Protein AF-A0A535DRW7-F1 (afdb_monomer)

Foldseek 3Di:
DDDDDDDDDDDDDDDDDDDDDDDDDDDDDDDDDDDDDDDDDDDDDDDDDDDDDDDDDDDDDDDDYDDDDYDDDDDDDDDDDDDDDDDDDDDDDDDDDDDDDDDDDDYDDDDDDDDDDDDDDDDDDDDDDDDDDDDDDDDDDDDDDPDPPVPPPPPCPPPLLVQLLCLLVVQLVVQLVVCVVVVHDSLLSLLVSLQQCFPNHPVVRVCLVSLVVLLLVLLLLVLLLLLLVDPVVLLPVLDDLLVVLLVVQLVLQLVVQLVLVVVVVDDQDLLAPLSNLLSNQLSAFALVLLVVLCVVVVNCPPNLNSSLNSSNNSSVVVLLVLQLCLLCPNPPDVVVSVLSVVLLVCLLVVLLVCLVPPVVVLCVVQVVDLVSVLVVLVVQSQVQLVVCVVSPGHSSSRSSSSNNSPSPDPCSVSNSVVSVVVSVSSNSSNSSSLSNLQDDADPSLVVLLVSSLVSSLVSLLVQQVSVVVVVVDRLSSQLSSLSRSAGYPSSLVSVVVCVVSVNHDSSSSNSSSSSRSVRSRVSSVCNVCVVVVSVVVVVVD

Solvent-accessible surface area (backbone atoms only — not comparable to full-atom values): 32368 Å² total; per-residue (Å²): 135,84,81,90,87,87,84,87,88,92,88,87,87,83,92,86,82,91,88,90,84,82,89,86,89,91,80,86,86,87,86,84,89,88,87,88,84,84,86,86,87,88,89,87,84,87,82,89,87,89,86,81,90,80,88,80,86,88,80,84,90,90,83,80,89,80,83,87,81,89,80,89,81,88,80,88,87,82,92,87,84,82,86,85,91,87,91,82,85,92,84,92,86,86,83,90,80,89,86,80,89,87,81,90,80,85,82,80,82,85,80,90,85,86,88,87,82,89,83,86,88,74,89,85,81,84,88,85,82,84,90,79,85,80,87,79,90,79,86,80,81,93,73,86,80,90,75,79,75,80,75,77,75,68,81,70,68,54,70,64,54,63,49,37,51,50,50,52,53,54,47,26,52,55,39,25,53,53,23,49,76,70,72,42,60,55,65,53,19,19,26,52,33,9,32,45,38,12,76,72,46,71,45,70,48,80,65,57,66,66,40,42,58,49,15,50,54,10,50,30,42,44,35,21,49,55,15,39,68,47,47,68,66,60,58,66,67,58,40,68,67,19,54,53,43,24,65,44,45,39,62,49,29,25,56,51,27,45,53,53,40,43,74,72,65,43,60,67,49,99,70,33,42,49,29,61,50,52,10,52,28,53,35,32,46,33,55,69,63,41,54,48,56,28,52,82,64,69,39,46,86,38,74,34,30,46,40,39,55,44,23,41,61,38,37,53,53,50,53,52,51,48,62,64,48,56,86,41,69,92,58,82,49,67,63,66,52,51,52,45,51,48,50,50,50,46,48,50,51,49,50,43,52,48,37,72,61,46,48,62,56,51,46,71,76,30,66,93,36,74,68,53,42,37,53,52,51,50,51,44,25,53,50,34,14,48,51,23,46,74,75,72,41,58,38,52,56,18,6,24,50,33,11,44,52,41,30,79,42,93,58,34,63,66,37,44,70,55,46,49,64,55,24,53,54,27,40,45,44,24,34,23,38,54,17,36,67,43,66,87,71,53,72,67,43,52,52,51,17,52,52,49,32,52,45,29,44,57,51,26,52,62,41,26,61,56,32,40,77,70,67,57,39,72,70,49,10,45,49,30,17,52,60,47,18,25,36,18,68,65,30,45,52,53,37,53,52,31,41,75,69,60,29,34,58,74,59,58,40,39,24,47,50,49,19,30,52,52,17,50,53,54,29,52,54,46,50,75,38,36,70,61,56,47,52,58,54,66,73,76,111

pLDDT: mean 70.18, std 24.95, range [23.84, 96.38]

Nearest PDB structures (foldseek):
  5bz2-assembly1_A-2  TM=8.710E-01  e=1.741E-13  Thermus thermophilus
  8bxg-assembly1_A  TM=8.434E-01  e=2.397E-14  Escherichia coli
  9emb-assembly1_B  TM=8.448E-01  e=7.312E-14  Escherichia coli
  9emb-assembly1_A  TM=8.437E-01  e=1.891E-13  Escherichia coli
  4bwz-assembly1_A  TM=7.258E-01  e=3.935E-14  Thermus thermophilus

Structure (mmCIF, N/CA/C/O backbone):
data_AF-A0A535DRW7-F1
#
_entry.id   AF-A0A535DRW7-F1
#
loop_
_atom_site.group_PDB
_atom_site.id
_atom_site.type_symbol
_atom_site.label_atom_id
_atom_site.label_alt_id
_atom_site.label_comp_id
_atom_site.label_asym_id
_atom_site.label_entity_id
_atom_site.label_seq_id
_atom_site.pdbx_PDB_ins_code
_atom_site.Cartn_x
_atom_site.Cartn_y
_atom_site.Cartn_z
_atom_site.occupancy
_atom_site.B_iso_or_equiv
_atom_site.auth_seq_id
_atom_site.auth_comp_id
_atom_site.auth_asym_id
_atom_site.auth_atom_id
_atom_site.pdbx_PDB_model_num
ATOM 1 N N . MET A 1 1 ? 25.339 -0.009 68.851 1.00 32.06 1 MET A N 1
ATOM 2 C CA . MET A 1 1 ? 25.571 -1.404 69.289 1.00 32.06 1 MET A CA 1
ATOM 3 C C . MET A 1 1 ? 25.281 -2.293 68.087 1.00 32.06 1 MET A C 1
ATOM 5 O O . MET A 1 1 ? 24.180 -2.809 67.981 1.00 32.06 1 MET A O 1
ATOM 9 N N . ASP A 1 2 ? 26.100 -2.274 67.033 1.00 35.50 2 ASP A N 1
ATOM 10 C CA . ASP A 1 2 ? 27.541 -2.628 66.985 1.00 35.50 2 ASP A CA 1
ATOM 11 C C . ASP A 1 2 ? 27.692 -4.139 67.278 1.00 35.50 2 ASP A C 1
ATOM 13 O O . ASP A 1 2 ? 27.179 -4.589 68.299 1.00 35.50 2 ASP A O 1
ATOM 17 N N . LEU A 1 3 ? 28.332 -4.980 66.452 1.00 34.88 3 LEU A N 1
ATOM 18 C CA . LEU A 1 3 ? 29.365 -4.726 65.428 1.00 34.88 3 LEU A CA 1
ATOM 19 C C . LEU A 1 3 ? 29.439 -5.866 64.371 1.00 34.88 3 LEU A C 1
ATOM 21 O O . LEU A 1 3 ? 28.758 -6.881 64.504 1.00 34.88 3 LEU A O 1
ATOM 25 N N . ASP A 1 4 ? 30.282 -5.697 63.346 1.00 43.12 4 ASP A N 1
ATOM 26 C CA . ASP A 1 4 ? 30.605 -6.686 62.299 1.00 43.12 4 ASP A CA 1
ATOM 27 C C . ASP A 1 4 ? 31.413 -7.906 62.784 1.00 43.12 4 ASP A C 1
ATOM 29 O O . ASP A 1 4 ? 32.198 -7.796 63.726 1.00 43.12 4 ASP A O 1
ATOM 33 N N . ALA A 1 5 ? 31.326 -9.021 62.036 1.00 38.22 5 ALA A N 1
ATOM 34 C CA . ALA A 1 5 ? 32.476 -9.832 61.586 1.00 38.22 5 ALA A CA 1
ATOM 35 C C . ALA A 1 5 ? 32.044 -10.982 60.645 1.00 38.22 5 ALA A C 1
ATOM 37 O O . ALA A 1 5 ? 30.921 -11.481 60.724 1.00 38.22 5 ALA A O 1
ATOM 38 N N . GLY A 1 6 ? 32.967 -11.473 59.812 1.00 33.91 6 GLY A N 1
ATOM 39 C CA . GLY A 1 6 ? 32.857 -12.755 59.102 1.00 33.91 6 GLY A CA 1
ATOM 40 C C . GLY A 1 6 ? 34.170 -13.132 58.405 1.00 33.91 6 GLY A C 1
ATOM 41 O O . GLY A 1 6 ? 34.999 -12.250 58.204 1.00 33.91 6 GLY A O 1
ATOM 42 N N . ASP A 1 7 ? 34.348 -14.408 58.030 1.00 34.00 7 ASP A N 1
ATOM 43 C CA . ASP A 1 7 ? 35.223 -14.853 56.922 1.00 34.00 7 ASP A CA 1
ATOM 44 C C . ASP A 1 7 ? 34.927 -16.326 56.513 1.00 34.00 7 ASP A C 1
ATOM 46 O O . ASP A 1 7 ? 34.078 -16.989 57.115 1.00 34.00 7 ASP A O 1
ATOM 50 N N . GLN A 1 8 ? 35.597 -16.825 55.466 1.00 35.97 8 GLN A N 1
ATOM 51 C CA . GLN A 1 8 ? 35.517 -18.184 54.890 1.00 35.97 8 GLN A CA 1
ATOM 52 C C . GLN A 1 8 ? 36.651 -19.111 55.423 1.00 35.97 8 GLN A C 1
ATOM 54 O O . GLN A 1 8 ? 37.386 -18.679 56.313 1.00 35.97 8 GLN A O 1
ATOM 59 N N . PRO A 1 9 ? 36.834 -20.375 54.936 1.00 47.38 9 PRO A N 1
ATOM 60 C CA . PRO A 1 9 ? 37.563 -20.586 53.661 1.00 47.38 9 PRO A CA 1
ATOM 61 C C . PRO A 1 9 ? 37.301 -21.882 52.819 1.00 47.38 9 PRO A C 1
ATOM 63 O O . PRO A 1 9 ? 37.098 -22.974 53.338 1.00 47.38 9 PRO A O 1
ATOM 66 N N . ALA A 1 10 ? 37.544 -21.752 51.501 1.00 32.44 10 ALA A N 1
ATOM 67 C CA . ALA A 1 10 ? 38.242 -22.705 50.594 1.00 32.44 10 ALA A CA 1
ATOM 68 C C . ALA A 1 10 ? 37.609 -24.043 50.083 1.00 32.44 10 ALA A C 1
ATOM 70 O O . ALA A 1 10 ? 36.544 -24.492 50.491 1.00 32.44 10 ALA A O 1
ATOM 71 N N . ARG A 1 11 ? 38.290 -24.640 49.073 1.00 29.72 11 ARG A N 1
ATOM 72 C CA . ARG A 1 11 ? 37.908 -25.799 48.217 1.00 29.72 11 ARG A CA 1
ATOM 73 C C . ARG A 1 11 ? 39.089 -26.763 47.951 1.00 29.72 11 ARG A C 1
ATOM 75 O O . ARG A 1 11 ? 40.215 -26.291 47.859 1.00 29.72 11 ARG A O 1
ATOM 82 N N . CYS A 1 12 ? 38.784 -28.037 47.653 1.00 24.95 12 CYS A N 1
ATOM 83 C CA . CYS A 1 12 ? 39.395 -28.992 46.676 1.00 24.95 12 CYS A CA 1
ATOM 84 C C . CYS A 1 12 ? 38.600 -30.331 46.784 1.00 24.95 12 CYS A C 1
ATOM 86 O O . CYS A 1 12 ? 37.866 -30.475 47.754 1.00 24.95 12 CYS A O 1
ATOM 88 N N . GLY A 1 13 ? 38.597 -31.359 45.919 1.00 27.64 13 GLY A N 1
ATOM 89 C CA . GLY A 1 13 ? 39.304 -31.760 44.681 1.00 27.64 13 GLY A CA 1
ATOM 90 C C . GLY A 1 13 ? 39.404 -33.314 44.688 1.00 27.64 13 GLY A C 1
ATOM 91 O O . GLY A 1 13 ? 39.546 -33.871 45.768 1.00 27.64 13 GLY A O 1
ATOM 92 N N . GLU A 1 14 ? 39.321 -34.120 43.617 1.00 30.30 14 GLU A N 1
ATOM 93 C CA . GLU A 1 14 ? 39.155 -33.932 42.160 1.00 30.30 14 GLU A CA 1
ATOM 94 C C . GLU A 1 14 ? 38.805 -35.321 41.498 1.00 30.30 14 GLU A C 1
ATOM 96 O O . GLU A 1 14 ? 38.829 -36.340 42.186 1.00 30.30 14 GLU A O 1
ATOM 101 N N . LYS A 1 15 ? 38.595 -35.380 40.165 1.00 27.34 15 LYS A N 1
ATOM 102 C CA . LYS A 1 15 ? 38.673 -36.555 39.235 1.00 27.34 15 LYS A CA 1
ATOM 103 C C . LYS A 1 15 ? 37.430 -37.416 38.917 1.00 27.34 15 LYS A C 1
ATOM 105 O O . LYS A 1 15 ? 36.434 -37.456 39.626 1.00 27.34 15 LYS A O 1
ATOM 110 N N . GLN A 1 16 ? 37.504 -38.043 37.733 1.00 30.70 16 GLN A N 1
ATOM 111 C CA . GLN A 1 16 ? 36.430 -38.703 36.965 1.00 30.70 16 GLN A CA 1
ATOM 112 C C . GLN A 1 16 ? 36.759 -40.186 36.703 1.00 30.70 16 GLN A C 1
ATOM 114 O O . GLN A 1 16 ? 37.929 -40.545 36.766 1.00 30.70 16 GLN A O 1
ATOM 119 N N . HIS A 1 17 ? 35.798 -40.988 36.209 1.00 28.00 17 HIS A N 1
ATOM 120 C CA . HIS A 1 17 ? 36.063 -41.930 35.101 1.00 28.00 17 HIS A CA 1
ATOM 121 C C . HIS A 1 17 ? 34.782 -42.389 34.351 1.00 28.00 17 HIS A C 1
ATOM 123 O O . HIS A 1 17 ? 33.787 -42.731 34.971 1.00 28.00 17 HIS A O 1
ATOM 129 N N . ARG A 1 18 ? 34.864 -42.355 33.005 1.00 27.11 18 ARG A N 1
ATOM 130 C CA . ARG A 1 18 ? 34.301 -43.222 31.923 1.00 27.11 18 ARG A CA 1
ATOM 131 C C . ARG A 1 18 ? 33.169 -44.250 32.205 1.00 27.11 18 ARG A C 1
ATOM 133 O O . ARG A 1 18 ? 33.166 -44.86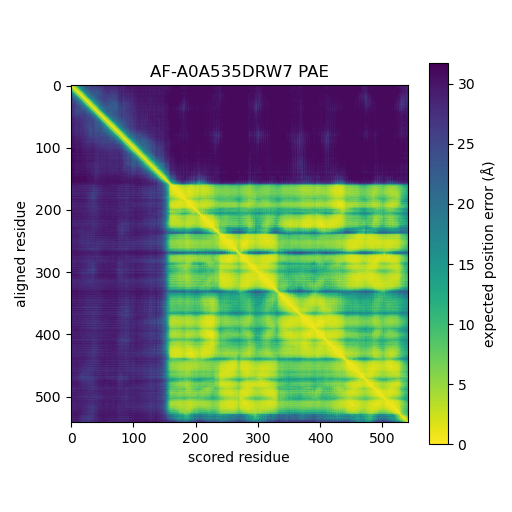3 33.256 1.00 27.11 18 ARG A O 1
ATOM 140 N N . PHE A 1 19 ? 32.339 -44.711 31.248 1.00 28.47 19 PHE A N 1
ATOM 141 C CA . PHE A 1 19 ? 31.870 -44.310 29.887 1.00 28.47 19 PHE A CA 1
ATOM 142 C C . PHE A 1 19 ? 31.027 -45.500 29.340 1.00 28.47 19 PHE A C 1
ATOM 144 O O . PHE A 1 19 ? 31.505 -46.625 29.462 1.00 28.47 19 PHE A O 1
ATOM 151 N N . SER A 1 20 ? 29.855 -45.320 28.707 1.00 26.34 20 SER A N 1
ATOM 152 C CA . SER A 1 20 ? 29.239 -46.333 27.802 1.00 26.34 20 SER A CA 1
ATOM 153 C C . SER A 1 20 ? 28.054 -45.755 27.005 1.00 26.34 20 SER A C 1
ATOM 155 O O . SER A 1 20 ? 27.531 -44.703 27.379 1.00 26.34 20 SER A O 1
ATOM 157 N N . SER A 1 21 ? 27.633 -46.403 25.909 1.00 30.06 21 SER A N 1
ATOM 158 C CA . SER A 1 21 ? 26.597 -45.900 24.989 1.00 30.06 21 SER A CA 1
ATOM 159 C C . SER A 1 21 ? 25.880 -46.987 24.156 1.00 30.06 21 SER A C 1
ATOM 161 O O . SER A 1 21 ? 26.366 -48.105 24.032 1.00 30.06 21 SER A O 1
ATOM 163 N N . ALA A 1 22 ? 24.772 -46.566 23.519 1.00 29.88 22 ALA A N 1
ATOM 164 C CA . ALA A 1 22 ? 24.048 -47.174 22.383 1.00 29.88 22 ALA A CA 1
ATOM 165 C C . ALA A 1 22 ? 23.112 -48.393 22.607 1.00 29.88 22 ALA A C 1
ATOM 167 O O . ALA A 1 22 ? 23.461 -49.329 23.305 1.00 29.88 22 ALA A O 1
ATOM 168 N N . HIS A 1 23 ? 21.961 -48.334 21.899 1.00 29.83 23 HIS A N 1
ATOM 169 C CA . HIS A 1 23 ? 21.011 -49.384 21.437 1.00 29.83 23 HIS A CA 1
ATOM 170 C C . HIS A 1 23 ? 20.506 -50.475 22.430 1.00 29.83 23 HIS A C 1
ATOM 172 O O . HIS A 1 23 ? 21.161 -50.835 23.390 1.00 29.83 23 HIS A O 1
ATOM 178 N N . ASP A 1 24 ? 19.296 -51.042 22.303 1.00 26.09 24 ASP A N 1
ATOM 179 C CA . ASP A 1 24 ? 18.510 -51.336 21.089 1.00 26.09 24 ASP A CA 1
ATOM 180 C C . ASP A 1 24 ? 16.962 -51.276 21.307 1.00 26.09 24 ASP A C 1
ATOM 182 O O . ASP A 1 24 ? 16.464 -50.629 22.229 1.00 26.09 24 ASP A O 1
ATOM 186 N N . ARG A 1 25 ? 16.184 -51.878 20.397 1.00 29.33 25 ARG A N 1
ATOM 187 C CA . ARG A 1 25 ? 14.724 -51.763 20.198 1.00 29.33 25 ARG A CA 1
ATOM 188 C C . ARG A 1 25 ? 13.883 -52.811 20.961 1.00 29.33 25 ARG A C 1
ATOM 190 O O . ARG A 1 25 ? 14.336 -53.924 21.191 1.00 29.33 25 ARG A O 1
ATOM 197 N N . ALA A 1 26 ? 12.582 -52.502 21.119 1.00 29.30 26 ALA A N 1
ATOM 198 C CA . ALA A 1 26 ? 11.427 -53.279 20.590 1.00 29.30 26 ALA A CA 1
ATOM 199 C C . ALA A 1 26 ? 10.267 -53.624 21.563 1.00 29.30 26 ALA A C 1
ATOM 201 O O . ALA A 1 26 ? 10.409 -54.456 22.454 1.00 29.30 26 ALA A O 1
ATOM 202 N N . ARG A 1 27 ? 9.066 -53.093 21.255 1.00 26.38 27 ARG A N 1
ATOM 203 C CA . ARG A 1 27 ? 7.735 -53.764 21.153 1.00 26.38 27 ARG A CA 1
ATOM 204 C C . ARG A 1 27 ? 6.709 -52.700 20.703 1.00 26.38 27 ARG A C 1
ATOM 206 O O . ARG A 1 27 ? 6.614 -51.653 21.323 1.00 26.38 27 ARG A O 1
ATOM 213 N N . VAL A 1 28 ? 6.134 -52.762 19.495 1.00 29.06 28 VAL A N 1
ATOM 214 C CA . VAL A 1 28 ? 5.011 -53.628 19.049 1.00 29.06 28 VAL A CA 1
ATOM 215 C C . VAL A 1 28 ? 3.730 -53.298 19.838 1.00 29.06 28 VAL A C 1
ATOM 217 O O . VAL A 1 28 ? 3.614 -53.701 20.987 1.00 29.06 28 VAL A O 1
ATOM 220 N N . ARG A 1 29 ? 2.879 -52.371 19.365 1.00 27.67 29 ARG A N 1
ATOM 221 C CA . ARG A 1 29 ? 1.837 -52.457 18.297 1.00 27.67 29 ARG A CA 1
ATOM 222 C C . ARG A 1 29 ? 0.562 -53.226 18.686 1.00 27.67 29 ARG A C 1
ATOM 224 O O . ARG A 1 29 ? 0.592 -54.440 18.834 1.00 27.67 29 ARG A O 1
ATOM 231 N N . SER A 1 30 ? -0.568 -52.527 18.593 1.00 26.77 30 SER A N 1
ATOM 232 C CA . SER A 1 30 ? -1.868 -53.048 18.143 1.00 26.77 30 SER A CA 1
ATOM 233 C C . SER A 1 30 ? -2.543 -51.988 17.247 1.00 26.77 30 SER A C 1
ATOM 235 O O . SER A 1 30 ? -2.147 -50.822 17.265 1.00 26.77 30 SER A O 1
ATOM 237 N N . HIS A 1 31 ? -3.481 -52.394 16.386 1.00 29.25 31 HIS A N 1
ATOM 238 C CA . HIS A 1 31 ? -4.111 -51.552 15.354 1.00 29.25 31 HIS A CA 1
ATOM 239 C C . HIS A 1 31 ? -5.624 -51.828 15.258 1.00 29.25 31 HIS A C 1
ATOM 241 O O . HIS A 1 31 ? -6.090 -52.863 15.723 1.00 29.25 31 HIS A O 1
ATOM 247 N N . HIS A 1 32 ? -6.300 -50.925 14.535 1.00 27.69 32 HIS A N 1
ATOM 248 C CA . HIS A 1 32 ? -7.694 -50.882 14.047 1.00 27.69 32 HIS A CA 1
ATOM 249 C C . HIS A 1 32 ? -8.581 -49.881 14.807 1.00 27.69 32 HIS A C 1
ATOM 251 O O . HIS A 1 32 ? -8.758 -49.987 16.010 1.00 27.69 32 HIS A O 1
ATOM 257 N N . GLN A 1 33 ? -8.991 -48.754 14.209 1.00 28.14 33 GLN A N 1
ATOM 258 C CA . GLN A 1 33 ? -9.766 -48.524 12.967 1.00 28.14 33 GLN A CA 1
ATOM 259 C C . GLN A 1 33 ? -11.263 -48.833 13.104 1.00 28.14 33 GLN A C 1
ATOM 261 O O . GLN A 1 33 ? -11.678 -49.982 13.026 1.00 28.14 33 GLN A O 1
ATOM 266 N N . CYS A 1 34 ? -12.060 -47.766 13.106 1.00 25.41 34 CYS A N 1
ATOM 267 C CA . CYS A 1 34 ? -13.219 -47.612 12.224 1.00 25.41 34 CYS A CA 1
ATOM 268 C C . CYS A 1 34 ? -13.289 -46.137 11.796 1.00 25.41 34 CYS A C 1
ATOM 270 O O . CYS A 1 34 ? -12.877 -45.257 12.551 1.00 25.41 34 CYS A O 1
ATOM 272 N N . GLY A 1 35 ? -13.742 -45.870 10.571 1.00 25.22 35 GLY A N 1
ATOM 273 C CA . GLY A 1 35 ? -13.836 -44.522 9.999 1.00 25.22 35 GLY A CA 1
ATOM 274 C C . GLY A 1 35 ? -15.258 -44.195 9.551 1.00 25.22 35 GLY A C 1
ATOM 275 O O . GLY A 1 35 ? -16.096 -45.087 9.451 1.00 25.22 35 GLY A O 1
ATOM 276 N N . VAL A 1 36 ? -15.525 -42.920 9.258 1.00 27.23 36 VAL A N 1
ATOM 277 C CA . VAL A 1 36 ? -16.828 -42.443 8.763 1.00 27.23 36 VAL A CA 1
ATOM 278 C C . VAL A 1 36 ? -16.618 -41.589 7.511 1.00 27.23 36 VAL A C 1
ATOM 280 O O . VAL A 1 36 ? -15.714 -40.754 7.465 1.00 27.23 36 VAL A O 1
ATOM 283 N N . VAL A 1 37 ? -17.448 -41.817 6.491 1.00 27.00 37 VAL A N 1
ATOM 284 C CA . VAL A 1 37 ? -17.401 -41.166 5.168 1.00 27.00 37 VAL A CA 1
ATOM 285 C C . VAL A 1 37 ? -18.654 -40.289 4.970 1.00 27.00 37 VAL A C 1
ATOM 287 O O . VAL A 1 37 ? -19.614 -40.370 5.733 1.00 27.00 37 VAL A O 1
ATOM 290 N N . TRP A 1 38 ? -18.619 -39.376 3.998 1.00 25.06 38 TRP A N 1
ATOM 291 C CA . TRP A 1 38 ? -19.606 -38.306 3.801 1.00 25.06 38 TRP A CA 1
ATOM 292 C C . TRP A 1 38 ? -20.913 -38.726 3.085 1.00 25.06 38 TRP A C 1
ATOM 294 O O . TRP A 1 38 ? -20.870 -39.552 2.185 1.00 25.06 38 TRP A O 1
ATOM 304 N N . ARG A 1 39 ? -22.023 -38.062 3.489 1.00 27.59 39 ARG A N 1
ATOM 305 C CA . ARG A 1 39 ? -23.210 -37.502 2.757 1.00 27.59 39 ARG A CA 1
ATOM 306 C C . ARG A 1 39 ? -23.564 -38.012 1.328 1.00 27.59 39 ARG A C 1
ATOM 308 O O . ARG A 1 39 ? -22.636 -38.227 0.558 1.00 27.59 39 ARG A O 1
ATOM 315 N N . PRO A 1 40 ? -24.857 -38.008 0.879 1.00 35.50 40 PRO A N 1
ATOM 316 C CA . PRO A 1 40 ? -25.900 -37.006 1.210 1.00 35.50 40 PRO A CA 1
ATOM 317 C C . PRO A 1 40 ? -27.370 -37.514 1.356 1.00 35.50 40 PRO A C 1
ATOM 319 O O . PRO A 1 40 ? -27.641 -38.706 1.410 1.00 35.50 40 PRO A O 1
ATOM 322 N N . SER A 1 41 ? -28.312 -36.563 1.449 1.00 30.45 41 SER A N 1
ATOM 323 C CA . SER A 1 41 ? -29.795 -36.658 1.377 1.00 30.45 41 SER A CA 1
ATOM 324 C C . SER A 1 41 ? -30.297 -36.551 -0.102 1.00 30.45 41 SER A C 1
ATOM 326 O O . SER A 1 41 ? -29.422 -36.276 -0.930 1.00 30.45 41 SER A O 1
ATOM 328 N N . PRO A 1 42 ? -31.601 -36.725 -0.511 1.00 39.12 42 PRO A N 1
ATOM 329 C CA . PRO A 1 42 ? -32.842 -36.221 0.139 1.00 39.12 42 PRO A CA 1
ATOM 330 C C . PRO A 1 42 ? -34.200 -36.982 -0.083 1.00 39.12 42 PRO A C 1
ATOM 332 O O . PRO A 1 42 ? -34.253 -38.051 -0.675 1.00 39.12 42 PRO A O 1
ATOM 335 N N . CYS A 1 43 ? -35.300 -36.314 0.330 1.00 23.84 43 CYS A N 1
ATOM 336 C CA . CYS A 1 43 ? -36.721 -36.438 -0.092 1.00 23.84 43 CYS A CA 1
ATOM 337 C C . CYS A 1 43 ? -37.733 -37.333 0.679 1.00 23.84 43 CYS A C 1
ATOM 339 O O . CYS A 1 43 ? -37.383 -38.219 1.449 1.00 23.84 43 CYS A O 1
ATOM 341 N N . ARG A 1 44 ? -39.016 -36.949 0.512 1.00 25.89 44 ARG A N 1
ATOM 342 C CA . ARG A 1 44 ? -40.301 -37.453 1.080 1.00 25.89 44 ARG A CA 1
ATOM 343 C C . ARG A 1 44 ? -41.078 -38.259 -0.022 1.00 25.89 44 ARG A C 1
ATOM 345 O O . ARG A 1 44 ? -40.452 -38.413 -1.073 1.00 25.89 44 ARG A O 1
ATOM 352 N N . PRO A 1 45 ? -42.386 -38.656 0.065 1.00 44.62 45 PRO A N 1
ATOM 353 C CA . PRO A 1 45 ? -43.437 -38.420 1.088 1.00 44.62 45 PRO A CA 1
ATOM 354 C C . PRO A 1 45 ? -44.409 -39.605 1.395 1.00 44.62 45 PRO A C 1
ATOM 356 O O . PRO A 1 45 ? -44.155 -40.730 0.984 1.00 44.62 45 PRO A O 1
ATOM 359 N N . ASP A 1 46 ? -45.500 -39.282 2.117 1.00 26.22 46 ASP A N 1
ATOM 360 C CA . ASP A 1 46 ? -46.794 -39.995 2.275 1.00 26.22 46 ASP A CA 1
ATOM 361 C C . ASP A 1 46 ? -46.803 -41.347 3.054 1.00 26.22 46 ASP A C 1
ATOM 363 O O . ASP A 1 46 ? -45.768 -41.987 3.212 1.00 26.22 46 ASP A O 1
ATOM 367 N N . ASP A 1 47 ? -47.901 -41.817 3.677 1.00 27.06 47 ASP A N 1
ATOM 368 C CA . ASP A 1 47 ? -49.298 -41.323 3.729 1.00 27.06 47 ASP A CA 1
ATOM 369 C C . ASP A 1 47 ? -50.002 -41.609 5.103 1.00 27.06 47 ASP A C 1
ATOM 371 O O . ASP A 1 47 ? -49.404 -42.130 6.046 1.00 27.06 47 ASP A O 1
ATOM 375 N N . HIS A 1 48 ? -51.280 -41.228 5.220 1.00 26.03 48 HIS A N 1
ATOM 376 C CA . HIS A 1 48 ? -52.254 -41.380 6.323 1.00 26.03 48 HIS A CA 1
ATOM 377 C C . HIS A 1 48 ? -52.746 -42.851 6.559 1.00 26.03 48 HIS A C 1
ATOM 379 O O . HIS A 1 48 ? -52.322 -43.724 5.805 1.00 26.03 48 HIS A O 1
ATOM 385 N N . PRO A 1 49 ? -53.644 -43.195 7.541 1.00 40.53 49 PRO A N 1
ATOM 386 C CA . PRO A 1 49 ? -54.576 -42.344 8.309 1.00 40.53 49 PRO A CA 1
ATOM 387 C C . PRO A 1 49 ? -54.750 -42.601 9.835 1.00 40.53 49 PRO A C 1
ATOM 389 O O . PRO A 1 49 ? -54.201 -43.507 10.451 1.00 40.53 49 PRO A O 1
ATOM 392 N N . LEU A 1 50 ? -55.607 -41.758 10.429 1.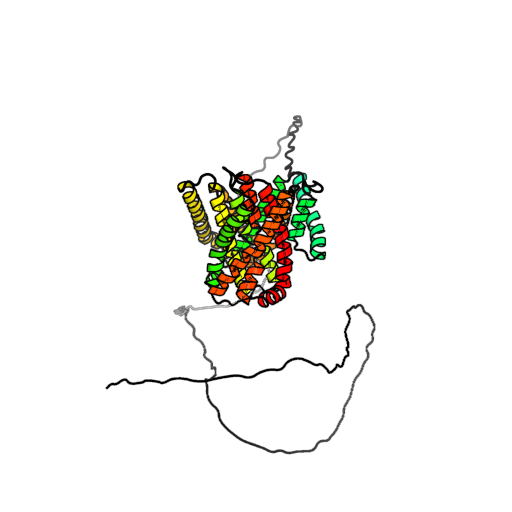00 28.34 50 LEU A N 1
ATOM 393 C CA . LEU A 1 50 ? -56.122 -41.766 11.809 1.00 28.34 50 LEU A CA 1
ATOM 394 C C . LEU A 1 50 ? -57.174 -42.862 12.085 1.00 28.34 50 LEU A C 1
ATOM 396 O O . LEU A 1 50 ? -57.980 -43.146 11.199 1.00 28.34 50 LEU A O 1
ATOM 400 N N . ARG A 1 51 ? -57.284 -43.306 13.356 1.00 25.86 51 ARG A N 1
ATOM 401 C CA . ARG A 1 51 ? -58.513 -43.622 14.158 1.00 25.86 51 ARG A CA 1
ATOM 402 C C . ARG A 1 51 ? -58.127 -44.468 15.394 1.00 25.86 51 ARG A C 1
ATOM 404 O O . ARG A 1 51 ? -57.151 -45.194 15.320 1.00 25.86 51 ARG A O 1
ATOM 411 N N . HIS A 1 52 ? -58.859 -44.539 16.512 1.00 27.02 52 HIS A N 1
ATOM 412 C CA . HIS A 1 52 ? -59.756 -43.628 17.259 1.00 27.02 52 HIS A CA 1
ATOM 413 C C . HIS A 1 52 ? -60.184 -44.388 18.540 1.00 27.02 52 HIS A C 1
ATOM 415 O O . HIS A 1 52 ? -60.297 -45.608 18.469 1.00 27.02 52 HIS A O 1
ATOM 421 N N . ARG A 1 53 ? -60.574 -43.686 19.622 1.00 24.33 53 ARG A N 1
ATOM 422 C CA . ARG A 1 53 ? -61.149 -44.240 20.885 1.00 24.33 53 ARG A CA 1
ATOM 423 C C . ARG A 1 53 ? -60.168 -45.021 21.790 1.00 24.33 53 ARG A C 1
ATOM 425 O O . ARG A 1 53 ? -59.195 -45.563 21.295 1.00 24.33 53 ARG A O 1
ATOM 432 N N . SER A 1 54 ? -60.424 -45.236 23.089 1.00 25.42 54 SER A N 1
ATOM 433 C CA . SER A 1 54 ? -60.834 -44.363 24.227 1.00 25.42 54 SER A CA 1
ATOM 434 C C . SER A 1 54 ? -61.384 -45.243 25.362 1.00 25.42 54 SER A C 1
ATOM 436 O O . SER A 1 54 ? -62.179 -46.126 25.053 1.00 25.42 54 SER A O 1
ATOM 438 N N . CYS A 1 55 ? -61.110 -44.892 26.632 1.00 24.58 55 CYS A N 1
ATOM 439 C CA . CYS A 1 55 ? -61.714 -45.482 27.851 1.00 24.58 55 CYS A CA 1
ATOM 440 C C . CYS A 1 55 ? -61.275 -46.943 28.164 1.00 24.58 55 CYS A C 1
ATOM 442 O O . CYS A 1 55 ? -60.950 -47.690 27.251 1.00 24.58 55 CYS A O 1
ATOM 444 N N . SER A 1 56 ? -61.223 -47.416 29.422 1.00 25.42 56 SER A N 1
ATOM 445 C CA . SER A 1 56 ? -61.361 -46.732 30.732 1.00 25.42 56 SER A CA 1
ATOM 446 C C . SER A 1 56 ? -61.025 -47.646 31.930 1.00 25.42 56 SER A C 1
ATOM 448 O O . SER A 1 56 ? -61.380 -48.814 31.890 1.00 25.42 56 SER A O 1
ATOM 450 N N . VAL A 1 57 ? -60.544 -47.030 33.026 1.00 27.92 57 VAL A N 1
ATOM 451 C CA . VAL A 1 57 ? -60.770 -47.387 34.455 1.00 27.92 57 VAL A CA 1
ATOM 452 C C . VAL A 1 57 ? -60.179 -48.693 35.034 1.00 27.92 57 VAL A C 1
ATOM 454 O O . VAL A 1 57 ? -60.546 -49.791 34.638 1.00 27.92 57 VAL A O 1
ATOM 457 N N . GLY A 1 58 ? -59.420 -48.511 36.128 1.00 25.64 58 GLY A N 1
ATOM 458 C CA . GLY A 1 58 ? -59.375 -49.398 37.303 1.00 25.64 58 GLY A CA 1
ATOM 459 C C . GLY A 1 58 ? -58.306 -50.507 37.337 1.00 25.64 58 GLY A C 1
ATOM 460 O O . GLY A 1 58 ? -57.902 -51.011 36.297 1.00 25.64 58 GLY A O 1
ATOM 461 N N . ASP A 1 59 ? -57.830 -50.955 38.507 1.00 25.66 59 ASP A N 1
ATOM 462 C CA . ASP A 1 59 ? -57.786 -50.302 39.835 1.00 25.66 59 ASP A CA 1
ATOM 463 C C . ASP A 1 59 ? -56.847 -51.083 40.800 1.00 25.66 59 ASP A C 1
ATOM 465 O O . ASP A 1 59 ? -56.399 -52.175 40.458 1.00 25.66 59 ASP A O 1
ATOM 469 N N . ILE A 1 60 ? -56.653 -50.568 42.025 1.00 27.42 60 ILE A N 1
ATOM 470 C CA . ILE A 1 60 ? -56.271 -51.293 43.263 1.00 27.42 60 ILE A CA 1
ATOM 471 C C . ILE A 1 60 ? -54.806 -51.791 43.436 1.00 27.42 60 ILE A C 1
ATOM 473 O O . ILE A 1 60 ? -54.272 -52.543 42.639 1.00 27.42 60 ILE A O 1
ATOM 477 N N . HIS A 1 61 ? -54.227 -51.380 44.583 1.00 26.48 61 HIS A N 1
ATOM 478 C CA . HIS A 1 61 ? -53.147 -51.937 45.444 1.00 26.48 61 HIS A CA 1
ATOM 479 C C . HIS A 1 61 ? -51.981 -52.788 44.851 1.00 26.48 61 HIS A C 1
ATOM 481 O O . HIS A 1 61 ? -52.161 -53.669 44.028 1.00 26.48 61 HIS A O 1
ATOM 487 N N . ALA A 1 62 ? -50.735 -52.678 45.339 1.00 26.64 62 ALA A N 1
ATOM 488 C CA . ALA A 1 62 ? -50.357 -52.504 46.748 1.00 26.64 62 ALA A CA 1
ATOM 489 C C . ALA A 1 62 ? -48.975 -51.850 46.988 1.00 26.64 62 ALA A C 1
ATOM 491 O O . ALA A 1 62 ? -48.109 -51.809 46.119 1.00 26.64 62 ALA A O 1
ATOM 492 N N . SER A 1 63 ? -48.752 -51.419 48.233 1.00 28.34 63 SER A N 1
ATOM 493 C CA . SER A 1 63 ? -47.443 -51.106 48.827 1.00 28.34 63 SER A CA 1
ATOM 494 C C . SER A 1 63 ? -47.452 -51.572 50.286 1.00 28.34 63 SER A C 1
ATOM 496 O O . SER A 1 63 ? -48.511 -51.529 50.921 1.00 28.34 63 SER A O 1
ATOM 498 N N . PRO A 1 64 ? -46.304 -52.001 50.839 1.00 40.25 64 PRO A N 1
ATOM 499 C CA . PRO A 1 64 ? -45.924 -51.423 52.130 1.00 40.25 64 PRO A CA 1
ATOM 500 C C . PRO A 1 64 ? -44.405 -51.247 52.358 1.00 40.25 64 PRO A C 1
ATOM 502 O O . PRO A 1 64 ? -43.647 -52.181 52.150 1.00 40.25 64 PRO A O 1
ATOM 505 N N . ARG A 1 65 ? -44.044 -50.091 52.952 1.00 26.12 65 ARG A N 1
ATOM 506 C CA . ARG A 1 65 ? -43.169 -49.905 54.149 1.00 26.12 65 ARG A CA 1
ATOM 507 C C . ARG A 1 65 ? -41.705 -50.429 54.146 1.00 26.12 65 ARG A C 1
ATOM 509 O O . ARG A 1 65 ? -41.416 -51.481 53.609 1.00 26.12 65 ARG A O 1
ATOM 516 N N . ALA A 1 66 ? -40.749 -49.823 54.865 1.00 28.55 66 ALA A N 1
ATOM 517 C CA . ALA A 1 66 ? -40.634 -48.507 55.532 1.00 28.55 66 ALA A CA 1
ATOM 518 C C . ALA A 1 66 ? -39.187 -48.314 56.076 1.00 28.55 66 ALA A C 1
ATOM 520 O O . ALA A 1 66 ? -38.376 -49.227 55.971 1.00 28.55 66 ALA A O 1
ATOM 521 N N . ALA A 1 67 ? -38.956 -47.177 56.755 1.00 27.11 67 ALA A N 1
ATOM 522 C CA . ALA A 1 67 ? -37.804 -46.804 57.599 1.00 27.11 67 ALA A CA 1
ATOM 523 C C . ALA A 1 67 ? -36.496 -46.430 56.848 1.00 27.11 67 ALA A C 1
ATOM 525 O O . ALA A 1 67 ? -36.158 -47.072 55.862 1.00 27.11 67 ALA A O 1
ATOM 526 N N . ASP A 1 68 ? -35.761 -45.338 57.133 1.00 25.09 68 ASP A N 1
ATOM 527 C CA . ASP A 1 68 ? -35.444 -44.606 58.392 1.00 25.09 68 ASP A CA 1
ATOM 528 C C . ASP A 1 68 ? -34.346 -45.343 59.214 1.00 25.09 68 ASP A C 1
ATOM 530 O O . ASP A 1 68 ? -34.393 -46.563 59.319 1.00 25.09 68 ASP A O 1
ATOM 534 N N . SER A 1 69 ? -33.290 -44.722 59.770 1.00 27.02 69 SER A N 1
ATOM 535 C CA . SER A 1 69 ? -33.090 -43.306 60.134 1.00 27.02 69 SER A CA 1
ATOM 536 C C . SER A 1 69 ? -31.614 -42.841 60.175 1.00 27.02 69 SER A C 1
ATOM 538 O O . SER A 1 69 ? -30.711 -43.640 60.396 1.00 27.02 69 SER A O 1
ATOM 540 N N . GLY A 1 70 ? -31.406 -41.517 60.067 1.00 24.31 70 GLY A N 1
ATOM 541 C CA . GLY A 1 70 ? -30.312 -40.748 60.703 1.00 24.31 70 GLY A CA 1
ATOM 542 C C . GLY A 1 70 ? -28.837 -40.944 60.271 1.00 24.31 70 GLY A C 1
ATOM 543 O O . GLY A 1 70 ? -28.518 -41.789 59.451 1.00 24.31 70 GLY A O 1
ATOM 544 N N . GLN A 1 71 ? -27.861 -40.180 60.800 1.00 27.95 71 GLN A N 1
ATOM 545 C CA . GLN A 1 71 ? -27.850 -38.748 61.190 1.00 27.95 71 GLN A CA 1
ATOM 546 C C . GLN A 1 71 ? -26.417 -38.284 61.577 1.00 27.95 71 GLN A C 1
ATOM 548 O O . GLN A 1 71 ? -25.765 -38.986 62.339 1.00 27.95 71 GLN A O 1
ATOM 553 N N . ARG A 1 72 ? -26.038 -37.031 61.232 1.00 24.69 72 ARG A N 1
ATOM 554 C CA . ARG A 1 72 ? -24.985 -36.200 61.898 1.00 24.69 72 ARG A CA 1
ATOM 555 C C . ARG A 1 72 ? -23.506 -36.691 61.762 1.00 24.69 72 ARG A C 1
ATOM 557 O O . ARG A 1 72 ? -23.272 -37.850 61.473 1.00 24.69 72 ARG A O 1
ATOM 564 N N . CYS A 1 73 ? -22.446 -35.872 61.910 1.00 24.59 73 CYS A N 1
ATOM 565 C CA . CYS A 1 73 ? -22.331 -34.412 62.118 1.00 24.59 73 CYS A CA 1
ATOM 566 C C . CYS A 1 73 ? -20.926 -33.833 61.783 1.00 24.59 73 CYS A C 1
ATOM 568 O O . CYS A 1 73 ? -19.945 -34.561 61.846 1.00 24.59 73 CYS A O 1
ATOM 570 N N . HIS A 1 74 ? -20.857 -32.491 61.663 1.00 26.48 74 HIS A N 1
ATOM 571 C CA . HIS A 1 74 ? -19.693 -31.604 61.938 1.00 26.48 74 HIS A CA 1
ATOM 572 C C . HIS A 1 74 ? -18.438 -31.698 61.014 1.00 26.48 74 HIS A C 1
ATOM 574 O O . HIS A 1 74 ? -18.225 -32.702 60.355 1.00 26.48 74 HIS A O 1
ATOM 580 N N . HIS A 1 75 ? -17.584 -30.664 60.864 1.00 25.20 75 HIS A N 1
ATOM 581 C CA . HIS A 1 75 ? -17.521 -29.333 61.510 1.00 25.20 75 HIS A CA 1
ATOM 582 C C . HIS A 1 75 ? -17.069 -28.190 60.549 1.00 25.20 75 HIS A C 1
ATOM 584 O O . HIS A 1 75 ? -16.663 -28.436 59.422 1.00 25.20 75 HIS A O 1
ATOM 590 N N . PHE A 1 76 ? -17.175 -26.954 61.056 1.00 27.84 76 PHE A N 1
ATOM 591 C CA . PHE A 1 76 ? -16.815 -25.595 60.578 1.00 27.84 76 PHE A CA 1
ATOM 592 C C . PHE A 1 76 ? -15.645 -25.395 59.574 1.00 27.84 76 PHE A C 1
ATOM 594 O O . PHE A 1 76 ? -14.734 -26.209 59.542 1.00 27.84 76 PHE A O 1
ATOM 601 N N . ALA A 1 77 ? -15.476 -24.253 58.873 1.00 30.27 77 ALA A N 1
ATOM 602 C CA . ALA A 1 77 ? -16.296 -23.060 58.504 1.00 30.27 77 ALA A CA 1
ATOM 603 C C . ALA A 1 77 ? -15.397 -22.158 57.572 1.00 30.27 77 ALA A C 1
ATOM 605 O O . ALA A 1 77 ? -14.581 -22.751 56.875 1.00 30.27 77 ALA A O 1
ATOM 606 N N . LEU A 1 78 ? -15.399 -20.815 57.402 1.00 28.61 78 LEU A N 1
ATOM 607 C CA . LEU A 1 78 ? -16.015 -19.600 57.994 1.00 28.61 78 LEU A CA 1
ATOM 608 C C . LEU A 1 78 ? -16.176 -18.490 56.911 1.00 28.61 78 LEU A C 1
ATOM 610 O O . LEU A 1 78 ? -15.307 -18.397 56.059 1.00 28.61 78 LEU A O 1
ATOM 614 N N . LEU A 1 79 ? -17.191 -17.609 57.066 1.00 29.12 79 LEU A N 1
ATOM 615 C CA . LEU A 1 79 ? -17.282 -16.160 56.694 1.00 29.12 79 LEU A CA 1
ATOM 616 C C . LEU A 1 79 ? -16.918 -15.662 55.259 1.00 29.12 79 LEU A C 1
ATOM 618 O O . LEU A 1 79 ? -16.048 -16.201 54.598 1.00 29.12 79 LEU A O 1
ATOM 622 N N . SER A 1 80 ? -17.415 -14.527 54.740 1.00 25.91 80 SER A N 1
ATOM 623 C CA . SER A 1 80 ? -18.697 -13.773 54.804 1.00 25.91 80 SER A CA 1
ATOM 624 C C . SER A 1 80 ? -18.623 -12.662 53.715 1.00 25.91 80 SER A C 1
ATOM 626 O O . SER A 1 80 ? -17.530 -12.239 53.359 1.00 25.91 80 SER A O 1
ATOM 628 N N . TRP A 1 81 ? -19.698 -12.204 53.058 1.00 26.83 81 TRP A N 1
ATOM 629 C CA . TRP A 1 81 ? -20.636 -11.203 53.594 1.00 26.83 81 TRP A CA 1
ATOM 630 C C . TRP A 1 81 ? -21.990 -11.170 52.846 1.00 26.83 81 TRP A C 1
ATOM 632 O O . TRP A 1 81 ? -22.075 -10.857 51.666 1.00 26.83 81 TRP A O 1
ATOM 642 N N . LEU A 1 82 ? -23.036 -11.486 53.609 1.00 28.12 82 LEU A N 1
ATOM 643 C CA . LEU A 1 82 ? -24.419 -10.983 53.606 1.00 28.12 82 LEU A CA 1
ATOM 644 C C . LEU A 1 82 ? -25.108 -10.415 52.337 1.00 28.12 82 LEU A C 1
ATOM 646 O O . LEU A 1 82 ? -24.848 -9.324 51.844 1.00 28.12 82 LEU A O 1
ATOM 650 N N . SER A 1 83 ? -26.181 -11.136 51.998 1.00 31.77 83 SER A N 1
ATOM 651 C CA . SER A 1 83 ? -27.460 -10.674 51.427 1.00 31.77 83 SER A CA 1
ATOM 652 C C . SER A 1 83 ? -28.248 -9.747 52.403 1.00 31.77 83 SER A C 1
ATOM 654 O O . SER A 1 83 ? -27.761 -9.510 53.503 1.00 31.77 83 SER A O 1
ATOM 656 N N . LYS A 1 84 ? -29.448 -9.173 52.161 1.00 32.16 84 LYS A N 1
ATOM 657 C CA . LYS A 1 84 ? -30.640 -9.456 51.303 1.00 32.16 84 LYS A CA 1
ATOM 658 C C . LYS A 1 84 ? -31.501 -8.140 51.180 1.00 32.16 84 LYS A C 1
ATOM 660 O O . LYS A 1 84 ? -31.097 -7.143 51.772 1.00 32.16 84 LYS A O 1
ATOM 665 N N . PRO A 1 85 ? -32.647 -8.072 50.453 1.00 52.78 85 PRO A N 1
ATOM 666 C CA . PRO A 1 85 ? -33.377 -6.819 50.151 1.00 52.78 85 PRO A CA 1
ATOM 667 C C . PRO A 1 85 ? -34.616 -6.531 51.040 1.00 52.78 85 PRO A C 1
ATOM 669 O O . PRO A 1 85 ? -35.087 -7.418 51.750 1.00 52.78 85 PRO A O 1
ATOM 672 N N . ALA A 1 86 ? -35.193 -5.319 50.931 1.00 28.20 86 ALA A N 1
ATOM 673 C CA . ALA A 1 86 ? -36.486 -4.913 51.521 1.00 28.20 86 ALA A CA 1
ATOM 674 C C . ALA A 1 86 ? -37.174 -3.756 50.738 1.00 28.20 86 ALA A C 1
ATOM 676 O O . ALA A 1 86 ? -36.537 -3.104 49.914 1.00 28.20 86 ALA A O 1
ATOM 677 N N . HIS A 1 87 ? -38.469 -3.500 50.995 1.00 29.45 87 HIS A N 1
ATOM 678 C CA . HIS A 1 87 ? -39.306 -2.483 50.319 1.00 29.45 87 HIS A CA 1
ATOM 679 C C . HIS A 1 87 ? -39.238 -1.069 50.944 1.00 29.45 87 HIS A C 1
ATOM 681 O O . HIS A 1 87 ? -39.255 -0.947 52.167 1.00 29.45 87 HIS A O 1
ATOM 687 N N . ARG A 1 88 ? -39.336 -0.022 50.102 1.00 23.91 88 ARG A N 1
ATOM 688 C CA . ARG A 1 88 ? -40.024 1.286 50.309 1.00 23.91 88 ARG A CA 1
ATOM 689 C C . ARG A 1 88 ? -40.173 1.951 48.920 1.00 23.91 88 ARG A C 1
ATOM 691 O O . ARG A 1 88 ? -39.225 1.865 48.149 1.00 23.91 88 ARG A O 1
ATOM 698 N N . ALA A 1 89 ? -41.341 2.380 48.429 1.00 27.62 89 ALA A N 1
ATOM 699 C CA . ALA A 1 89 ? -42.397 3.290 48.923 1.00 27.62 89 ALA A CA 1
ATOM 700 C C . ALA A 1 89 ? -42.154 4.768 48.546 1.00 27.62 89 ALA A C 1
ATOM 702 O O . ALA A 1 89 ? -41.019 5.238 48.567 1.00 27.62 89 ALA A O 1
ATOM 703 N N . GLU A 1 90 ? -43.241 5.435 48.150 1.00 26.73 90 GLU A N 1
ATOM 704 C CA . GLU A 1 90 ? -43.322 6.715 47.428 1.00 26.73 90 GLU A CA 1
ATOM 705 C C . GLU A 1 90 ? -42.777 7.968 48.148 1.00 26.73 90 GLU A C 1
ATOM 707 O O . GLU A 1 90 ? -42.769 8.038 49.371 1.00 26.73 90 GLU A O 1
ATOM 712 N N . HIS A 1 91 ? -42.352 8.965 47.355 1.00 29.14 91 HIS A N 1
ATOM 713 C CA . HIS A 1 91 ? -42.867 10.355 47.266 1.00 29.14 91 HIS A CA 1
ATOM 714 C C . HIS A 1 91 ? -42.132 11.034 46.075 1.00 29.14 91 HIS A C 1
ATOM 716 O O . HIS A 1 91 ? -40.971 10.718 45.828 1.00 29.14 91 HIS A O 1
ATOM 722 N N . GLU A 1 92 ? -42.695 11.850 45.175 1.00 26.47 92 GLU A N 1
ATOM 723 C CA . GLU A 1 92 ? -43.786 12.848 45.204 1.00 26.47 92 GLU A CA 1
ATOM 724 C C . GLU A 1 92 ? -43.330 14.274 45.581 1.00 26.47 92 GLU A C 1
ATOM 726 O O . GLU A 1 92 ? -43.296 14.652 46.746 1.00 26.47 92 GLU A O 1
ATOM 731 N N . VAL A 1 93 ? -43.013 15.065 44.545 1.00 28.38 93 VAL A N 1
ATOM 732 C CA . VAL A 1 93 ? -42.793 16.527 44.524 1.00 28.38 93 VAL A CA 1
ATOM 733 C C . VAL A 1 93 ? -43.067 16.977 43.074 1.00 28.38 93 VAL A C 1
ATOM 735 O O . VAL A 1 93 ? -42.573 16.325 42.158 1.00 28.38 93 VAL A O 1
ATOM 738 N N . GLN A 1 94 ? -43.773 18.060 42.738 1.00 26.98 94 GLN A N 1
ATOM 739 C CA . GLN A 1 94 ? -44.778 18.876 43.438 1.00 26.98 94 GLN A CA 1
ATOM 740 C C . GLN A 1 94 ? -45.528 19.680 42.351 1.00 26.98 94 GLN A C 1
ATOM 742 O O . GLN A 1 94 ? -44.932 20.038 41.335 1.00 26.98 94 GLN A O 1
ATOM 747 N N . GLY A 1 95 ? -46.820 19.968 42.534 1.00 26.98 95 GLY A N 1
ATOM 748 C CA . GLY A 1 95 ? -47.645 20.637 41.517 1.00 26.98 95 GLY A CA 1
ATOM 749 C C . GLY A 1 95 ? -48.865 21.324 42.120 1.00 26.98 95 GLY A C 1
ATOM 750 O O . GLY A 1 95 ? -49.992 20.911 41.873 1.00 26.98 95 GLY A O 1
ATOM 751 N N . ASP A 1 96 ? -48.621 22.324 42.965 1.00 27.81 96 ASP A N 1
ATOM 752 C CA . ASP A 1 96 ? -49.653 22.964 43.781 1.00 27.81 96 ASP A CA 1
ATOM 753 C C . ASP A 1 96 ? -50.566 23.895 42.958 1.00 27.81 96 ASP A C 1
ATOM 755 O O . ASP A 1 96 ? -50.100 24.647 42.097 1.00 27.81 96 ASP A O 1
ATOM 759 N N . GLY A 1 97 ? -51.875 23.840 43.215 1.00 29.28 97 GLY A N 1
ATOM 760 C CA . GLY A 1 97 ? -52.913 24.452 42.379 1.00 29.28 97 GLY A CA 1
ATOM 761 C C . GLY A 1 97 ? -54.127 24.858 43.210 1.00 29.28 97 GLY A C 1
ATOM 762 O O . GLY A 1 97 ? -55.019 24.054 43.466 1.00 29.28 97 GLY A O 1
ATOM 763 N N . GLN A 1 98 ? -54.134 26.114 43.655 1.00 30.12 98 GLN A N 1
ATOM 764 C CA . GLN A 1 98 ? -54.993 26.608 44.734 1.00 30.12 98 GLN A CA 1
ATOM 765 C C . GLN A 1 98 ? -56.503 26.486 44.466 1.00 30.12 98 GLN A C 1
ATOM 767 O O . GLN A 1 98 ? -57.006 26.871 43.410 1.00 30.12 98 GLN A O 1
ATOM 772 N N . VAL A 1 99 ? -57.245 26.074 45.499 1.00 28.50 99 VAL A N 1
ATOM 773 C CA . VAL A 1 99 ? -58.707 26.206 45.587 1.00 28.50 99 VAL A CA 1
ATOM 774 C C . VAL A 1 99 ? -59.043 27.360 46.531 1.00 28.50 99 VAL A C 1
ATOM 776 O O . VAL A 1 99 ? -58.671 27.327 47.700 1.00 28.50 99 VAL A O 1
ATOM 779 N N . ALA A 1 100 ? -59.785 28.358 46.041 1.00 31.28 100 ALA A N 1
ATOM 780 C CA . ALA A 1 100 ? -60.267 29.489 46.837 1.00 31.28 100 ALA A CA 1
ATOM 781 C C . ALA A 1 100 ? -61.727 29.848 46.492 1.00 31.28 100 ALA A C 1
ATOM 783 O O . ALA A 1 100 ? -62.014 30.677 45.635 1.00 31.28 100 ALA A O 1
ATOM 784 N N . GLU A 1 101 ? -62.638 29.151 47.171 1.00 30.44 101 GLU A N 1
ATOM 785 C CA . GLU A 1 101 ? -63.914 29.636 47.716 1.00 30.44 101 GLU A CA 1
ATOM 786 C C . GLU A 1 101 ? -64.637 30.845 47.069 1.00 30.44 101 GLU A C 1
ATOM 788 O O . GLU A 1 101 ? -64.215 31.996 47.183 1.00 30.44 101 GLU A O 1
ATOM 793 N N . ARG A 1 102 ? -65.885 30.616 46.618 1.00 27.73 102 ARG A N 1
ATOM 794 C CA . ARG A 1 102 ? -66.990 31.570 46.853 1.00 27.73 102 ARG A CA 1
ATOM 795 C C . ARG A 1 102 ? -68.359 30.884 46.933 1.00 27.73 102 ARG A C 1
ATOM 797 O O . ARG A 1 102 ? -68.657 29.961 46.183 1.00 27.73 102 ARG A O 1
ATOM 804 N N . ARG A 1 103 ? -69.191 31.346 47.873 1.00 30.34 103 ARG A N 1
ATOM 805 C CA . ARG A 1 103 ? -70.530 30.814 48.196 1.00 30.34 103 ARG A CA 1
ATOM 806 C C . ARG A 1 103 ? -71.666 31.605 47.529 1.00 30.34 103 ARG A C 1
ATOM 808 O O . ARG A 1 103 ? -71.555 32.809 47.326 1.00 30.34 103 ARG A O 1
ATOM 815 N N . SER A 1 104 ? -72.819 30.935 47.420 1.00 31.14 104 SER A N 1
ATOM 816 C CA . SER A 1 104 ? -74.180 31.471 47.197 1.00 31.14 104 SER A CA 1
ATOM 817 C C . SER A 1 104 ? -74.534 31.987 45.788 1.00 31.14 104 SER A C 1
ATOM 819 O O . SER A 1 104 ? -73.768 32.697 45.151 1.00 31.14 104 SER A O 1
ATOM 821 N N . GLY A 1 105 ? -75.739 31.629 45.320 1.00 29.08 105 GLY A N 1
ATOM 822 C CA . GLY A 1 105 ? -76.278 31.992 44.001 1.00 29.08 105 GLY A CA 1
ATOM 823 C C . GLY A 1 105 ? -77.588 31.248 43.709 1.00 29.08 105 GLY A C 1
ATOM 824 O O . GLY A 1 105 ? -77.571 30.109 43.266 1.00 29.08 105 GLY A O 1
ATOM 825 N N . ARG A 1 106 ? -78.725 31.861 44.053 1.00 30.94 106 ARG A N 1
ATOM 826 C CA . ARG A 1 106 ? -80.076 31.258 44.075 1.00 30.94 106 ARG A CA 1
ATOM 827 C C . ARG A 1 106 ? -80.584 30.749 42.710 1.00 30.94 106 ARG A C 1
ATOM 829 O O . ARG A 1 106 ? -80.544 31.498 41.743 1.00 30.94 106 ARG A O 1
ATOM 836 N N . GLY A 1 107 ? -81.283 29.606 42.728 1.00 30.48 107 GLY A N 1
ATOM 837 C CA . GLY A 1 107 ? -82.260 29.188 41.703 1.00 30.48 107 GLY A CA 1
ATOM 838 C C . GLY A 1 107 ? -81.670 28.653 40.386 1.00 30.48 107 GLY A C 1
ATOM 839 O O . GLY A 1 107 ? -80.513 28.887 40.075 1.00 30.48 107 GLY A O 1
ATOM 840 N N . GLY A 1 108 ? -82.421 27.910 39.570 1.00 29.44 108 GLY A N 1
ATOM 841 C CA . GLY A 1 108 ? -83.784 27.398 39.758 1.00 29.44 108 GLY A CA 1
ATOM 842 C C . GLY A 1 108 ? -84.362 26.853 38.441 1.00 29.44 108 GLY A C 1
ATOM 843 O O . GLY A 1 108 ? -83.889 27.225 37.378 1.00 29.44 108 GLY A O 1
ATOM 844 N N . TRP A 1 109 ? -85.400 26.014 38.533 1.00 29.48 109 TRP A N 1
ATOM 845 C CA . TRP A 1 109 ? -86.241 25.532 37.419 1.00 29.48 109 TRP A CA 1
ATOM 846 C C . TRP A 1 109 ? -85.589 24.678 36.306 1.00 29.48 109 TRP A C 1
ATOM 848 O O . TRP A 1 109 ? -84.937 25.144 35.379 1.00 29.48 109 TRP A O 1
ATOM 858 N N . GLN A 1 110 ? -85.926 23.385 36.355 1.00 29.53 110 GLN A N 1
ATOM 859 C CA . GLN A 1 110 ? -86.207 22.553 35.173 1.00 29.53 110 GLN A CA 1
ATOM 860 C C . GLN A 1 110 ? -87.541 23.032 34.513 1.00 29.53 110 GLN A C 1
ATOM 862 O O . GLN A 1 110 ? -88.196 23.883 35.119 1.00 29.53 110 GLN A O 1
ATOM 867 N N . PRO A 1 111 ? -88.048 22.470 33.386 1.00 46.03 111 PRO A N 1
ATOM 868 C CA . PRO A 1 111 ? -87.508 21.376 32.570 1.00 46.03 111 PRO A CA 1
ATOM 869 C C . PRO A 1 111 ? -87.527 21.591 31.035 1.00 46.03 111 PRO A C 1
ATOM 871 O O . PRO A 1 111 ? -88.333 22.330 30.492 1.00 46.03 111 PRO A O 1
ATOM 874 N N . GLY A 1 112 ? -86.719 20.779 30.343 1.00 32.03 112 GLY A N 1
ATOM 875 C CA . GLY A 1 112 ? -87.163 19.962 29.201 1.00 32.03 112 GLY A CA 1
ATOM 876 C C . GLY A 1 112 ? -87.511 20.609 27.850 1.00 32.03 112 GLY A C 1
ATOM 877 O O . GLY A 1 112 ? -88.491 21.325 27.718 1.00 32.03 112 GLY A O 1
ATOM 878 N N . LEU A 1 113 ? -86.845 20.122 26.795 1.00 38.88 113 LEU A N 1
ATOM 879 C CA . LEU A 1 113 ? -87.523 19.561 25.614 1.00 38.88 113 LEU A CA 1
ATOM 880 C C . LEU A 1 113 ? -86.586 18.602 24.846 1.00 38.88 113 LEU A C 1
ATOM 882 O O . LEU A 1 113 ? -85.392 18.848 24.691 1.00 38.88 113 LEU A O 1
ATOM 886 N N . ARG A 1 114 ? -87.141 17.473 24.396 1.00 36.59 114 ARG A N 1
ATOM 887 C CA . ARG A 1 114 ? -86.552 16.490 23.459 1.00 36.59 114 ARG A CA 1
ATOM 888 C C . ARG A 1 114 ? -87.155 16.737 22.053 1.00 36.59 114 ARG A C 1
ATOM 890 O O . ARG A 1 114 ? -88.189 17.396 21.989 1.00 36.59 114 ARG A O 1
ATOM 897 N N . PRO A 1 115 ? -86.725 16.043 20.978 1.00 47.78 115 PRO A N 1
ATOM 898 C CA . PRO A 1 115 ? -85.362 15.661 20.569 1.00 47.78 115 PRO A CA 1
ATOM 899 C C . PRO A 1 115 ? -85.085 15.944 19.064 1.00 47.78 115 PRO A C 1
ATOM 901 O O . PRO A 1 115 ? -86.012 16.027 18.266 1.00 47.78 115 PRO A O 1
ATOM 904 N N . ALA A 1 116 ? -83.819 15.928 18.624 1.00 37.12 116 ALA A N 1
ATOM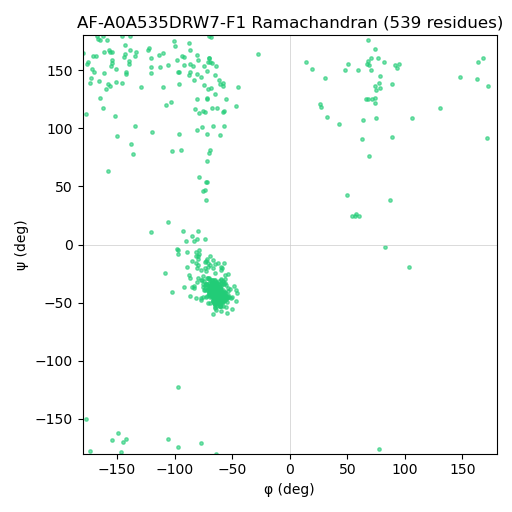 905 C CA . ALA A 1 116 ? -83.470 15.711 17.207 1.00 37.12 116 ALA A CA 1
ATOM 906 C C . ALA A 1 116 ? -82.050 15.129 17.025 1.00 37.12 116 ALA A C 1
ATOM 908 O O . ALA A 1 116 ? -81.187 15.285 17.887 1.00 37.12 116 ALA A O 1
ATOM 909 N N . ARG A 1 117 ? -81.811 14.454 15.891 1.00 35.75 117 ARG A N 1
ATOM 910 C CA . ARG A 1 117 ? -80.487 14.015 15.390 1.00 35.75 117 ARG A CA 1
ATOM 911 C C . ARG A 1 117 ? -80.110 14.841 14.149 1.00 35.75 117 ARG A C 1
ATOM 913 O O . ARG A 1 117 ? -81.015 15.328 13.481 1.00 35.75 117 ARG A O 1
ATOM 920 N N . ARG A 1 118 ? -78.817 14.795 13.769 1.00 33.44 118 ARG A N 1
ATOM 921 C CA . ARG A 1 118 ? -78.168 15.452 12.599 1.00 33.44 118 ARG A CA 1
ATOM 922 C C . ARG A 1 118 ? -77.889 16.950 12.846 1.00 33.44 118 ARG A C 1
ATOM 924 O O . ARG A 1 118 ? -78.636 17.579 13.579 1.00 33.44 118 ARG A O 1
ATOM 931 N N . GLU A 1 119 ? -76.810 17.563 12.347 1.00 40.81 119 GLU A N 1
ATOM 932 C CA . GLU A 1 119 ? -75.742 17.136 11.408 1.00 40.81 119 GLU A CA 1
ATOM 933 C C . GLU A 1 119 ? -74.372 17.790 11.803 1.00 40.81 119 GLU A C 1
ATOM 935 O O . GLU A 1 119 ? -74.320 18.466 12.832 1.00 40.81 119 GLU A O 1
ATOM 940 N N . PRO A 1 120 ? -73.227 17.555 11.115 1.00 42.12 120 PRO A N 1
ATOM 941 C CA . PRO A 1 120 ? -71.892 17.813 11.676 1.00 42.12 120 PRO A CA 1
ATOM 942 C C . PRO A 1 120 ? -71.365 19.249 11.498 1.00 42.12 120 PRO A C 1
ATOM 944 O O . PRO A 1 120 ? -71.556 19.896 10.466 1.00 42.12 120 PRO A O 1
ATOM 947 N N . HIS A 1 121 ? -70.569 19.716 12.465 1.00 39.34 121 HIS A N 1
ATOM 948 C CA . HIS A 1 121 ? -69.907 21.019 12.386 1.00 39.34 121 HIS A CA 1
ATOM 949 C C . HIS A 1 121 ? -68.651 21.023 11.496 1.00 39.34 121 HIS A C 1
ATOM 951 O O . HIS A 1 121 ? -67.618 20.455 11.832 1.00 39.34 121 HIS A O 1
ATOM 957 N N . ARG A 1 122 ? -68.771 21.757 10.382 1.00 40.97 122 ARG A N 1
ATOM 958 C CA . ARG A 1 122 ? -67.756 22.605 9.719 1.00 40.97 122 ARG A CA 1
ATOM 959 C C . ARG A 1 122 ? -66.279 22.175 9.798 1.00 40.97 122 ARG A C 1
ATOM 961 O O . ARG A 1 122 ? -65.582 22.446 10.770 1.00 40.97 122 ARG A O 1
ATOM 968 N N . ARG A 1 123 ? -65.749 21.748 8.646 1.00 38.81 123 ARG A N 1
ATOM 969 C CA . ARG A 1 123 ? -64.344 22.019 8.286 1.00 38.81 123 ARG A CA 1
ATOM 970 C C . ARG A 1 123 ? -64.153 23.535 8.102 1.00 38.81 123 ARG A C 1
ATOM 972 O O . ARG A 1 123 ? -65.044 24.186 7.558 1.00 38.81 123 ARG A O 1
ATOM 979 N N . LEU A 1 124 ? -62.985 24.067 8.461 1.00 48.72 124 LEU A N 1
ATOM 980 C CA . LEU A 1 124 ? -62.479 25.349 7.949 1.00 48.72 124 LEU A CA 1
ATOM 981 C C . LEU A 1 124 ? -61.242 25.105 7.072 1.00 48.72 124 LEU A C 1
ATOM 983 O O . LEU A 1 124 ? -60.567 24.086 7.214 1.00 48.72 124 LEU A O 1
ATOM 987 N N . ALA A 1 125 ? -61.002 26.008 6.122 1.00 48.19 125 ALA A N 1
ATOM 988 C CA . ALA A 1 125 ? -60.030 25.843 5.042 1.00 48.19 125 ALA A CA 1
ATOM 989 C C . ALA A 1 125 ? -58.755 26.691 5.253 1.00 48.19 125 ALA A C 1
ATOM 991 O O . ALA A 1 125 ? -58.824 27.728 5.917 1.00 48.19 125 ALA A O 1
ATOM 992 N N . PRO A 1 126 ? -57.603 26.285 4.680 1.00 49.78 126 PRO A N 1
ATOM 993 C CA . PRO A 1 126 ? -56.383 27.094 4.666 1.00 49.78 126 PRO A CA 1
ATOM 994 C C . PRO A 1 126 ? -56.504 28.327 3.739 1.00 49.78 126 PRO A C 1
ATOM 996 O O . PRO A 1 126 ? -57.368 28.349 2.859 1.00 49.78 126 PRO A O 1
ATOM 999 N N . PRO A 1 127 ? -55.648 29.355 3.917 1.00 50.59 127 PRO A N 1
ATOM 1000 C CA . PRO A 1 127 ? -55.751 30.631 3.204 1.00 50.59 127 PRO A CA 1
ATOM 1001 C C . PRO A 1 127 ? -55.386 30.562 1.710 1.00 50.59 127 PRO A C 1
ATOM 1003 O O . PRO A 1 127 ? -54.651 29.689 1.249 1.00 50.59 127 PRO A O 1
ATOM 1006 N N . SER A 1 128 ? -55.908 31.530 0.955 1.00 46.12 128 SER A N 1
ATOM 1007 C CA . SER A 1 128 ? -55.852 31.627 -0.509 1.00 46.12 128 SER A CA 1
ATOM 1008 C C . SER A 1 128 ? -54.560 32.238 -1.068 1.00 46.12 128 SER A C 1
ATOM 1010 O O . SER A 1 128 ? -54.089 33.260 -0.571 1.00 46.12 128 SER A O 1
ATOM 1012 N N . LEU A 1 129 ? -54.073 31.694 -2.189 1.00 52.03 129 LEU A N 1
ATOM 1013 C CA . LEU A 1 129 ? -53.054 32.320 -3.045 1.00 52.03 129 LEU A CA 1
ATOM 1014 C C . LEU A 1 129 ? -53.683 33.282 -4.086 1.00 52.03 129 LEU A C 1
ATOM 1016 O O . LEU A 1 129 ? -54.851 33.094 -4.436 1.00 52.03 129 LEU A O 1
ATOM 1020 N N . PRO A 1 130 ? -52.947 34.289 -4.609 1.00 51.06 130 PRO A N 1
ATOM 1021 C CA . PRO A 1 130 ? -53.501 35.292 -5.529 1.00 51.06 130 PRO A CA 1
ATOM 1022 C C . PRO A 1 130 ? -53.818 34.782 -6.948 1.00 51.06 130 PRO A C 1
ATOM 1024 O O . PRO A 1 130 ? -53.116 33.931 -7.495 1.00 51.06 130 PRO A O 1
ATOM 1027 N N . ASP A 1 131 ? -54.836 35.381 -7.575 1.00 44.59 131 ASP A N 1
ATOM 1028 C CA . ASP A 1 131 ? -55.262 35.117 -8.958 1.00 44.59 131 ASP A CA 1
ATOM 1029 C C . ASP A 1 131 ? -54.200 35.524 -10.002 1.00 44.59 131 ASP A C 1
ATOM 1031 O O . ASP A 1 131 ? -53.741 36.669 -10.042 1.00 44.59 131 ASP A O 1
ATOM 1035 N N . ARG A 1 132 ? -53.871 34.602 -10.920 1.00 44.66 132 ARG A N 1
ATOM 1036 C CA . ARG A 1 132 ? -53.228 34.918 -12.205 1.00 44.66 132 ARG A CA 1
ATOM 1037 C C . ARG A 1 132 ? -54.111 34.468 -13.369 1.00 44.66 132 ARG A C 1
ATOM 1039 O O . ARG A 1 132 ? -54.064 33.324 -13.824 1.00 44.66 132 ARG A O 1
ATOM 1046 N N . ARG A 1 133 ? -54.873 35.439 -13.875 1.00 44.41 133 ARG A N 1
ATOM 1047 C CA . ARG A 1 133 ? -55.758 35.363 -15.045 1.00 44.41 133 ARG A CA 1
ATOM 1048 C C . ARG A 1 133 ? -55.112 34.659 -16.244 1.00 44.41 133 ARG A C 1
ATOM 1050 O O . ARG A 1 133 ? -53.999 34.992 -16.647 1.00 44.41 133 ARG A O 1
ATOM 1057 N N . ARG A 1 134 ? -55.867 33.763 -16.889 1.00 46.41 134 ARG A N 1
ATOM 1058 C CA . ARG A 1 134 ? -55.519 33.177 -18.197 1.00 46.41 134 ARG A CA 1
ATOM 1059 C C . ARG A 1 134 ? -55.891 34.137 -19.340 1.00 46.41 134 ARG A C 1
ATOM 1061 O O . ARG A 1 134 ? -57.074 34.460 -19.461 1.00 46.41 134 ARG A O 1
ATOM 1068 N N . PRO A 1 135 ? -54.968 34.510 -20.243 1.00 47.50 135 PRO A N 1
ATOM 1069 C CA . PRO A 1 135 ? -55.337 35.066 -21.543 1.00 47.50 135 PRO A CA 1
ATOM 1070 C C . PRO A 1 135 ? -56.008 33.988 -22.410 1.00 47.50 135 PRO A C 1
ATOM 1072 O O . PRO A 1 135 ? -55.516 32.862 -22.502 1.00 47.50 135 PRO A O 1
ATOM 1075 N N . ARG A 1 136 ? -57.123 34.320 -23.069 1.00 46.00 136 ARG A N 1
ATOM 1076 C CA . ARG A 1 136 ? -57.732 33.488 -24.123 1.00 46.00 136 ARG A CA 1
ATOM 1077 C C . ARG A 1 136 ? -57.263 33.974 -25.498 1.00 46.00 136 ARG A C 1
ATOM 1079 O O . ARG A 1 136 ? -57.312 35.166 -25.760 1.00 46.00 136 ARG A O 1
ATOM 1086 N N . GLY A 1 137 ? -56.942 33.034 -26.389 1.00 47.56 137 GLY A N 1
ATOM 1087 C CA . GLY A 1 137 ? -57.101 33.197 -27.841 1.00 47.56 137 GLY A CA 1
ATOM 1088 C C . GLY A 1 137 ? -56.182 34.192 -28.561 1.00 47.56 137 GLY A C 1
ATOM 1089 O O . GLY A 1 137 ? -56.649 35.223 -29.030 1.00 47.56 137 GLY A O 1
ATOM 1090 N N . GLY A 1 138 ? -54.919 33.815 -28.780 1.00 39.62 138 GLY A N 1
ATOM 1091 C CA . GLY A 1 138 ? -54.085 34.363 -29.860 1.00 39.62 138 GLY A CA 1
ATOM 1092 C C . GLY A 1 138 ? -53.840 33.292 -30.929 1.00 39.62 138 GLY A C 1
ATOM 1093 O O . GLY A 1 138 ? -53.567 32.144 -30.584 1.00 39.62 138 GLY A O 1
ATOM 1094 N N . ARG A 1 139 ? -53.958 33.629 -32.221 1.00 46.09 139 ARG A N 1
ATOM 1095 C CA . ARG A 1 139 ? -53.677 32.687 -33.323 1.00 46.09 139 ARG A CA 1
ATOM 1096 C C . ARG A 1 139 ? -52.167 32.639 -33.584 1.00 46.09 139 ARG A C 1
ATOM 1098 O O . ARG A 1 139 ? -51.605 33.642 -34.010 1.00 46.09 139 ARG A O 1
ATOM 1105 N N . CYS A 1 140 ? -51.522 31.492 -33.381 1.00 36.34 140 CYS A N 1
ATOM 1106 C CA . CYS A 1 140 ? -50.133 31.296 -33.809 1.00 36.34 140 CYS A CA 1
ATOM 1107 C C . CYS A 1 140 ? -50.063 31.178 -35.348 1.00 36.34 140 CYS A C 1
ATOM 1109 O O . CYS A 1 140 ? -50.763 30.325 -35.901 1.00 36.34 140 CYS A O 1
ATOM 1111 N N . PRO A 1 141 ? -49.247 31.985 -36.058 1.00 45.25 141 PRO A N 1
ATOM 1112 C CA . PRO A 1 141 ? -49.122 31.892 -37.512 1.00 45.25 141 PRO A CA 1
ATOM 1113 C C . PRO A 1 141 ? -48.382 30.624 -37.952 1.00 45.25 141 PRO A C 1
ATOM 1115 O O . PRO A 1 141 ? -47.308 30.303 -37.445 1.00 45.25 141 PRO A O 1
ATOM 1118 N N . SER A 1 142 ? -48.919 29.927 -38.949 1.00 45.25 142 SER A N 1
ATOM 1119 C CA . SER A 1 142 ? -48.334 28.710 -39.510 1.00 45.25 142 SER A CA 1
ATOM 1120 C C . SER A 1 142 ? -47.461 28.992 -40.740 1.00 45.25 142 SER A C 1
ATOM 1122 O O . SER A 1 142 ? -47.899 28.777 -41.870 1.00 45.25 142 SER A O 1
ATOM 1124 N N . ARG A 1 143 ? -46.195 29.410 -40.548 1.00 44.88 143 ARG A N 1
ATOM 1125 C CA . ARG A 1 143 ? -45.125 29.166 -41.545 1.00 44.88 143 ARG A CA 1
ATOM 1126 C C . ARG A 1 143 ? -43.692 29.392 -41.036 1.00 44.88 143 ARG A C 1
ATOM 1128 O O . ARG A 1 143 ? -43.408 30.359 -40.350 1.00 44.88 143 ARG A O 1
ATOM 1135 N N . ALA A 1 144 ? -42.816 28.488 -41.480 1.00 50.31 144 ALA A N 1
ATOM 1136 C CA . ALA A 1 144 ? -41.378 28.640 -41.721 1.00 50.31 144 ALA A CA 1
ATOM 1137 C C . ALA A 1 144 ? -40.498 29.410 -40.704 1.00 50.31 144 ALA A C 1
ATOM 1139 O O . ALA A 1 144 ? -40.282 30.608 -40.847 1.00 50.31 144 ALA A O 1
ATOM 1140 N N . LEU A 1 145 ? -39.738 28.657 -39.896 1.00 49.88 145 LEU A N 1
ATOM 1141 C CA . LEU A 1 145 ? -38.299 28.536 -40.187 1.00 49.88 145 LEU A CA 1
ATOM 1142 C C . LEU A 1 145 ? -37.723 27.197 -39.692 1.00 49.88 145 LEU A C 1
ATOM 1144 O O . LEU A 1 145 ? -37.571 26.963 -38.497 1.00 49.88 145 LEU A O 1
ATOM 1148 N N . GLY A 1 146 ? -37.358 26.318 -40.626 1.00 45.94 146 GLY A N 1
ATOM 1149 C CA . GLY A 1 146 ? -36.780 25.004 -40.335 1.00 45.94 146 GLY A CA 1
ATOM 1150 C C . GLY A 1 146 ? -35.296 25.045 -39.961 1.00 45.94 146 GLY A C 1
ATOM 1151 O O . GLY A 1 146 ? -34.490 24.393 -40.622 1.00 45.94 146 GLY A O 1
ATOM 1152 N N . ARG A 1 147 ? -34.904 25.780 -38.910 1.00 40.88 147 ARG A N 1
ATOM 1153 C CA . ARG A 1 147 ? -33.555 25.621 -38.339 1.00 40.88 147 ARG A CA 1
ATOM 1154 C C . ARG A 1 147 ? -33.503 24.342 -37.507 1.00 40.88 147 ARG A C 1
ATOM 1156 O O . ARG A 1 147 ? -33.911 24.329 -36.349 1.00 40.88 147 ARG A O 1
ATOM 1163 N N . ARG A 1 148 ? -32.929 23.282 -38.087 1.00 43.09 148 ARG A N 1
ATOM 1164 C CA . ARG A 1 148 ? -32.366 22.170 -37.311 1.00 43.09 148 ARG A CA 1
ATOM 1165 C C . ARG A 1 148 ? -31.251 22.735 -36.429 1.00 43.09 148 ARG A C 1
ATOM 1167 O O . ARG A 1 148 ? -30.112 22.847 -36.877 1.00 43.09 148 ARG A O 1
ATOM 1174 N N . ILE A 1 149 ? -31.559 23.081 -35.181 1.00 44.84 149 ILE A N 1
ATOM 1175 C CA . ILE A 1 149 ? -30.520 23.112 -34.154 1.00 44.84 149 ILE A CA 1
ATOM 1176 C C . ILE A 1 149 ? -30.110 21.654 -33.986 1.00 44.84 149 ILE A C 1
ATOM 1178 O O . ILE A 1 149 ? -30.843 20.861 -33.398 1.00 44.84 149 ILE A O 1
ATOM 1182 N N . SER A 1 150 ? -28.973 21.294 -34.585 1.00 44.38 150 SER A N 1
ATOM 1183 C CA . SER A 1 150 ? -28.351 19.983 -34.420 1.00 44.38 150 SER A CA 1
ATOM 1184 C C . SER A 1 150 ? -27.767 19.908 -33.013 1.00 44.38 150 SER A C 1
ATOM 1186 O O . SER A 1 150 ? -26.558 19.996 -32.809 1.00 44.38 150 SER A O 1
ATOM 1188 N N . GLY A 1 151 ? -28.660 19.815 -32.028 1.00 38.94 151 GLY A N 1
ATOM 1189 C CA . GLY A 1 151 ? -28.356 19.627 -30.617 1.00 38.94 151 GLY A CA 1
ATOM 1190 C C . GLY A 1 151 ? -27.856 18.213 -30.362 1.00 38.94 151 GLY A C 1
ATOM 1191 O O . GLY A 1 151 ? -28.397 17.519 -29.510 1.00 38.94 151 GLY A O 1
ATOM 1192 N N . ASN A 1 152 ? -26.821 17.791 -31.092 1.00 40.19 152 ASN A N 1
ATOM 1193 C CA . ASN A 1 152 ? -26.100 16.541 -30.886 1.00 40.19 152 ASN A CA 1
ATOM 1194 C C . ASN A 1 152 ? -25.184 16.660 -29.654 1.00 40.19 152 ASN A C 1
ATOM 1196 O O . ASN A 1 152 ? -24.011 16.286 -29.680 1.00 40.19 152 ASN A O 1
ATOM 1200 N N . GLY A 1 153 ? -25.745 17.201 -28.568 1.00 40.06 153 GLY A N 1
ATOM 1201 C CA . GLY A 1 153 ? -25.209 17.171 -27.215 1.00 40.06 153 GLY A CA 1
ATOM 1202 C C . GLY A 1 153 ? -25.362 15.773 -26.637 1.00 40.06 153 GLY A C 1
ATOM 1203 O O . GLY A 1 153 ? -25.949 15.595 -25.572 1.00 40.06 153 GLY A O 1
ATOM 1204 N N . ASN A 1 154 ? -24.847 14.780 -27.364 1.00 35.06 154 ASN A N 1
ATOM 1205 C CA . ASN A 1 154 ? -24.558 13.485 -26.788 1.00 35.06 154 ASN A CA 1
ATOM 1206 C C . ASN A 1 154 ? -23.606 13.760 -25.628 1.00 35.06 154 ASN A C 1
ATOM 1208 O O . ASN A 1 154 ? -22.473 14.190 -25.846 1.00 35.06 154 ASN A O 1
ATOM 1212 N N . VAL A 1 155 ? -24.050 13.490 -24.401 1.00 43.22 155 VAL A N 1
ATOM 1213 C CA . VAL A 1 155 ? -23.120 13.266 -23.297 1.00 43.22 155 VAL A CA 1
ATOM 1214 C C . VAL A 1 155 ? -22.439 11.940 -23.607 1.00 43.22 155 VAL A C 1
ATOM 1216 O O . VAL A 1 155 ? -22.852 10.880 -23.138 1.00 43.22 155 VAL A O 1
ATOM 1219 N N . THR A 1 156 ? -21.427 11.995 -24.472 1.00 40.66 156 THR A N 1
ATOM 1220 C CA . THR A 1 156 ? -20.519 10.886 -24.726 1.00 40.66 156 THR A CA 1
ATOM 1221 C C . THR A 1 156 ? -19.656 10.712 -23.487 1.00 40.66 156 THR A C 1
ATOM 1223 O O . THR A 1 156 ? -18.487 11.092 -23.460 1.00 40.66 156 THR A O 1
ATOM 1226 N N . VAL A 1 157 ? -20.238 10.072 -22.469 1.00 45.88 157 VAL A N 1
ATOM 1227 C CA . VAL A 1 157 ? -19.480 9.066 -21.727 1.00 45.88 157 VAL A CA 1
ATOM 1228 C C . VAL A 1 157 ? -18.827 8.205 -22.809 1.00 45.88 157 VAL A C 1
ATOM 1230 O O . VAL A 1 157 ? -19.568 7.687 -23.653 1.00 45.88 157 VAL A O 1
ATOM 1233 N N . PRO A 1 158 ? -17.488 8.107 -22.884 1.00 57.31 158 PRO A N 1
ATOM 1234 C CA . PRO A 1 158 ? -16.867 7.294 -23.913 1.00 57.31 158 PRO A CA 1
ATOM 1235 C C . PRO A 1 158 ? -17.444 5.884 -23.810 1.00 57.31 158 PRO A C 1
ATOM 1237 O O . PRO A 1 158 ? -17.404 5.281 -22.733 1.00 57.31 158 PRO A O 1
ATOM 1240 N N . SER A 1 159 ? -17.983 5.359 -24.915 1.00 57.41 159 SER A N 1
ATOM 1241 C CA . SER A 1 159 ? -18.390 3.947 -25.019 1.00 57.41 159 SER A CA 1
ATOM 1242 C C . SER A 1 159 ? -17.274 3.037 -24.508 1.00 57.41 159 SER A C 1
ATOM 1244 O O . SER A 1 159 ? -17.510 2.046 -23.821 1.00 57.41 159 SER A O 1
ATOM 1246 N N . ASP A 1 160 ? -16.050 3.473 -24.777 1.00 74.12 160 ASP A N 1
ATOM 1247 C CA . ASP A 1 160 ? -14.779 2.881 -24.413 1.00 74.12 160 ASP A CA 1
ATOM 1248 C C . ASP A 1 160 ? -14.578 2.789 -22.897 1.00 74.12 160 ASP A C 1
ATOM 1250 O O . ASP A 1 160 ? -13.994 1.810 -22.452 1.00 74.12 160 ASP A O 1
ATOM 1254 N N . LEU A 1 161 ? -15.064 3.739 -22.083 1.00 84.38 161 LEU A N 1
ATOM 1255 C CA . LEU A 1 161 ? -14.887 3.699 -20.624 1.00 84.38 161 LEU A CA 1
ATOM 1256 C C . LEU A 1 161 ? -15.846 2.702 -19.970 1.00 84.38 161 LEU A C 1
ATOM 1258 O O . LEU A 1 161 ? -15.406 1.858 -19.193 1.00 84.38 161 LEU A O 1
ATOM 1262 N N . LEU A 1 162 ? -17.139 2.744 -20.314 1.00 87.50 162 LEU A N 1
ATOM 1263 C CA . LEU A 1 162 ? -18.099 1.759 -19.801 1.00 87.50 162 LEU A CA 1
ATOM 1264 C C . LEU A 1 162 ? -17.741 0.343 -20.283 1.00 87.50 162 LEU A C 1
ATOM 1266 O O . LEU A 1 162 ? -17.781 -0.601 -19.495 1.00 87.50 162 LEU A O 1
ATOM 1270 N N . SER A 1 163 ? -17.319 0.214 -21.546 1.00 87.62 163 SER A N 1
ATOM 1271 C CA . SER A 1 163 ? -16.793 -1.036 -22.102 1.00 87.62 163 SER A CA 1
ATOM 1272 C C . SER A 1 163 ? -15.526 -1.493 -21.371 1.00 87.62 163 SER A C 1
ATOM 1274 O O . SER A 1 163 ? -15.470 -2.634 -20.922 1.00 87.62 163 SER A O 1
ATOM 1276 N N . SER A 1 164 ? -14.547 -0.607 -21.148 1.00 89.12 164 SER A N 1
ATOM 1277 C CA . SER A 1 164 ? -13.308 -0.949 -20.433 1.00 89.12 164 SER A CA 1
ATOM 1278 C C . SER A 1 164 ? -13.579 -1.373 -18.993 1.00 89.12 164 SER A C 1
ATOM 1280 O O . SER A 1 164 ? -13.026 -2.376 -18.564 1.00 89.12 164 SER A O 1
ATOM 1282 N N . ILE A 1 165 ? -14.468 -0.696 -18.256 1.00 91.25 165 ILE A N 1
ATOM 1283 C CA . ILE A 1 165 ? -14.869 -1.128 -16.904 1.00 91.25 165 ILE A CA 1
ATOM 1284 C C . ILE A 1 165 ? -15.553 -2.502 -16.963 1.00 91.25 165 ILE A C 1
ATOM 1286 O O . ILE A 1 165 ? -15.220 -3.376 -16.163 1.00 91.25 165 ILE A O 1
ATOM 1290 N N . GLY A 1 166 ? -16.453 -2.732 -17.925 1.00 91.19 166 GLY A N 1
ATOM 1291 C CA . GLY A 1 166 ? -17.098 -4.033 -18.129 1.00 91.19 166 GLY A CA 1
ATOM 1292 C C . GLY A 1 166 ? -16.105 -5.161 -18.437 1.00 91.19 166 GLY A C 1
ATOM 1293 O O . GLY A 1 166 ? -16.208 -6.242 -17.859 1.00 91.19 166 GLY A O 1
ATOM 1294 N N . ILE A 1 167 ? -15.105 -4.895 -19.281 1.00 91.38 167 ILE A N 1
ATOM 1295 C CA . ILE A 1 167 ? -14.013 -5.823 -19.612 1.00 91.38 167 ILE A CA 1
ATOM 1296 C C . ILE A 1 167 ? -13.131 -6.074 -18.382 1.00 91.38 167 ILE A C 1
ATOM 1298 O O . ILE A 1 167 ? -12.893 -7.231 -18.043 1.00 91.38 167 ILE A O 1
ATOM 1302 N N . CYS A 1 168 ? -12.698 -5.020 -17.681 1.00 92.00 168 CYS A N 1
ATOM 1303 C CA . CYS A 1 168 ? -11.900 -5.112 -16.458 1.00 92.00 168 CYS A CA 1
ATOM 1304 C C . CYS A 1 168 ? -12.596 -5.970 -15.397 1.00 92.00 168 CYS A C 1
ATOM 1306 O O . CYS A 1 168 ? -12.006 -6.931 -14.914 1.00 92.00 168 CYS A O 1
ATOM 1308 N N . VAL A 1 169 ? -13.852 -5.662 -15.055 1.00 93.31 169 VAL A N 1
ATOM 1309 C CA . VAL A 1 169 ? -14.610 -6.380 -14.014 1.00 93.31 169 VAL A CA 1
ATOM 1310 C C . VAL A 1 169 ? -14.974 -7.796 -14.465 1.00 93.31 169 VAL A C 1
ATOM 1312 O O . VAL A 1 169 ? -14.861 -8.729 -13.673 1.00 93.31 169 VAL A O 1
ATOM 1315 N N . GLY A 1 170 ? -15.364 -7.990 -15.729 1.00 94.62 170 GLY A N 1
ATOM 1316 C CA . GLY A 1 170 ? -15.707 -9.307 -16.270 1.00 94.62 170 GLY A CA 1
ATOM 1317 C C . GLY A 1 170 ? -14.511 -10.261 -16.303 1.00 94.62 170 GLY A C 1
ATOM 1318 O O . GLY A 1 170 ? -14.597 -11.381 -15.796 1.00 94.62 170 GLY A O 1
ATOM 1319 N N . ALA A 1 171 ? -13.370 -9.805 -16.827 1.00 94.31 171 ALA A N 1
ATOM 1320 C CA . ALA A 1 171 ? -12.133 -10.581 -16.827 1.00 94.31 171 ALA A CA 1
ATOM 1321 C C . ALA A 1 171 ? -11.607 -10.809 -15.399 1.00 94.31 171 ALA A C 1
ATOM 1323 O O . ALA A 1 171 ? -11.211 -11.931 -15.075 1.00 94.31 171 ALA A O 1
ATOM 1324 N N . ALA A 1 172 ? -11.689 -9.795 -14.525 1.00 94.25 172 ALA A N 1
ATOM 1325 C CA . ALA A 1 172 ? -11.297 -9.915 -13.123 1.00 94.25 172 ALA A CA 1
ATOM 1326 C C . ALA A 1 172 ? -12.152 -10.940 -12.379 1.00 94.25 172 ALA A C 1
ATOM 1328 O O . ALA A 1 172 ? -11.601 -11.731 -11.624 1.00 94.25 172 ALA A O 1
ATOM 1329 N N . ALA A 1 173 ? -13.466 -10.992 -12.615 1.00 94.69 173 ALA A N 1
ATOM 1330 C CA . ALA A 1 173 ? -14.342 -11.994 -12.013 1.00 94.69 173 ALA A CA 1
ATOM 1331 C C . ALA A 1 173 ? -13.978 -13.421 -12.464 1.00 94.69 173 ALA A C 1
ATOM 1333 O O . ALA A 1 173 ? -13.866 -14.319 -11.628 1.00 94.69 173 ALA A O 1
ATOM 1334 N N . VAL A 1 174 ? -13.730 -13.634 -13.763 1.00 95.25 174 VAL A N 1
ATOM 1335 C CA . VAL A 1 174 ? -13.325 -14.949 -14.296 1.00 95.25 174 VAL A CA 1
ATOM 1336 C C . VAL A 1 174 ? -11.973 -15.386 -13.721 1.00 95.25 174 VAL A C 1
ATOM 1338 O O . VAL A 1 174 ? -11.858 -16.489 -13.180 1.00 95.25 174 VAL A O 1
ATOM 1341 N N . LEU A 1 175 ? -10.956 -14.522 -13.775 1.00 94.50 175 LEU A N 1
ATOM 1342 C CA . LEU A 1 175 ? -9.624 -14.841 -13.257 1.00 94.50 175 LEU A CA 1
ATOM 1343 C C . LEU A 1 175 ? -9.596 -14.926 -11.725 1.00 94.50 175 LEU A C 1
ATOM 1345 O O . LEU A 1 175 ? -8.837 -15.729 -11.187 1.00 94.50 175 LEU A O 1
ATOM 1349 N N . ALA A 1 176 ? -10.457 -14.199 -11.009 1.00 92.12 176 ALA A N 1
ATOM 1350 C CA . ALA A 1 176 ? -10.635 -14.342 -9.564 1.00 92.12 176 ALA A CA 1
ATOM 1351 C C . ALA A 1 176 ? -11.260 -15.684 -9.178 1.00 92.12 176 ALA A C 1
ATOM 1353 O O . ALA A 1 176 ? -10.811 -16.288 -8.205 1.00 92.12 176 ALA A O 1
ATOM 1354 N N . VAL A 1 177 ? -12.229 -16.199 -9.943 1.00 94.00 177 VAL A N 1
ATOM 1355 C CA . VAL A 1 177 ? -12.764 -17.557 -9.735 1.00 94.00 177 VAL A CA 1
ATOM 1356 C C . VAL A 1 177 ? -11.672 -18.610 -9.956 1.00 94.00 177 VAL A C 1
ATOM 1358 O O . VAL A 1 177 ? -11.554 -19.536 -9.151 1.00 94.00 177 VAL A O 1
ATOM 1361 N N . VAL A 1 178 ? -10.824 -18.448 -10.979 1.00 93.50 178 VAL A N 1
ATOM 1362 C CA . VAL A 1 178 ? -9.661 -19.327 -11.213 1.00 93.50 178 VAL A CA 1
ATOM 1363 C C . VAL A 1 178 ? -8.639 -19.217 -10.072 1.00 93.50 178 VAL A C 1
ATOM 1365 O O . VAL A 1 178 ? -8.246 -20.235 -9.505 1.00 93.50 178 VAL A O 1
ATOM 1368 N N . GLY A 1 179 ? -8.254 -18.002 -9.675 1.00 87.94 179 GLY A N 1
ATOM 1369 C CA . GLY A 1 179 ? -7.319 -17.753 -8.576 1.00 87.94 179 GLY A CA 1
ATOM 1370 C C . GLY A 1 179 ? -7.815 -18.322 -7.246 1.00 87.94 179 GLY A C 1
ATOM 1371 O O . GLY A 1 179 ? -7.088 -19.060 -6.584 1.00 87.94 179 GLY A O 1
ATOM 1372 N N . TRP A 1 180 ? -9.081 -18.084 -6.900 1.00 87.81 180 TRP A N 1
ATOM 1373 C CA . TRP A 1 180 ? -9.734 -18.646 -5.715 1.00 87.81 180 TRP A CA 1
ATOM 1374 C C . TRP A 1 180 ? -9.783 -20.180 -5.753 1.00 87.81 180 TRP A C 1
ATOM 1376 O O . TRP A 1 180 ? -9.464 -20.834 -4.757 1.00 87.81 180 TRP A O 1
ATOM 1386 N N . ARG A 1 181 ? -10.086 -20.778 -6.915 1.00 88.81 181 ARG A N 1
ATOM 1387 C CA . ARG A 1 181 ? -10.044 -22.238 -7.111 1.00 88.81 181 ARG A CA 1
ATOM 1388 C C . ARG A 1 181 ? -8.636 -22.811 -6.903 1.00 88.81 181 ARG A C 1
ATOM 1390 O O . ARG A 1 181 ? -8.510 -23.913 -6.371 1.00 88.81 181 ARG A O 1
ATOM 1397 N N . LEU A 1 182 ? -7.603 -22.048 -7.262 1.00 86.75 182 LEU A N 1
ATOM 1398 C CA . LEU A 1 182 ? -6.183 -22.333 -7.025 1.00 86.75 182 LEU A CA 1
ATOM 1399 C C . LEU A 1 182 ? -5.680 -21.880 -5.636 1.00 86.75 182 LEU A C 1
ATOM 1401 O O . LEU A 1 182 ? -4.480 -21.956 -5.377 1.00 86.75 182 LEU A O 1
ATOM 1405 N N . ARG A 1 183 ? -6.566 -21.417 -4.738 1.00 81.56 183 ARG A N 1
ATOM 1406 C CA . ARG A 1 183 ? -6.254 -20.877 -3.395 1.00 81.56 183 ARG A CA 1
ATOM 1407 C C . ARG A 1 183 ? -5.279 -19.684 -3.385 1.00 81.56 183 ARG A C 1
ATOM 1409 O O . ARG A 1 183 ? -4.597 -19.455 -2.390 1.00 81.56 183 ARG A O 1
ATOM 1416 N N . GLN A 1 184 ? -5.223 -18.920 -4.473 1.00 81.62 184 GLN A N 1
ATOM 1417 C CA . GLN A 1 184 ? -4.431 -17.692 -4.576 1.00 81.62 184 GLN A CA 1
ATOM 1418 C C . GLN A 1 184 ? -5.187 -16.476 -4.011 1.00 81.62 184 GLN A C 1
ATOM 1420 O O . GLN A 1 184 ? -6.423 -16.449 -4.055 1.00 81.62 184 GLN A O 1
ATOM 1425 N N . PRO A 1 185 ? -4.481 -15.431 -3.536 1.00 77.19 185 PRO A N 1
ATOM 1426 C CA . PRO A 1 185 ? -5.097 -14.151 -3.194 1.00 77.19 185 PRO A CA 1
ATOM 1427 C C . PRO A 1 185 ? -5.828 -13.530 -4.390 1.00 77.19 185 PRO A C 1
ATOM 1429 O O . PRO A 1 185 ? -5.284 -13.458 -5.491 1.00 77.19 185 PRO A O 1
ATOM 1432 N N . LEU A 1 186 ? -7.035 -12.999 -4.163 1.00 83.69 186 LEU A N 1
ATOM 1433 C CA . LEU A 1 186 ? -7.833 -12.325 -5.203 1.00 83.69 186 LEU A CA 1
ATOM 1434 C C . LEU A 1 186 ? -7.078 -11.154 -5.856 1.00 83.69 186 LEU A C 1
ATOM 1436 O O . LEU A 1 186 ? -7.190 -10.936 -7.056 1.00 83.69 186 LEU A O 1
ATOM 1440 N N . ILE A 1 187 ? -6.244 -10.455 -5.082 1.00 81.00 187 ILE A N 1
ATOM 1441 C CA . ILE A 1 187 ? -5.405 -9.344 -5.550 1.00 81.00 187 ILE A CA 1
ATOM 1442 C C . ILE A 1 187 ? -4.421 -9.788 -6.641 1.00 81.00 187 ILE A C 1
ATOM 1444 O O . ILE A 1 187 ? -4.251 -9.075 -7.628 1.00 81.00 187 ILE A O 1
ATOM 1448 N N . LEU A 1 188 ? -3.836 -10.988 -6.524 1.00 82.19 188 LEU A N 1
ATOM 1449 C CA . LEU A 1 188 ? -2.985 -11.547 -7.576 1.00 82.19 188 LEU A CA 1
ATOM 1450 C C . LEU A 1 188 ? -3.791 -11.755 -8.862 1.00 82.19 188 LEU A C 1
ATOM 1452 O O . LEU A 1 188 ? -3.326 -11.402 -9.940 1.00 82.19 188 LEU A O 1
ATOM 1456 N N . ALA A 1 189 ? -5.010 -12.290 -8.753 1.00 89.62 189 ALA A N 1
ATOM 1457 C CA . ALA A 1 189 ? -5.875 -12.498 -9.909 1.00 89.62 189 ALA A CA 1
ATOM 1458 C C . ALA A 1 189 ? -6.262 -11.174 -10.590 1.00 89.62 189 ALA A C 1
ATOM 1460 O O . ALA A 1 189 ? -6.273 -11.109 -11.817 1.00 89.62 189 ALA A O 1
ATOM 1461 N N . TYR A 1 190 ? -6.514 -10.106 -9.827 1.00 90.38 190 TYR A N 1
ATOM 1462 C CA . TYR A 1 190 ? -6.795 -8.770 -10.369 1.00 90.38 190 TYR A CA 1
ATOM 1463 C C . TYR A 1 190 ? -5.568 -8.146 -11.058 1.00 90.38 190 TYR A C 1
ATOM 1465 O O . TYR A 1 190 ? -5.684 -7.612 -12.159 1.00 90.38 190 TYR A O 1
ATOM 1473 N N . LEU A 1 191 ? -4.377 -8.282 -10.470 1.00 88.25 191 LEU A N 1
ATOM 1474 C CA . LEU A 1 191 ? -3.117 -7.821 -11.064 1.00 88.25 191 LEU A CA 1
ATOM 1475 C C . LEU A 1 191 ? -2.796 -8.589 -12.360 1.00 88.25 191 LEU A C 1
ATOM 1477 O O . LEU A 1 191 ? -2.526 -7.977 -13.393 1.00 88.25 191 LEU A O 1
ATOM 1481 N N . VAL A 1 192 ? -2.918 -9.922 -12.347 1.00 90.12 192 VAL A N 1
ATOM 1482 C CA . VAL A 1 192 ? -2.770 -10.775 -13.542 1.00 90.12 192 VAL A CA 1
ATOM 1483 C C . VAL A 1 192 ? -3.824 -10.440 -14.601 1.00 90.12 192 VAL A C 1
ATOM 1485 O O . VAL A 1 192 ? -3.498 -10.403 -15.784 1.00 90.12 192 VAL A O 1
ATOM 1488 N N . THR A 1 193 ? -5.060 -10.119 -14.202 1.00 93.25 193 THR A N 1
ATOM 1489 C CA . THR A 1 193 ? -6.092 -9.624 -15.131 1.00 93.25 193 THR A CA 1
ATOM 1490 C C . THR A 1 193 ? -5.612 -8.378 -15.864 1.00 93.25 193 THR A C 1
ATOM 1492 O O . THR A 1 193 ? -5.733 -8.322 -17.084 1.00 93.25 193 THR A O 1
ATOM 1495 N N . GLY A 1 194 ? -5.024 -7.414 -15.149 1.00 90.62 194 GLY A N 1
ATOM 1496 C CA . GLY A 1 194 ? -4.454 -6.210 -15.750 1.00 90.62 194 GLY A CA 1
ATOM 1497 C C . GLY A 1 194 ? -3.378 -6.510 -16.797 1.00 90.62 194 GLY A C 1
ATOM 1498 O O . GLY A 1 194 ? -3.430 -5.949 -17.887 1.00 90.62 194 GLY A O 1
ATOM 1499 N N . VAL A 1 195 ? -2.464 -7.451 -16.530 1.00 89.81 195 VAL A N 1
ATOM 1500 C CA . VAL A 1 195 ? -1.464 -7.889 -17.528 1.00 89.81 195 VAL A CA 1
ATOM 1501 C C . VAL A 1 195 ? -2.143 -8.498 -18.760 1.00 89.81 195 VAL A C 1
ATOM 1503 O O . VAL A 1 195 ? -1.781 -8.185 -19.893 1.00 89.81 195 VAL A O 1
ATOM 1506 N N . VAL A 1 196 ? -3.148 -9.352 -18.540 1.00 91.81 196 VAL A N 1
ATOM 1507 C CA . VAL A 1 196 ? -3.827 -10.131 -19.588 1.00 91.81 196 VAL A CA 1
ATOM 1508 C C . VAL A 1 196 ? -4.725 -9.272 -20.485 1.00 91.81 196 VAL A C 1
ATOM 1510 O O . VAL A 1 196 ? -4.747 -9.501 -21.693 1.00 91.81 196 VAL A O 1
ATOM 1513 N N . ILE A 1 197 ? -5.451 -8.283 -19.953 1.00 91.12 197 ILE A N 1
ATOM 1514 C CA . ILE A 1 197 ? -6.294 -7.379 -20.769 1.00 91.12 197 ILE A CA 1
ATOM 1515 C C . ILE A 1 197 ? -5.538 -6.140 -21.270 1.00 91.12 197 ILE A C 1
ATOM 1517 O O . ILE A 1 197 ? -5.995 -5.480 -22.207 1.00 91.12 197 ILE A O 1
ATOM 1521 N N . GLY A 1 198 ? -4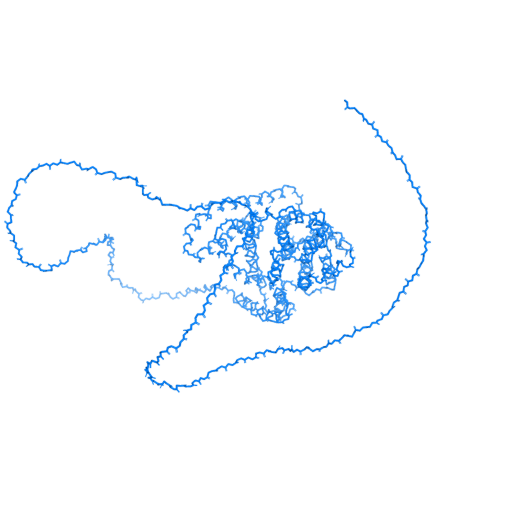.416 -5.816 -20.624 1.00 87.25 198 GLY A N 1
ATOM 1522 C CA . GLY A 1 198 ? -3.567 -4.666 -20.906 1.00 87.25 198 GLY A CA 1
ATOM 1523 C C . GLY A 1 198 ? -2.671 -4.837 -22.138 1.00 87.25 198 GLY A C 1
ATOM 1524 O O . GLY A 1 198 ? -2.817 -5.797 -22.900 1.00 87.25 198 GLY A O 1
ATOM 1525 N N . PRO A 1 199 ? -1.722 -3.907 -22.346 1.00 83.06 199 PRO A N 1
ATOM 1526 C CA . PRO A 1 199 ? -0.965 -3.786 -23.594 1.00 83.06 199 PRO A CA 1
ATOM 1527 C C . PRO A 1 199 ? 0.018 -4.937 -23.857 1.00 83.06 199 PRO A C 1
ATOM 1529 O O . PRO A 1 199 ? 0.458 -5.095 -24.990 1.00 83.06 199 PRO A O 1
ATOM 1532 N N . VAL A 1 200 ? 0.365 -5.725 -22.832 1.00 84.31 200 VAL A N 1
ATOM 1533 C CA . VAL A 1 200 ? 1.252 -6.901 -22.939 1.00 84.31 200 VAL A CA 1
ATOM 1534 C C . VAL A 1 200 ? 0.486 -8.174 -23.326 1.00 84.31 200 VAL A C 1
ATOM 1536 O O . VAL A 1 200 ? 1.059 -9.067 -23.946 1.00 84.31 200 VAL A O 1
ATOM 1539 N N . GLY A 1 201 ? -0.796 -8.263 -22.962 1.00 85.75 201 GLY A N 1
ATOM 1540 C CA . GLY A 1 201 ? -1.677 -9.383 -23.285 1.00 85.75 201 GLY A CA 1
ATOM 1541 C C . GLY A 1 201 ? -2.534 -9.113 -24.522 1.00 85.75 201 GLY A C 1
ATOM 1542 O O . GLY A 1 201 ? -2.033 -8.841 -25.610 1.00 85.75 201 GLY A O 1
ATOM 1543 N N . PHE A 1 202 ? -3.855 -9.195 -24.365 1.00 84.19 202 PHE A N 1
ATOM 1544 C CA . PHE A 1 202 ? -4.815 -9.045 -25.462 1.00 84.19 202 PHE A CA 1
ATOM 1545 C C . PHE A 1 202 ? -5.086 -7.590 -25.889 1.00 84.19 202 PHE A C 1
ATOM 1547 O O . PHE A 1 202 ? -5.772 -7.379 -26.891 1.00 84.19 202 PHE A O 1
ATOM 1554 N N . ASN A 1 203 ? -4.582 -6.591 -25.150 1.00 85.38 203 ASN A N 1
ATOM 1555 C CA . ASN A 1 203 ? -4.749 -5.157 -25.427 1.00 85.38 203 ASN A CA 1
ATOM 1556 C C . ASN A 1 203 ? -6.215 -4.742 -25.698 1.00 85.38 203 ASN A C 1
ATOM 1558 O O . ASN A 1 203 ? -6.528 -3.986 -26.624 1.00 85.38 203 ASN A O 1
ATOM 1562 N N . TRP A 1 204 ? -7.136 -5.277 -24.890 1.00 82.44 204 TRP A N 1
ATOM 1563 C CA . TRP A 1 204 ? -8.570 -4.985 -24.971 1.00 82.44 204 TRP A CA 1
ATOM 1564 C C . TRP A 1 204 ? -8.906 -3.592 -24.420 1.00 82.44 204 TRP A C 1
ATOM 1566 O O . TRP A 1 204 ? -9.821 -2.937 -24.920 1.00 82.44 204 TRP A O 1
ATOM 1576 N N . VAL A 1 205 ? -8.150 -3.112 -23.426 1.00 81.25 205 VAL A N 1
ATOM 1577 C CA . VAL A 1 205 ? -8.349 -1.793 -22.804 1.00 81.25 205 VAL A CA 1
ATOM 1578 C C . VAL A 1 205 ? -7.411 -0.761 -23.433 1.00 81.25 205 VAL A C 1
ATOM 1580 O O . VAL A 1 205 ? -6.257 -0.604 -23.038 1.00 81.25 205 VAL A O 1
ATOM 1583 N N . LYS A 1 206 ? -7.928 -0.027 -24.425 1.00 75.62 206 LYS A N 1
ATOM 1584 C CA . LYS A 1 206 ? -7.159 0.988 -25.170 1.00 75.62 206 LYS A CA 1
ATOM 1585 C C . LYS A 1 206 ? -7.014 2.324 -24.433 1.00 75.62 206 LYS A C 1
ATOM 1587 O O . LYS A 1 206 ? -6.029 3.022 -24.640 1.00 75.62 206 LYS A O 1
ATOM 1592 N N . ASN A 1 207 ? -7.974 2.685 -23.577 1.00 76.38 207 ASN A N 1
ATOM 1593 C CA . ASN A 1 207 ? -7.961 3.937 -22.813 1.00 76.38 207 ASN A CA 1
ATOM 1594 C C . ASN A 1 207 ? -7.533 3.667 -21.361 1.00 76.38 207 ASN A C 1
ATOM 1596 O O . ASN A 1 207 ? -8.359 3.531 -20.457 1.00 76.38 207 ASN A O 1
ATOM 1600 N N . GLN A 1 208 ? -6.220 3.536 -21.161 1.00 77.00 208 GLN A N 1
ATOM 1601 C CA . GLN A 1 208 ? -5.628 3.234 -19.853 1.00 77.00 208 GLN A CA 1
ATOM 1602 C C . GLN A 1 208 ? -5.768 4.407 -18.872 1.00 77.00 208 GLN A C 1
ATOM 1604 O O . GLN A 1 208 ? -6.041 4.176 -17.699 1.00 77.00 208 GLN A O 1
ATOM 1609 N N . GLU A 1 209 ? -5.654 5.649 -19.354 1.00 79.62 209 GLU A N 1
ATOM 1610 C CA . GLU A 1 209 ? -5.778 6.880 -18.558 1.00 79.62 209 GLU A CA 1
ATOM 1611 C C . GLU A 1 209 ? -7.125 6.953 -17.823 1.00 79.62 209 GLU A C 1
ATOM 1613 O O . GLU A 1 209 ? -7.162 7.137 -16.608 1.00 79.62 209 GLU A O 1
ATOM 1618 N N . SER A 1 210 ? -8.238 6.692 -18.518 1.00 82.94 210 SER A N 1
ATOM 1619 C CA . SER A 1 210 ? -9.568 6.732 -17.887 1.00 82.94 210 SER A CA 1
ATOM 1620 C C . SER A 1 210 ? -9.749 5.642 -16.822 1.00 82.94 210 SER A C 1
ATOM 1622 O O . SER A 1 210 ? -10.462 5.846 -15.840 1.00 82.94 210 SER A O 1
ATOM 1624 N N . ILE A 1 211 ? -9.091 4.486 -16.978 1.00 84.50 211 ILE A N 1
ATOM 1625 C CA . ILE A 1 211 ? -9.083 3.431 -15.954 1.00 84.50 211 ILE A CA 1
ATOM 1626 C C . ILE A 1 211 ? -8.134 3.785 -14.796 1.00 84.50 211 ILE A C 1
ATOM 1628 O O . ILE A 1 211 ? -8.446 3.456 -13.653 1.00 84.50 211 ILE A O 1
ATOM 1632 N N . GLN A 1 212 ? -7.046 4.525 -15.036 1.00 81.50 212 GLN A N 1
ATOM 1633 C CA . GLN A 1 212 ? -6.204 5.091 -13.974 1.00 81.50 212 GLN A CA 1
ATOM 1634 C C . GLN A 1 212 ? -6.966 6.132 -13.135 1.00 81.50 212 GLN A C 1
ATOM 1636 O O . GLN A 1 212 ? -6.879 6.087 -11.911 1.00 81.50 212 GLN A O 1
ATOM 1641 N N . THR A 1 213 ? -7.798 6.992 -13.738 1.00 85.75 213 THR A N 1
ATOM 1642 C CA . THR A 1 213 ? -8.668 7.914 -12.975 1.00 85.75 213 THR A CA 1
ATOM 1643 C C . THR A 1 213 ? -9.658 7.160 -12.076 1.00 85.75 213 THR A C 1
ATOM 1645 O O . THR A 1 213 ? -9.903 7.548 -10.935 1.00 85.75 213 THR A O 1
ATOM 1648 N N . VAL A 1 214 ? -10.215 6.045 -12.559 1.00 86.25 214 VAL A N 1
ATOM 1649 C CA . VAL A 1 214 ? -11.126 5.193 -11.772 1.00 86.25 214 VAL A CA 1
ATOM 1650 C C . VAL A 1 214 ? -10.379 4.414 -10.677 1.00 86.25 214 VAL A C 1
ATOM 1652 O O . VAL A 1 214 ? -10.911 4.224 -9.583 1.00 86.25 214 VAL A O 1
ATOM 1655 N N . ALA A 1 215 ? -9.131 4.015 -10.930 1.00 81.88 215 ALA A N 1
ATOM 1656 C CA . ALA A 1 215 ? -8.241 3.417 -9.938 1.00 81.88 215 ALA A CA 1
ATOM 1657 C C . ALA A 1 215 ? -7.874 4.394 -8.808 1.00 81.88 215 ALA A C 1
ATOM 1659 O O . ALA A 1 215 ? -7.845 3.993 -7.645 1.00 81.88 215 ALA A O 1
ATOM 1660 N N . GLU A 1 216 ? -7.658 5.672 -9.127 1.00 83.44 216 GLU A N 1
ATOM 1661 C CA . GLU A 1 216 ? -7.388 6.731 -8.146 1.00 83.44 216 GLU A CA 1
ATOM 1662 C C . GLU A 1 216 ? -8.555 6.900 -7.155 1.00 83.44 216 GLU A C 1
ATOM 1664 O O . GLU A 1 216 ? -8.348 6.980 -5.944 1.00 83.44 216 GLU A O 1
ATOM 1669 N N . ILE A 1 217 ? -9.802 6.836 -7.641 1.00 89.25 217 ILE A N 1
ATOM 1670 C CA . ILE A 1 217 ? -11.003 6.816 -6.785 1.00 89.25 217 ILE A CA 1
ATOM 1671 C C . ILE A 1 217 ? -10.987 5.592 -5.851 1.00 89.25 217 ILE A C 1
ATOM 1673 O O . ILE A 1 217 ? -11.347 5.706 -4.679 1.00 89.25 217 ILE A O 1
ATOM 1677 N N . GLY A 1 218 ? -10.528 4.433 -6.332 1.00 86.44 218 GLY A N 1
ATOM 1678 C CA . GLY A 1 218 ? -10.360 3.228 -5.513 1.00 86.44 218 GLY A CA 1
ATOM 1679 C C . GLY A 1 218 ? -9.320 3.365 -4.413 1.00 86.44 218 GLY A C 1
ATOM 1680 O O . GLY A 1 218 ? -9.567 2.932 -3.288 1.00 86.44 218 GLY A O 1
ATOM 1681 N N . LEU A 1 219 ? -8.203 4.027 -4.707 1.00 81.88 219 LEU A N 1
ATOM 1682 C CA . LEU A 1 219 ? -7.182 4.353 -3.720 1.00 81.88 219 LEU A CA 1
ATOM 1683 C C . LEU A 1 219 ? -7.711 5.340 -2.666 1.00 81.88 219 LEU A C 1
ATOM 1685 O O . LEU A 1 219 ? -7.582 5.084 -1.471 1.00 81.88 219 LEU A O 1
ATOM 1689 N N . ILE A 1 220 ? -8.385 6.414 -3.085 1.00 88.56 220 ILE A N 1
ATOM 1690 C CA . ILE A 1 220 ? -9.043 7.378 -2.185 1.00 88.56 220 ILE A CA 1
ATOM 1691 C C . ILE A 1 220 ? -10.019 6.662 -1.232 1.00 88.56 220 ILE A C 1
ATOM 1693 O O . ILE A 1 220 ? -9.978 6.880 -0.019 1.00 88.56 220 ILE A O 1
ATOM 1697 N N . LEU A 1 221 ? -10.850 5.751 -1.748 1.00 89.44 221 LEU A N 1
ATOM 1698 C CA . LEU A 1 221 ? -11.799 4.977 -0.938 1.00 89.44 221 LEU A CA 1
ATOM 1699 C C . LEU A 1 221 ? -11.120 3.942 -0.024 1.00 89.44 221 LEU A C 1
ATOM 1701 O O . LEU A 1 221 ? -11.578 3.737 1.101 1.00 89.44 221 LEU A O 1
ATOM 1705 N N . LEU A 1 222 ? -10.026 3.313 -0.464 1.00 83.00 222 LEU A N 1
ATOM 1706 C CA . LEU A 1 222 ? -9.220 2.406 0.360 1.00 83.00 222 LEU A CA 1
ATOM 1707 C C . LEU A 1 222 ? -8.648 3.135 1.580 1.00 83.00 222 LEU A C 1
ATOM 1709 O O . LEU A 1 222 ? -8.835 2.684 2.709 1.00 83.00 222 LEU A O 1
ATOM 1713 N N . LEU A 1 223 ? -8.027 4.292 1.362 1.00 81.12 223 LEU A N 1
ATOM 1714 C CA . LEU A 1 223 ? -7.393 5.094 2.411 1.00 81.12 223 LEU A CA 1
ATOM 1715 C C . LEU A 1 223 ? -8.405 5.715 3.375 1.00 81.12 223 LEU A C 1
ATOM 1717 O O . LEU A 1 223 ? -8.155 5.788 4.577 1.00 81.12 223 LEU A O 1
ATOM 1721 N N . PHE A 1 224 ? -9.577 6.100 2.873 1.00 89.56 224 PHE A N 1
ATOM 1722 C CA . PHE A 1 224 ? -10.696 6.528 3.708 1.00 89.56 224 PHE A CA 1
ATOM 1723 C C . PHE A 1 224 ? -11.186 5.420 4.651 1.00 89.56 224 PHE A C 1
ATOM 1725 O O . PHE A 1 224 ? -11.450 5.687 5.824 1.00 89.56 224 PHE A O 1
ATOM 1732 N N . ILE A 1 225 ? -11.272 4.177 4.167 1.00 84.81 225 ILE A N 1
ATOM 1733 C CA . ILE A 1 225 ? -11.705 3.039 4.987 1.00 84.81 225 ILE A CA 1
ATOM 1734 C C . ILE A 1 225 ? -10.614 2.602 5.971 1.00 84.81 225 ILE A C 1
ATOM 1736 O O . ILE A 1 225 ? -10.931 2.378 7.135 1.00 84.81 225 ILE A O 1
ATOM 1740 N N . ILE A 1 226 ? -9.338 2.602 5.574 1.00 77.06 226 ILE A N 1
ATOM 1741 C CA . ILE A 1 226 ? -8.218 2.416 6.515 1.00 77.06 226 ILE A CA 1
ATOM 1742 C C . ILE A 1 226 ? -8.278 3.486 7.619 1.00 77.06 226 ILE A C 1
ATOM 1744 O O . ILE A 1 226 ? -8.210 3.162 8.800 1.00 77.06 226 ILE A O 1
ATOM 1748 N N . GLY A 1 227 ? -8.516 4.753 7.266 1.00 80.50 227 GLY A N 1
ATOM 1749 C CA . GLY A 1 227 ? -8.697 5.826 8.247 1.00 80.50 227 GLY A CA 1
ATOM 1750 C C . GLY A 1 227 ? -9.880 5.608 9.199 1.00 80.50 227 GLY A C 1
ATOM 1751 O O . GLY A 1 227 ? -9.772 5.930 10.379 1.00 80.50 227 GLY A O 1
ATOM 1752 N N . LEU A 1 228 ? -10.987 5.039 8.710 1.00 85.50 228 LEU A N 1
ATOM 1753 C CA . LEU A 1 228 ? -12.145 4.647 9.525 1.00 85.50 228 LEU A CA 1
ATOM 1754 C C . LEU A 1 228 ? -11.840 3.491 10.490 1.00 85.50 228 LEU A C 1
ATOM 1756 O O . LEU A 1 228 ? -12.375 3.476 11.599 1.00 85.50 228 LEU A O 1
ATOM 1760 N N . GLU A 1 229 ? -10.988 2.549 10.082 1.00 75.31 229 GLU A N 1
ATOM 1761 C CA . GLU A 1 229 ? -10.543 1.408 10.893 1.00 75.31 229 GLU A CA 1
ATOM 1762 C C . GLU A 1 229 ? -9.532 1.825 11.994 1.00 75.31 229 GLU A C 1
ATOM 1764 O O . GLU A 1 229 ? -9.406 1.138 13.014 1.00 75.31 229 GLU A O 1
ATOM 1769 N N . ILE A 1 230 ? -8.861 2.982 11.861 1.00 70.75 230 ILE A N 1
ATOM 1770 C CA . ILE A 1 230 ? -7.926 3.521 12.870 1.00 70.75 230 ILE A CA 1
ATOM 1771 C C . ILE A 1 230 ? -8.676 4.039 14.112 1.00 70.75 230 ILE A C 1
ATOM 1773 O O . ILE A 1 230 ? -9.088 5.200 14.218 1.00 70.75 230 ILE A O 1
ATOM 1777 N N . ASP A 1 231 ? -8.770 3.174 15.121 1.00 70.31 231 ASP A N 1
ATOM 1778 C CA . ASP A 1 231 ? -9.116 3.543 16.494 1.00 70.31 231 ASP A CA 1
ATOM 1779 C C . ASP A 1 231 ? -7.879 4.101 17.223 1.00 70.31 231 ASP A C 1
ATOM 1781 O O . ASP A 1 231 ? -7.041 3.365 17.755 1.00 70.31 231 ASP A O 1
ATOM 1785 N N . LEU A 1 232 ? -7.789 5.433 17.278 1.00 67.69 232 LEU A N 1
ATOM 1786 C CA . LEU A 1 232 ? -6.704 6.169 17.940 1.00 67.69 232 LEU A CA 1
ATOM 1787 C C . LEU A 1 232 ? -6.523 5.789 19.423 1.00 67.69 232 LEU A C 1
ATOM 1789 O O . LEU A 1 232 ? -5.402 5.833 19.936 1.00 67.69 232 LEU A O 1
ATOM 1793 N N . LYS A 1 233 ? -7.596 5.388 20.123 1.00 68.31 233 LYS A N 1
ATOM 1794 C CA . LYS A 1 233 ? -7.515 4.974 21.533 1.00 68.31 233 LYS A CA 1
ATOM 1795 C C . LYS A 1 233 ? -6.898 3.585 21.640 1.00 68.31 233 LYS A C 1
ATOM 1797 O O . LYS A 1 233 ? -5.973 3.408 22.434 1.00 68.31 233 LYS A O 1
ATOM 1802 N N . LYS A 1 234 ? -7.331 2.632 20.804 1.00 61.62 234 LYS A N 1
ATOM 1803 C CA . LYS A 1 234 ? -6.707 1.299 20.737 1.00 61.62 234 LYS A CA 1
ATOM 1804 C C . LYS A 1 234 ? -5.234 1.390 20.344 1.00 61.62 234 LYS A C 1
ATOM 1806 O O . LYS A 1 234 ? -4.418 0.756 21.011 1.00 61.62 234 LYS A O 1
ATOM 1811 N N . LEU A 1 235 ? -4.882 2.233 19.367 1.00 59.53 235 LEU A N 1
ATOM 1812 C CA . LEU A 1 235 ? -3.490 2.465 18.967 1.00 59.53 235 LEU A CA 1
ATOM 1813 C C . LEU A 1 235 ? -2.642 2.990 20.139 1.00 59.53 235 LEU A C 1
ATOM 1815 O O . LEU A 1 235 ? -1.578 2.441 20.408 1.00 59.53 235 LEU A O 1
ATOM 1819 N N . SER A 1 236 ? -3.145 3.968 20.905 1.00 62.69 236 SER A N 1
ATOM 1820 C CA . SER A 1 236 ? -2.451 4.445 22.116 1.00 62.69 236 SER A CA 1
ATOM 1821 C C . SER A 1 236 ? -2.340 3.381 23.223 1.00 62.69 236 SER A C 1
ATOM 1823 O O . SER A 1 236 ? -1.351 3.356 23.953 1.00 62.69 236 SER A O 1
ATOM 1825 N N . SER A 1 237 ? -3.303 2.454 23.319 1.00 58.38 237 SER A N 1
ATOM 1826 C CA . SER A 1 237 ? -3.281 1.342 24.284 1.00 58.38 237 SER A CA 1
ATOM 1827 C C . SER A 1 237 ? -2.428 0.138 23.858 1.00 58.38 237 SER A C 1
ATOM 1829 O O . SER A 1 237 ? -2.080 -0.685 24.701 1.00 58.38 237 SER A O 1
ATOM 1831 N N . ALA A 1 238 ? -2.054 0.037 22.576 1.00 59.41 238 ALA A N 1
ATOM 1832 C CA . ALA A 1 238 ? -1.204 -1.038 22.054 1.00 59.41 238 ALA A CA 1
ATOM 1833 C C . ALA A 1 238 ? 0.258 -0.954 22.551 1.00 59.41 238 ALA A C 1
ATOM 1835 O O . ALA A 1 238 ? 1.031 -1.904 22.408 1.00 59.41 238 ALA A O 1
ATOM 1836 N N . GLY A 1 239 ? 0.613 0.164 23.194 1.00 76.88 239 GLY A N 1
ATOM 1837 C CA . GLY A 1 239 ? 1.792 0.301 24.038 1.00 76.88 239 GLY A CA 1
ATOM 1838 C C . GLY A 1 239 ? 3.118 0.461 23.295 1.00 76.88 239 GLY A C 1
ATOM 1839 O O . GLY A 1 239 ? 3.196 0.541 22.067 1.00 76.88 239 GLY A O 1
ATOM 1840 N N . LEU A 1 240 ? 4.192 0.497 24.089 1.00 84.94 240 LEU A N 1
ATOM 1841 C CA . LEU A 1 240 ? 5.563 0.680 23.613 1.00 84.94 240 LEU A CA 1
ATOM 1842 C C . LEU A 1 240 ? 5.994 -0.324 22.516 1.00 84.94 240 LEU A C 1
ATOM 1844 O O . LEU A 1 240 ? 6.669 0.122 21.589 1.00 84.94 240 LEU A O 1
ATOM 1848 N N . PRO A 1 241 ? 5.600 -1.621 22.535 1.00 87.69 241 PRO A N 1
ATOM 1849 C CA . PRO A 1 241 ? 5.975 -2.571 21.483 1.00 87.69 241 PRO A CA 1
ATOM 1850 C C . PRO A 1 241 ? 5.481 -2.199 20.091 1.00 87.69 241 PRO A C 1
ATOM 1852 O O . PRO A 1 241 ? 6.252 -2.297 19.138 1.00 87.69 241 PRO A O 1
ATOM 1855 N N . VAL A 1 242 ? 4.239 -1.729 19.962 1.00 88.56 242 VAL A N 1
ATOM 1856 C CA . VAL A 1 242 ? 3.707 -1.271 18.672 1.00 88.56 242 VAL A CA 1
ATOM 1857 C C . VAL A 1 242 ? 4.387 0.025 18.243 1.00 88.56 242 VAL A C 1
ATOM 1859 O O . VAL A 1 242 ? 4.912 0.090 17.131 1.00 88.56 242 VAL A O 1
ATOM 1862 N N . LEU A 1 243 ? 4.444 1.020 19.136 1.00 87.88 243 LEU A N 1
ATOM 1863 C CA . LEU A 1 243 ? 4.992 2.336 18.807 1.00 87.88 243 LEU A CA 1
ATOM 1864 C C . LEU A 1 243 ? 6.465 2.259 18.386 1.00 87.88 243 LEU A C 1
ATOM 1866 O O . LEU A 1 243 ? 6.829 2.791 17.340 1.00 87.88 243 LEU A O 1
ATOM 1870 N N . LEU A 1 244 ? 7.307 1.573 19.167 1.00 92.00 244 LEU A N 1
ATOM 1871 C CA . LEU A 1 244 ? 8.740 1.488 18.890 1.00 92.00 244 LEU A CA 1
ATOM 1872 C C . LEU A 1 244 ? 9.031 0.635 17.647 1.00 92.00 244 LEU A C 1
ATOM 1874 O O . LEU A 1 244 ? 9.888 1.003 16.846 1.00 92.00 244 LEU A O 1
ATOM 1878 N N . THR A 1 245 ? 8.296 -0.463 17.443 1.00 93.00 245 THR A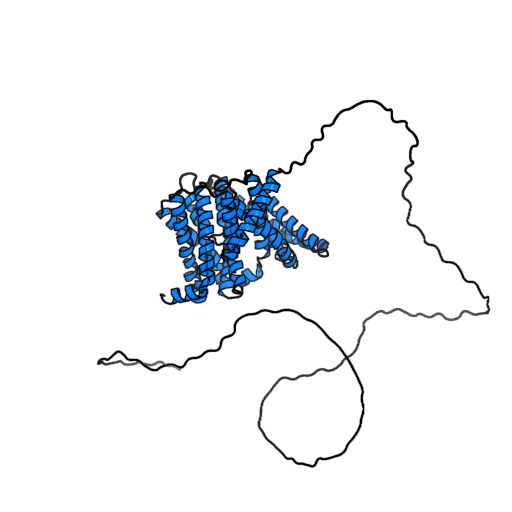 N 1
ATOM 1879 C CA . THR A 1 245 ? 8.484 -1.315 16.257 1.00 93.00 245 THR A CA 1
ATOM 1880 C C . THR A 1 245 ? 8.074 -0.583 14.985 1.00 93.00 245 THR A C 1
ATOM 1882 O O . THR A 1 245 ? 8.868 -0.538 14.051 1.00 93.00 245 THR A O 1
ATOM 1885 N N . GLY A 1 246 ? 6.899 0.055 14.949 1.00 90.50 246 GLY A N 1
ATOM 1886 C CA . GLY A 1 246 ? 6.457 0.822 13.778 1.00 90.50 246 GLY A CA 1
ATOM 1887 C C . GLY A 1 246 ? 7.326 2.054 13.492 1.00 90.50 246 GLY A C 1
ATOM 1888 O O . GLY A 1 246 ? 7.594 2.370 12.334 1.00 90.50 246 GLY A O 1
ATOM 1889 N N . ALA A 1 247 ? 7.820 2.730 14.534 1.00 90.62 247 ALA A N 1
ATOM 1890 C CA . ALA A 1 247 ? 8.702 3.885 14.377 1.00 90.62 247 ALA A CA 1
ATOM 1891 C C . ALA A 1 247 ? 10.106 3.511 13.867 1.00 90.62 247 ALA A C 1
ATOM 1893 O O . ALA A 1 247 ? 10.669 4.262 13.074 1.00 90.62 247 ALA A O 1
ATOM 1894 N N . LEU A 1 248 ? 10.674 2.377 14.299 1.00 94.69 248 LEU A N 1
ATOM 1895 C CA . LEU A 1 248 ? 12.041 1.974 13.934 1.00 94.69 248 LEU A CA 1
ATOM 1896 C C . LEU A 1 248 ? 12.121 1.082 12.689 1.00 94.69 248 LEU A C 1
ATOM 1898 O O . LEU A 1 248 ? 13.072 1.215 11.920 1.00 94.69 248 LEU A O 1
ATOM 1902 N N . GLN A 1 249 ? 11.160 0.179 12.468 1.00 95.75 249 GLN A N 1
ATOM 1903 C CA . GLN A 1 249 ? 11.249 -0.813 11.390 1.00 95.75 249 GLN A CA 1
ATOM 1904 C C . GLN A 1 249 ? 11.315 -0.164 10.003 1.00 95.75 249 GLN A C 1
ATOM 1906 O O . GLN A 1 249 ? 12.107 -0.618 9.179 1.00 95.75 249 GLN A O 1
ATOM 1911 N N . VAL A 1 250 ? 10.539 0.892 9.736 1.00 95.31 250 VAL A N 1
ATOM 1912 C CA . VAL A 1 250 ? 10.572 1.569 8.429 1.00 95.31 250 VAL A CA 1
ATOM 1913 C C . VAL A 1 250 ? 11.948 2.208 8.169 1.00 95.31 250 VAL A C 1
ATOM 1915 O O . VAL A 1 250 ? 12.586 1.798 7.198 1.00 95.31 250 VAL A O 1
ATOM 1918 N N . PRO A 1 251 ? 12.495 3.098 9.029 1.00 95.81 251 PRO A N 1
ATOM 1919 C CA . PRO A 1 251 ? 13.863 3.606 8.884 1.00 95.81 251 PRO A CA 1
ATOM 1920 C C . PRO A 1 251 ? 14.941 2.521 8.767 1.00 95.81 251 PRO A C 1
ATOM 1922 O O . PRO A 1 251 ? 15.846 2.656 7.943 1.00 95.81 251 PRO A O 1
ATOM 1925 N N . ILE A 1 252 ? 14.844 1.432 9.540 1.00 96.38 252 ILE A N 1
ATOM 1926 C CA . ILE A 1 252 ? 15.804 0.318 9.477 1.00 96.38 252 ILE A CA 1
ATOM 1927 C C . ILE A 1 252 ? 15.714 -0.400 8.123 1.00 96.38 252 ILE A C 1
ATOM 1929 O O . ILE A 1 252 ? 16.742 -0.613 7.480 1.00 96.38 252 ILE A O 1
ATOM 1933 N N . CYS A 1 253 ? 14.512 -0.723 7.638 1.00 96.19 253 CYS A N 1
ATOM 1934 C CA . CYS A 1 253 ? 14.333 -1.327 6.317 1.00 96.19 253 CYS A CA 1
ATOM 1935 C C . CYS A 1 253 ? 14.772 -0.389 5.178 1.00 96.19 253 CYS A C 1
ATOM 1937 O O . CYS A 1 253 ? 15.332 -0.880 4.200 1.00 96.19 253 CYS A O 1
ATOM 1939 N N . ILE A 1 254 ? 14.599 0.933 5.306 1.00 96.31 254 ILE A N 1
ATOM 1940 C CA . ILE A 1 254 ? 15.133 1.908 4.339 1.00 96.31 254 ILE A CA 1
ATOM 1941 C C . ILE A 1 254 ? 16.665 1.884 4.354 1.00 96.31 254 ILE A C 1
ATOM 1943 O O . ILE A 1 254 ? 17.273 1.745 3.297 1.00 96.31 254 ILE A O 1
ATOM 1947 N N . ALA A 1 255 ? 17.306 1.965 5.523 1.00 96.19 255 ALA A N 1
ATOM 1948 C CA . ALA A 1 255 ? 18.768 1.951 5.629 1.00 96.19 255 ALA A CA 1
ATOM 1949 C C . ALA A 1 255 ? 19.382 0.652 5.072 1.00 96.19 255 ALA A C 1
ATOM 1951 O O . ALA A 1 255 ? 20.342 0.697 4.299 1.00 96.19 255 ALA A O 1
ATOM 1952 N N . LEU A 1 256 ? 18.784 -0.501 5.394 1.00 96.12 256 LEU A N 1
ATOM 1953 C CA . LEU A 1 256 ? 19.166 -1.798 4.829 1.00 96.12 256 LEU A CA 1
ATOM 1954 C C . LEU A 1 256 ? 18.926 -1.856 3.311 1.00 96.12 256 LEU A C 1
ATOM 1956 O O . LEU A 1 256 ? 19.758 -2.399 2.587 1.00 96.12 256 LEU A O 1
ATOM 1960 N N . GLY A 1 257 ? 17.826 -1.277 2.823 1.00 95.44 257 GLY A N 1
ATOM 1961 C CA . GLY A 1 257 ? 17.482 -1.230 1.400 1.00 95.44 257 GLY A CA 1
ATOM 1962 C C . GLY A 1 257 ? 18.443 -0.363 0.592 1.00 95.44 257 GLY A C 1
ATOM 1963 O O . GLY A 1 257 ? 18.904 -0.789 -0.463 1.00 95.44 257 GLY A O 1
ATOM 1964 N N . LEU A 1 258 ? 18.814 0.811 1.112 1.00 95.19 258 LEU A N 1
ATOM 1965 C CA . LEU A 1 258 ? 19.827 1.683 0.511 1.00 95.19 258 LEU A CA 1
ATOM 1966 C C . LEU A 1 258 ? 21.174 0.956 0.376 1.00 95.19 258 LEU A C 1
ATOM 1968 O O . LEU A 1 258 ? 21.812 1.059 -0.666 1.00 95.19 258 LEU A O 1
ATOM 1972 N N . GLY A 1 259 ? 21.584 0.179 1.384 1.00 94.31 259 GLY A N 1
ATOM 1973 C CA . GLY A 1 259 ? 22.781 -0.663 1.293 1.00 94.31 259 GLY A CA 1
ATOM 1974 C C . GLY A 1 259 ? 22.644 -1.787 0.259 1.00 94.31 259 GLY A C 1
ATOM 1975 O O . GLY A 1 259 ? 23.498 -1.939 -0.612 1.00 94.31 259 GLY A O 1
ATOM 1976 N N . PHE A 1 260 ? 21.553 -2.554 0.322 1.00 94.94 260 PHE A N 1
ATOM 1977 C CA . PHE A 1 260 ? 21.311 -3.713 -0.542 1.00 94.94 260 PHE A CA 1
ATOM 1978 C C . PHE A 1 260 ? 21.210 -3.343 -2.030 1.00 94.94 260 PHE A C 1
ATOM 1980 O O . PHE A 1 260 ? 21.912 -3.916 -2.862 1.00 94.94 260 PHE A O 1
ATOM 1987 N N . PHE A 1 261 ? 20.387 -2.352 -2.375 1.00 94.25 261 PHE A N 1
ATOM 1988 C CA . PHE A 1 261 ? 20.206 -1.935 -3.766 1.00 94.25 261 PHE A CA 1
ATOM 1989 C C . PHE A 1 261 ? 21.438 -1.203 -4.327 1.00 94.25 261 PHE A C 1
ATOM 1991 O O . PHE A 1 261 ? 21.721 -1.339 -5.516 1.00 94.25 261 PHE A O 1
ATOM 1998 N N . TYR A 1 262 ? 22.232 -0.521 -3.490 1.00 92.75 262 TYR A N 1
ATOM 1999 C CA . TYR A 1 262 ? 23.523 0.039 -3.909 1.00 92.75 262 TYR A CA 1
ATOM 2000 C C . TYR A 1 262 ? 24.548 -1.054 -4.255 1.00 92.75 262 TYR A C 1
ATOM 2002 O O . TYR A 1 262 ? 25.286 -0.915 -5.232 1.00 92.75 262 TYR A O 1
ATOM 2010 N N . LEU A 1 263 ? 24.567 -2.164 -3.505 1.00 91.94 263 LEU A N 1
ATOM 2011 C CA . LEU A 1 263 ? 25.398 -3.338 -3.815 1.00 91.94 263 LEU A CA 1
ATOM 2012 C C . LEU A 1 263 ? 24.949 -4.058 -5.098 1.00 91.94 263 LEU A C 1
ATOM 2014 O O . LEU A 1 263 ? 25.794 -4.579 -5.819 1.00 91.94 263 LEU A O 1
ATOM 2018 N N . LEU A 1 264 ? 23.653 -4.016 -5.429 1.00 88.44 264 LEU A N 1
ATOM 2019 C CA . LEU A 1 264 ? 23.113 -4.443 -6.732 1.00 88.44 264 LEU A CA 1
ATOM 2020 C C . LEU A 1 264 ? 23.411 -3.456 -7.881 1.00 88.44 264 LEU A C 1
ATOM 2022 O O . LEU A 1 264 ? 22.919 -3.638 -8.989 1.00 88.44 264 LEU A O 1
ATOM 2026 N N . GLY A 1 265 ? 24.187 -2.395 -7.641 1.00 84.94 265 GLY A N 1
ATOM 2027 C CA . GLY A 1 265 ? 24.557 -1.409 -8.658 1.00 84.94 265 GLY A CA 1
ATOM 2028 C C . GLY A 1 265 ? 23.511 -0.321 -8.920 1.00 84.94 265 GLY A C 1
ATOM 2029 O O . GLY A 1 265 ? 23.798 0.606 -9.680 1.00 84.94 265 GLY A O 1
ATOM 2030 N N . VAL A 1 266 ? 22.343 -0.355 -8.264 1.00 86.19 266 VAL A N 1
ATOM 2031 C CA . VAL A 1 266 ? 21.341 0.713 -8.381 1.00 86.19 266 VAL A CA 1
ATOM 2032 C C . VAL A 1 266 ? 21.896 1.982 -7.738 1.00 86.19 266 VAL A C 1
ATOM 2034 O O . VAL A 1 266 ? 22.158 2.035 -6.536 1.00 86.19 266 VAL A O 1
ATOM 2037 N N . ARG A 1 267 ? 22.069 3.033 -8.539 1.00 83.25 267 ARG A N 1
ATOM 2038 C CA . ARG A 1 267 ? 22.605 4.325 -8.096 1.00 83.25 267 ARG A CA 1
ATOM 2039 C C . ARG A 1 267 ? 21.605 5.443 -8.339 1.00 83.25 267 ARG A C 1
ATOM 2041 O O . ARG A 1 267 ? 20.874 5.432 -9.324 1.00 83.25 267 ARG A O 1
ATOM 2048 N N . ASN A 1 268 ? 21.630 6.441 -7.458 1.00 81.88 268 ASN A N 1
ATOM 2049 C CA . ASN A 1 268 ? 21.016 7.726 -7.758 1.00 81.88 268 ASN A CA 1
ATOM 2050 C C . ASN A 1 268 ? 21.923 8.475 -8.745 1.00 81.88 268 ASN A C 1
ATOM 2052 O O . ASN A 1 268 ? 23.051 8.833 -8.402 1.00 81.88 268 ASN A O 1
ATOM 2056 N N . SER A 1 269 ? 21.424 8.703 -9.955 1.00 73.56 269 SER A N 1
ATOM 2057 C CA . SER A 1 269 ? 22.026 9.613 -10.938 1.00 73.56 269 SER A CA 1
ATOM 2058 C C . SER A 1 269 ? 21.388 10.997 -10.797 1.00 73.56 269 SER A C 1
ATOM 2060 O O . SER A 1 269 ? 20.315 11.119 -10.213 1.00 73.56 269 SER A O 1
ATOM 2062 N N . GLY A 1 270 ? 22.007 12.058 -11.322 1.00 59.81 270 GLY A N 1
ATOM 2063 C CA . GLY A 1 270 ? 21.475 13.425 -11.195 1.00 59.81 270 GLY A CA 1
ATOM 2064 C C . GLY A 1 270 ? 20.049 13.564 -11.751 1.00 59.81 270 GLY A C 1
ATOM 2065 O O . GLY A 1 270 ? 19.873 13.623 -12.962 1.00 59.81 270 GLY A O 1
ATOM 2066 N N . GLY A 1 271 ? 19.048 13.601 -10.863 1.00 69.00 271 GLY A N 1
ATOM 2067 C CA . GLY A 1 271 ? 17.614 13.636 -11.190 1.00 69.00 271 GLY A CA 1
ATOM 2068 C C . GLY A 1 271 ? 16.858 12.308 -11.009 1.00 69.00 271 GLY A C 1
ATOM 2069 O O . GLY A 1 271 ? 15.641 12.340 -10.855 1.00 69.00 271 GLY A O 1
ATOM 2070 N N . ASN A 1 272 ? 17.546 11.160 -10.955 1.00 82.50 272 ASN A N 1
ATOM 2071 C CA . ASN A 1 272 ? 16.936 9.840 -10.763 1.00 82.50 272 ASN A CA 1
ATOM 2072 C C . ASN A 1 272 ? 17.221 9.304 -9.348 1.00 82.50 272 ASN A C 1
ATOM 2074 O O . ASN A 1 272 ? 18.372 9.103 -8.963 1.00 82.50 272 ASN A O 1
ATOM 2078 N N . TYR A 1 273 ? 16.153 9.048 -8.595 1.00 89.94 273 TYR A N 1
ATOM 2079 C CA . TYR A 1 273 ? 16.147 8.665 -7.183 1.00 89.94 273 TYR A CA 1
ATOM 2080 C C . TYR A 1 273 ? 15.828 7.171 -6.971 1.00 89.94 273 TYR A C 1
ATOM 2082 O O . TYR A 1 273 ? 15.430 6.779 -5.871 1.00 89.94 273 TYR A O 1
ATOM 2090 N N . ALA A 1 274 ? 15.977 6.327 -8.001 1.00 90.81 274 ALA A N 1
ATOM 2091 C CA . ALA A 1 274 ? 15.605 4.906 -7.987 1.00 90.81 274 ALA A CA 1
ATOM 2092 C C . ALA A 1 274 ? 16.075 4.129 -6.743 1.00 90.81 274 ALA A C 1
ATOM 2094 O O . ALA A 1 274 ? 15.311 3.326 -6.208 1.00 90.81 274 ALA A O 1
ATOM 2095 N N . LEU A 1 275 ? 17.288 4.393 -6.240 1.00 93.06 275 LEU A N 1
ATOM 2096 C CA . LEU A 1 275 ? 17.822 3.735 -5.041 1.00 93.06 275 LEU A CA 1
ATOM 2097 C C . LEU A 1 275 ? 17.007 4.088 -3.783 1.00 93.06 275 LEU A C 1
ATOM 2099 O O . LEU A 1 275 ? 16.660 3.207 -2.996 1.00 93.06 275 LEU A O 1
ATOM 2103 N N . LEU A 1 276 ? 16.659 5.369 -3.617 1.00 93.06 276 LEU A N 1
ATOM 2104 C CA . LEU A 1 276 ? 15.820 5.840 -2.510 1.00 93.06 276 LEU A CA 1
ATOM 2105 C C . LEU A 1 276 ? 14.389 5.305 -2.633 1.00 93.06 276 LEU A C 1
ATOM 2107 O O . LEU A 1 276 ? 13.812 4.863 -1.641 1.00 93.06 276 LEU A O 1
ATOM 2111 N N . TYR A 1 277 ? 13.836 5.305 -3.847 1.00 93.69 277 TYR A N 1
ATOM 2112 C CA . TYR A 1 277 ? 12.491 4.801 -4.110 1.00 93.69 277 TYR A CA 1
ATOM 2113 C C . TYR A 1 277 ? 12.364 3.304 -3.841 1.00 93.69 277 TYR A C 1
ATOM 2115 O O . TYR A 1 277 ? 11.416 2.909 -3.168 1.00 93.69 277 TYR A O 1
ATOM 2123 N N . LEU A 1 278 ? 13.307 2.470 -4.293 1.00 94.88 278 LEU A N 1
ATOM 2124 C CA . LEU A 1 278 ? 13.291 1.036 -3.988 1.00 94.88 278 LEU A CA 1
ATOM 2125 C C . LEU A 1 278 ? 13.428 0.788 -2.480 1.00 94.88 278 LEU A C 1
ATOM 2127 O O . LEU A 1 278 ? 12.630 0.041 -1.917 1.00 94.88 278 LEU A O 1
ATOM 2131 N N . ALA A 1 279 ? 14.359 1.463 -1.800 1.00 95.50 279 ALA A N 1
ATOM 2132 C CA . ALA A 1 279 ? 14.516 1.339 -0.349 1.00 95.50 279 ALA A CA 1
ATOM 2133 C C . ALA A 1 279 ? 13.242 1.737 0.428 1.00 95.50 279 ALA A C 1
ATOM 2135 O O . ALA A 1 279 ? 12.826 1.020 1.340 1.00 95.50 279 ALA A O 1
ATOM 2136 N N . ALA A 1 280 ? 12.585 2.834 0.036 1.00 94.81 280 ALA A N 1
ATOM 2137 C CA . ALA A 1 280 ? 11.310 3.269 0.605 1.00 94.81 280 ALA A CA 1
ATOM 2138 C C . ALA A 1 280 ? 10.177 2.269 0.310 1.00 94.81 280 ALA A C 1
ATOM 2140 O O . ALA A 1 280 ? 9.525 1.782 1.235 1.00 94.81 280 ALA A O 1
ATOM 2141 N N . CYS A 1 281 ? 9.989 1.886 -0.955 1.00 95.19 281 CYS A N 1
ATOM 2142 C CA . CYS A 1 281 ? 8.929 0.974 -1.390 1.00 95.19 281 CYS A CA 1
ATOM 2143 C C . CYS A 1 281 ? 9.020 -0.402 -0.716 1.00 95.19 281 CYS A C 1
ATOM 2145 O O . CYS A 1 281 ? 7.991 -0.958 -0.332 1.00 95.19 281 CYS A O 1
ATOM 2147 N N . MET A 1 282 ? 10.228 -0.937 -0.514 1.00 95.81 282 MET A N 1
ATOM 2148 C CA . MET A 1 282 ? 10.416 -2.234 0.149 1.00 95.81 282 MET A CA 1
ATOM 2149 C C . MET A 1 282 ? 10.317 -2.161 1.684 1.00 95.81 282 MET A C 1
ATOM 2151 O O . MET A 1 282 ? 10.236 -3.203 2.339 1.00 95.81 282 MET A O 1
ATOM 2155 N N . SER A 1 283 ? 10.281 -0.966 2.286 1.00 95.75 283 SER A N 1
ATOM 2156 C CA . SER A 1 283 ? 10.141 -0.788 3.744 1.00 95.75 283 SER A CA 1
ATOM 2157 C C . SER A 1 283 ? 8.702 -0.909 4.269 1.00 95.75 283 SER A C 1
ATOM 2159 O O . SER A 1 283 ? 8.514 -1.201 5.451 1.00 95.75 283 SER A O 1
ATOM 2161 N N . LEU A 1 284 ? 7.705 -0.736 3.395 1.00 94.75 284 LEU A N 1
ATOM 2162 C CA . LEU A 1 284 ? 6.270 -0.762 3.708 1.00 94.75 284 LEU A CA 1
ATOM 2163 C C . LEU A 1 284 ? 5.652 -2.137 3.413 1.00 94.75 284 LEU A C 1
ATOM 2165 O O . LEU A 1 284 ? 6.067 -2.801 2.461 1.00 94.75 284 LEU A O 1
ATOM 2169 N N . SER A 1 285 ? 4.631 -2.541 4.174 1.00 94.00 285 SER A N 1
ATOM 2170 C CA . SER A 1 285 ? 3.935 -3.835 4.019 1.00 94.00 285 SER A CA 1
ATOM 2171 C C . SER A 1 285 ? 2.442 -3.650 3.723 1.00 94.00 285 SER A C 1
ATOM 2173 O O . SER A 1 285 ? 1.864 -2.626 4.075 1.00 94.00 285 SER A O 1
ATOM 2175 N N . SER A 1 286 ? 1.810 -4.609 3.037 1.00 87.56 286 SER A N 1
ATOM 2176 C CA . SER A 1 286 ? 0.378 -4.525 2.693 1.00 87.56 286 SER A CA 1
ATOM 2177 C C . SER A 1 286 ? -0.502 -4.760 3.916 1.00 87.56 286 SER A C 1
ATOM 2179 O O . SER A 1 286 ? -0.543 -5.872 4.452 1.00 87.56 286 SER A O 1
ATOM 2181 N N . THR A 1 287 ? -1.235 -3.725 4.327 1.00 83.75 287 THR A N 1
ATOM 2182 C CA . THR A 1 287 ? -2.227 -3.799 5.406 1.00 83.75 287 THR A CA 1
ATOM 2183 C C . THR A 1 287 ? -3.390 -4.712 5.009 1.00 83.75 287 THR A C 1
ATOM 2185 O O . THR A 1 287 ? -3.773 -5.590 5.782 1.00 83.75 287 THR A O 1
ATOM 2188 N N . LEU A 1 288 ? -3.899 -4.592 3.776 1.00 75.12 288 LEU A N 1
ATOM 2189 C CA . LEU A 1 288 ? -5.078 -5.328 3.298 1.00 75.12 288 LEU A CA 1
ATOM 2190 C C . LEU A 1 288 ? -4.851 -6.850 3.323 1.00 75.12 288 LEU A C 1
ATOM 2192 O O . LEU A 1 288 ? -5.668 -7.592 3.878 1.00 75.12 288 LEU A O 1
ATOM 2196 N N . VAL A 1 289 ? -3.736 -7.330 2.761 1.00 79.88 289 VAL A N 1
ATOM 2197 C CA . VAL A 1 289 ? -3.455 -8.773 2.682 1.00 79.88 289 VAL A CA 1
ATOM 2198 C C . VAL A 1 289 ? -3.173 -9.362 4.070 1.00 79.88 289 VAL A C 1
ATOM 2200 O O . VAL A 1 289 ? -3.686 -10.443 4.364 1.00 79.88 289 VAL A O 1
ATOM 2203 N N . VAL A 1 290 ? -2.450 -8.664 4.961 1.00 85.38 290 VAL A N 1
ATOM 2204 C CA . VAL A 1 290 ? -2.234 -9.160 6.338 1.00 85.38 290 VAL A CA 1
ATOM 2205 C C . VAL A 1 290 ? -3.536 -9.201 7.134 1.00 85.38 290 VAL A C 1
ATOM 2207 O O . VAL A 1 290 ? -3.844 -10.242 7.717 1.00 85.38 290 VAL A O 1
ATOM 2210 N N . VAL A 1 291 ? -4.309 -8.107 7.156 1.00 76.44 291 VAL A N 1
ATOM 2211 C CA . VAL A 1 291 ? -5.588 -8.035 7.890 1.00 76.44 291 VAL A CA 1
ATOM 2212 C C . VAL A 1 291 ? -6.502 -9.176 7.455 1.00 76.44 291 VAL A C 1
ATOM 2214 O O . VAL A 1 291 ? -7.042 -9.886 8.302 1.00 76.44 291 VAL A O 1
ATOM 2217 N N . LYS A 1 292 ? -6.610 -9.419 6.143 1.00 71.50 292 LYS A N 1
ATOM 2218 C CA . LYS A 1 292 ? -7.413 -10.522 5.612 1.00 71.50 292 LYS A CA 1
ATOM 2219 C C . LYS A 1 292 ? -6.908 -11.896 6.060 1.00 71.50 292 LYS A C 1
ATOM 2221 O O . LYS A 1 292 ? -7.700 -12.691 6.553 1.00 71.50 292 LYS A O 1
ATOM 2226 N N . LEU A 1 293 ? -5.612 -12.183 5.929 1.00 79.12 293 LEU A N 1
ATOM 2227 C CA . LEU A 1 293 ? -5.072 -13.502 6.282 1.00 79.12 293 LEU A CA 1
ATOM 2228 C C . LEU A 1 293 ? -5.143 -13.790 7.791 1.00 79.12 293 LEU A C 1
ATOM 2230 O O . LEU A 1 293 ? -5.402 -14.927 8.179 1.00 79.12 293 LEU A O 1
ATOM 2234 N N . LEU A 1 294 ? -4.968 -12.778 8.647 1.00 80.81 294 LEU A N 1
ATOM 2235 C CA . LEU A 1 294 ? -5.162 -12.923 10.095 1.00 80.81 294 LEU A CA 1
ATOM 2236 C C . LEU A 1 294 ? -6.648 -13.049 10.464 1.00 80.81 294 LEU A C 1
ATOM 2238 O O . LEU A 1 294 ? -6.968 -13.779 11.403 1.00 80.81 294 LEU A O 1
ATOM 2242 N N . ASN A 1 295 ? -7.553 -12.386 9.736 1.00 75.25 295 ASN A N 1
ATOM 2243 C CA . ASN A 1 295 ? -9.000 -12.543 9.902 1.00 75.25 295 ASN A CA 1
ATOM 2244 C C . ASN A 1 295 ? -9.454 -13.965 9.548 1.00 75.25 295 ASN A C 1
ATOM 2246 O O . ASN A 1 295 ? -10.102 -14.622 10.359 1.00 75.25 295 ASN A O 1
ATOM 2250 N N . ASP A 1 296 ? -9.048 -14.463 8.379 1.00 75.31 296 ASP A N 1
ATOM 2251 C CA . ASP A 1 296 ? -9.406 -15.795 7.873 1.00 75.31 296 ASP A CA 1
ATOM 2252 C C . ASP A 1 296 ? -8.830 -16.932 8.759 1.00 75.31 296 ASP A C 1
ATOM 2254 O O . ASP A 1 296 ? -9.305 -18.068 8.713 1.00 75.31 296 ASP A O 1
ATOM 2258 N N . LYS A 1 297 ? -7.841 -16.614 9.610 1.00 79.12 297 LYS A N 1
ATOM 2259 C CA . LYS A 1 297 ? -7.257 -17.480 10.654 1.00 79.12 297 LYS A CA 1
ATOM 2260 C C . LYS A 1 297 ? -7.831 -17.275 12.062 1.00 79.12 297 LYS A C 1
ATOM 2262 O O . LYS A 1 297 ? -7.476 -18.036 12.957 1.00 79.12 297 LYS A O 1
ATOM 2267 N N . PHE A 1 298 ? -8.660 -16.252 12.282 1.00 80.25 298 PHE A N 1
ATOM 2268 C CA . PHE A 1 298 ? -9.068 -15.762 13.610 1.00 80.25 298 PHE A CA 1
ATOM 2269 C C . PHE A 1 298 ? -7.885 -15.361 14.528 1.00 80.25 298 PHE A C 1
ATOM 2271 O O . PHE A 1 298 ? -8.007 -15.335 15.751 1.00 80.25 298 PHE A O 1
ATOM 2278 N N . GLU A 1 299 ? -6.731 -15.010 13.947 1.00 83.19 299 GLU A N 1
ATOM 2279 C CA . GLU A 1 299 ? -5.498 -14.654 14.670 1.00 83.19 299 GLU A CA 1
ATOM 2280 C C . GLU A 1 299 ? -5.391 -13.144 15.001 1.00 83.19 299 GLU A C 1
ATOM 2282 O O . GLU A 1 299 ? -4.493 -12.760 15.753 1.00 83.19 299 GLU A O 1
ATOM 2287 N N . LEU A 1 300 ? -6.307 -12.289 14.511 1.00 75.25 300 LEU A N 1
ATOM 2288 C CA . LEU A 1 300 ? -6.311 -10.825 14.732 1.00 75.25 300 LEU A CA 1
ATOM 2289 C C . LEU A 1 300 ? -6.180 -10.417 16.211 1.00 75.25 300 LEU A C 1
ATOM 2291 O O . LEU A 1 300 ? -5.390 -9.535 16.542 1.00 75.25 300 LEU A O 1
ATOM 2295 N N . ASP A 1 301 ? -6.943 -11.063 17.097 1.00 77.94 301 ASP A N 1
ATOM 2296 C CA . ASP A 1 301 ? -7.004 -10.722 18.525 1.00 77.94 301 ASP A CA 1
ATOM 2297 C C . ASP A 1 301 ? -5.853 -11.296 19.363 1.00 77.94 301 ASP A C 1
ATOM 2299 O O . ASP A 1 301 ? -5.711 -10.964 20.544 1.00 77.94 301 ASP A O 1
ATOM 2303 N N . THR A 1 302 ? -5.001 -12.132 18.766 1.00 86.56 302 THR A N 1
ATOM 2304 C CA . THR A 1 302 ? -3.811 -12.658 19.443 1.00 86.56 302 THR A CA 1
ATOM 2305 C C . THR A 1 302 ? -2.801 -11.540 19.716 1.00 86.56 302 THR A C 1
ATOM 2307 O O . THR A 1 302 ? -2.765 -10.530 19.013 1.00 86.56 302 THR A O 1
ATOM 2310 N N . LEU A 1 303 ? -1.924 -11.719 20.711 1.00 85.75 303 LEU A N 1
ATOM 2311 C CA . LEU A 1 303 ? -0.859 -10.746 20.988 1.00 85.75 303 LEU A CA 1
ATOM 2312 C C . LEU A 1 303 ? 0.012 -10.455 19.739 1.00 85.75 303 LEU A C 1
ATOM 2314 O O . LEU A 1 303 ? 0.195 -9.278 19.432 1.00 85.75 303 LEU A O 1
ATOM 2318 N N . PRO A 1 304 ? 0.481 -11.453 18.956 1.00 87.31 304 PRO A N 1
ATOM 2319 C CA . PRO A 1 304 ? 1.195 -11.188 17.706 1.00 87.31 304 PRO A CA 1
ATOM 2320 C C . PRO A 1 304 ? 0.330 -10.506 16.639 1.00 87.31 304 PRO A C 1
ATOM 2322 O O . PRO A 1 304 ? 0.827 -9.629 15.934 1.00 87.31 304 PRO A O 1
ATOM 2325 N N . GLY A 1 305 ? -0.956 -10.863 16.532 1.00 85.50 305 GLY A N 1
ATOM 2326 C CA . GLY A 1 305 ? -1.904 -10.219 15.618 1.00 85.50 305 GLY A CA 1
ATOM 2327 C C . GLY A 1 305 ? -2.048 -8.728 15.911 1.00 85.50 305 GLY A C 1
ATOM 2328 O O . GLY A 1 305 ? -1.766 -7.899 15.048 1.00 85.50 305 GLY A O 1
ATOM 2329 N N . ARG A 1 306 ? -2.348 -8.372 17.163 1.00 82.81 306 ARG A N 1
ATOM 2330 C CA . ARG A 1 306 ? -2.477 -6.979 17.622 1.00 82.81 306 ARG A CA 1
ATOM 2331 C C . ARG A 1 306 ? -1.188 -6.164 17.448 1.00 82.81 306 ARG A C 1
ATOM 2333 O O . ARG A 1 306 ? -1.269 -5.001 17.058 1.00 82.81 306 ARG A O 1
ATOM 2340 N N . ILE A 1 307 ? -0.012 -6.767 17.664 1.00 87.75 307 ILE A N 1
ATOM 2341 C CA . ILE A 1 307 ? 1.282 -6.125 17.356 1.00 87.75 307 ILE A CA 1
ATOM 2342 C C . ILE A 1 307 ? 1.406 -5.865 15.849 1.00 87.75 307 ILE A C 1
ATOM 2344 O O . ILE A 1 307 ? 1.731 -4.752 15.447 1.00 87.75 307 ILE A O 1
ATOM 2348 N N . THR A 1 308 ? 1.113 -6.871 15.020 1.00 90.31 308 THR A N 1
ATOM 2349 C CA . THR A 1 308 ? 1.191 -6.772 13.553 1.00 90.31 308 THR A CA 1
ATOM 2350 C C . THR A 1 308 ? 0.293 -5.644 13.030 1.00 90.31 308 THR A C 1
ATOM 2352 O O . THR A 1 308 ? 0.761 -4.777 12.296 1.00 90.31 308 THR A O 1
ATOM 2355 N N . LEU A 1 309 ? -0.972 -5.612 13.463 1.00 83.06 309 LEU A N 1
ATOM 2356 C CA . LEU A 1 309 ? -1.957 -4.590 13.093 1.00 83.06 309 LEU A CA 1
ATOM 2357 C C . LEU A 1 309 ? -1.516 -3.182 13.517 1.00 83.06 309 LEU A C 1
ATOM 2359 O O . LEU A 1 309 ? -1.584 -2.246 12.724 1.00 83.06 309 LEU A O 1
ATOM 2363 N N . GLY A 1 310 ? -1.019 -3.029 14.748 1.00 82.12 310 GLY A N 1
ATOM 2364 C CA . GLY A 1 310 ? -0.525 -1.743 15.238 1.00 82.12 310 GLY A CA 1
ATOM 2365 C C . GLY A 1 310 ? 0.702 -1.233 14.475 1.00 82.12 310 GLY A C 1
ATOM 2366 O O . GLY A 1 310 ? 0.811 -0.034 14.225 1.00 82.12 310 GLY A O 1
ATOM 2367 N N . VAL A 1 311 ? 1.609 -2.129 14.070 1.00 90.25 311 VAL A N 1
ATOM 2368 C CA . VAL A 1 311 ? 2.776 -1.773 13.246 1.00 90.25 311 VAL A CA 1
ATOM 2369 C C . VAL A 1 311 ? 2.350 -1.346 11.839 1.00 90.25 311 VAL A C 1
ATOM 2371 O O . VAL A 1 311 ? 2.864 -0.342 11.354 1.00 90.25 311 VAL A O 1
ATOM 2374 N N . LEU A 1 312 ? 1.383 -2.030 11.218 1.00 87.25 312 LEU A N 1
ATOM 2375 C CA . LEU A 1 312 ? 0.835 -1.654 9.904 1.00 87.25 312 LEU A CA 1
ATOM 2376 C C . LEU A 1 312 ? 0.234 -0.240 9.912 1.00 87.25 312 LEU A C 1
ATOM 2378 O O . LEU A 1 312 ? 0.594 0.576 9.070 1.00 87.25 312 LEU A O 1
ATOM 2382 N N . VAL A 1 313 ? -0.565 0.111 10.926 1.00 78.38 313 VAL A N 1
ATOM 2383 C CA . VAL A 1 313 ? -1.117 1.476 11.069 1.00 78.38 313 VAL A CA 1
ATOM 2384 C C . VAL A 1 313 ? -0.017 2.549 11.151 1.00 78.38 313 VAL A C 1
ATOM 2386 O O . VAL A 1 313 ? -0.201 3.663 10.664 1.00 78.38 313 VAL A O 1
ATOM 2389 N N . ILE A 1 314 ? 1.148 2.233 11.726 1.00 83.56 314 ILE A N 1
ATOM 2390 C CA . ILE A 1 314 ? 2.293 3.159 11.768 1.00 83.56 314 ILE A CA 1
ATOM 2391 C C . ILE A 1 314 ? 3.069 3.160 10.436 1.00 83.56 314 ILE A C 1
ATOM 2393 O O . ILE A 1 314 ? 3.562 4.213 10.028 1.00 83.56 314 ILE A O 1
ATOM 2397 N N . GLN A 1 315 ? 3.141 2.033 9.716 1.00 89.69 315 GLN A N 1
ATOM 2398 C CA . GLN A 1 315 ? 3.680 1.987 8.348 1.00 89.69 315 GLN A CA 1
ATOM 2399 C C . GLN A 1 315 ? 2.847 2.840 7.378 1.00 89.69 315 GLN A C 1
ATOM 2401 O O . GLN A 1 315 ? 3.426 3.560 6.568 1.00 89.69 315 GLN A O 1
ATOM 2406 N N . ASP A 1 316 ? 1.520 2.841 7.502 1.00 82.44 316 ASP A N 1
ATOM 2407 C CA . ASP A 1 316 ? 0.640 3.662 6.660 1.00 82.44 316 ASP A CA 1
ATOM 2408 C C . ASP A 1 316 ? 0.861 5.172 6.920 1.00 82.44 316 ASP A C 1
ATOM 2410 O O . ASP A 1 316 ? 0.885 5.976 5.985 1.00 82.44 316 ASP A O 1
ATOM 2414 N N . ILE A 1 317 ? 1.154 5.569 8.169 1.00 76.81 317 ILE A N 1
ATOM 2415 C CA . ILE A 1 317 ? 1.583 6.943 8.508 1.00 76.81 317 ILE A CA 1
ATOM 2416 C C . ILE A 1 317 ? 2.948 7.275 7.875 1.00 76.81 317 ILE A C 1
ATOM 2418 O O . ILE A 1 317 ? 3.127 8.377 7.350 1.00 76.81 317 ILE A O 1
ATOM 2422 N N . TRP A 1 318 ? 3.903 6.337 7.869 1.00 86.94 318 TRP A N 1
ATOM 2423 C CA . TRP A 1 318 ? 5.179 6.513 7.162 1.00 86.94 318 TRP A CA 1
ATOM 2424 C C . TRP A 1 318 ? 4.990 6.664 5.648 1.00 86.94 318 TRP A C 1
ATOM 2426 O O . TRP A 1 318 ? 5.597 7.557 5.058 1.00 86.94 318 TRP A O 1
ATOM 2436 N N . ALA A 1 319 ? 4.138 5.846 5.024 1.00 83.88 319 ALA A N 1
ATOM 2437 C CA . ALA A 1 319 ? 3.832 5.919 3.595 1.00 83.88 319 ALA A CA 1
ATOM 2438 C C . ALA A 1 319 ? 3.252 7.291 3.209 1.00 83.88 319 ALA A C 1
ATOM 2440 O O . ALA A 1 319 ? 3.676 7.913 2.235 1.00 83.88 319 ALA A O 1
ATOM 2441 N N . VAL A 1 320 ? 2.341 7.812 4.032 1.00 74.50 320 VAL A N 1
ATOM 2442 C CA . VAL A 1 320 ? 1.786 9.166 3.898 1.00 74.50 320 VAL A CA 1
ATOM 2443 C C . VAL A 1 320 ? 2.848 10.254 4.091 1.00 74.50 320 VAL A C 1
ATOM 2445 O O . VAL A 1 320 ? 2.858 11.242 3.354 1.00 74.50 320 VAL A O 1
ATOM 2448 N N . GLY A 1 321 ? 3.781 10.065 5.028 1.00 76.19 321 GLY A N 1
ATOM 2449 C CA . GLY A 1 321 ? 4.944 10.939 5.194 1.00 76.19 321 GLY A CA 1
ATOM 2450 C C . GLY A 1 321 ? 5.846 10.964 3.955 1.00 76.19 321 GLY A C 1
ATOM 2451 O O . GLY A 1 321 ? 6.260 12.041 3.524 1.00 76.19 321 GLY A O 1
ATOM 2452 N N . MET A 1 322 ? 6.094 9.805 3.335 1.00 85.75 322 MET A N 1
ATOM 2453 C CA . MET A 1 322 ? 6.842 9.702 2.075 1.00 85.75 322 MET A CA 1
ATOM 2454 C C . MET A 1 322 ? 6.138 10.482 0.961 1.00 85.75 322 MET A C 1
ATOM 2456 O O . MET A 1 322 ? 6.758 11.374 0.383 1.00 85.75 322 MET A O 1
ATOM 2460 N N . LEU A 1 323 ? 4.842 10.231 0.733 1.00 77.31 323 LEU A N 1
ATOM 2461 C CA . LEU A 1 323 ? 4.023 10.928 -0.272 1.00 77.31 323 LEU A CA 1
ATOM 2462 C C . LEU A 1 323 ? 4.032 12.461 -0.097 1.00 77.31 323 LEU A C 1
ATOM 2464 O O . LEU A 1 323 ? 4.021 13.193 -1.084 1.00 77.31 323 LEU A O 1
ATOM 2468 N N . ALA A 1 324 ? 4.086 12.966 1.140 1.00 72.69 324 ALA A N 1
ATOM 2469 C CA . ALA A 1 324 ? 4.145 14.404 1.420 1.00 72.69 324 ALA A CA 1
ATOM 2470 C C . ALA A 1 324 ? 5.533 15.037 1.169 1.00 72.69 324 ALA A C 1
ATOM 2472 O O . ALA A 1 324 ? 5.622 16.216 0.818 1.00 72.69 324 ALA A O 1
ATOM 2473 N N . VAL A 1 325 ? 6.622 14.279 1.339 1.00 78.94 325 VAL A N 1
ATOM 2474 C CA . VAL A 1 325 ? 8.004 14.743 1.089 1.00 78.94 325 VAL A CA 1
ATOM 2475 C C . VAL A 1 325 ? 8.379 14.630 -0.393 1.00 78.94 325 VAL A C 1
ATOM 2477 O O . VAL A 1 325 ? 9.075 15.498 -0.926 1.00 78.94 325 VAL A O 1
ATOM 2480 N N . GLN A 1 326 ? 7.879 13.594 -1.064 1.00 81.81 326 GLN A N 1
ATOM 2481 C CA . GLN A 1 326 ? 8.199 13.188 -2.434 1.00 81.81 326 GLN A CA 1
ATOM 2482 C C . GLN A 1 326 ? 8.237 14.316 -3.495 1.00 81.81 326 GLN A C 1
ATOM 2484 O O . GLN A 1 326 ? 9.191 14.335 -4.282 1.00 81.81 326 GLN A O 1
ATOM 2489 N N . PRO A 1 327 ? 7.312 15.302 -3.521 1.00 75.25 327 PRO A N 1
ATOM 2490 C CA . PRO A 1 327 ? 7.341 16.374 -4.523 1.00 75.25 327 PRO A CA 1
ATOM 2491 C C . PRO A 1 327 ? 8.550 17.317 -4.390 1.00 75.25 327 PRO A C 1
ATOM 2493 O O . PRO A 1 327 ? 8.903 18.001 -5.346 1.00 75.25 327 PRO A O 1
ATOM 2496 N N . ASN A 1 328 ? 9.195 17.360 -3.217 1.00 75.69 328 ASN A N 1
ATOM 2497 C CA . ASN A 1 328 ? 10.289 18.287 -2.904 1.00 75.69 328 ASN A CA 1
ATOM 2498 C C . ASN A 1 328 ? 11.695 17.665 -3.071 1.00 75.69 328 ASN A C 1
ATOM 2500 O O . ASN A 1 328 ? 12.690 18.372 -2.920 1.00 75.69 328 ASN A O 1
ATOM 2504 N N . LEU A 1 329 ? 11.811 16.366 -3.388 1.00 76.06 329 LEU A N 1
ATOM 2505 C CA . LEU A 1 329 ? 13.097 15.639 -3.417 1.00 76.06 329 LEU A CA 1
ATOM 2506 C C . LEU A 1 329 ? 14.128 16.208 -4.412 1.00 76.06 329 LEU A C 1
ATOM 2508 O O . LEU A 1 329 ? 15.330 16.133 -4.156 1.00 76.06 329 LEU A O 1
ATOM 2512 N N . THR A 1 330 ? 13.673 16.797 -5.522 1.00 69.50 330 THR A N 1
ATOM 2513 C CA . THR A 1 330 ? 14.534 17.406 -6.556 1.00 69.50 330 THR A CA 1
ATOM 2514 C C . THR A 1 330 ? 15.098 18.769 -6.166 1.00 69.50 330 THR A C 1
ATOM 2516 O O . THR A 1 330 ? 16.110 19.191 -6.717 1.00 69.50 330 THR A O 1
ATOM 2519 N N . ASN A 1 331 ? 14.459 19.467 -5.225 1.00 67.81 331 ASN A N 1
ATOM 2520 C CA . ASN A 1 331 ? 14.823 20.816 -4.801 1.00 67.81 331 ASN A CA 1
ATOM 2521 C C . ASN A 1 331 ? 14.775 20.893 -3.265 1.00 67.81 331 ASN A C 1
ATOM 2523 O O . ASN A 1 331 ? 13.805 21.429 -2.721 1.00 67.81 331 ASN A O 1
ATOM 2527 N N . PRO A 1 332 ? 15.802 20.378 -2.553 1.00 63.88 332 PRO A N 1
ATOM 2528 C CA . PRO A 1 332 ? 15.835 20.253 -1.090 1.00 63.88 332 PRO A CA 1
ATOM 2529 C C . PRO A 1 332 ? 16.050 21.597 -0.362 1.00 63.88 332 PRO A C 1
ATOM 2531 O O . PRO A 1 332 ? 16.851 21.721 0.563 1.00 63.88 332 PRO A O 1
ATOM 2534 N N . ASN A 1 333 ? 15.309 22.626 -0.765 1.00 69.69 333 ASN A N 1
ATOM 2535 C CA . ASN A 1 333 ? 15.204 23.882 -0.046 1.00 69.69 333 ASN A CA 1
ATOM 2536 C C . ASN A 1 333 ? 14.365 23.663 1.223 1.00 69.69 333 ASN A C 1
ATOM 2538 O O . ASN A 1 333 ? 13.212 23.228 1.162 1.00 69.69 333 ASN A O 1
ATOM 2542 N N . LEU A 1 334 ? 14.926 24.023 2.380 1.00 70.44 334 LEU A N 1
ATOM 2543 C CA . LEU A 1 334 ? 14.271 23.847 3.682 1.00 70.44 334 LEU A CA 1
ATOM 2544 C C . LEU A 1 334 ? 12.934 24.603 3.787 1.00 70.44 334 LEU A C 1
ATOM 2546 O O . LEU A 1 334 ? 12.029 24.140 4.475 1.00 70.44 334 LEU A O 1
ATOM 2550 N N . LEU A 1 335 ? 12.781 25.726 3.073 1.00 75.19 335 LEU A N 1
ATOM 2551 C CA . LEU A 1 335 ? 11.550 26.522 3.046 1.00 75.19 335 LEU A CA 1
ATOM 2552 C C . LEU A 1 335 ? 10.368 25.776 2.385 1.00 75.19 335 LEU A C 1
ATOM 2554 O O . LEU A 1 335 ? 9.387 25.548 3.088 1.00 75.19 335 LEU A O 1
ATOM 2558 N N . PRO A 1 336 ? 10.413 25.338 1.108 1.00 70.62 336 PRO A N 1
ATOM 2559 C CA . PRO A 1 336 ? 9.387 24.472 0.509 1.00 70.62 336 PRO A CA 1
ATOM 2560 C C . PRO A 1 336 ? 9.061 23.204 1.308 1.00 70.62 336 PRO A C 1
ATOM 2562 O O . PRO A 1 336 ? 7.884 22.854 1.429 1.00 70.62 336 PRO A O 1
ATOM 2565 N N . LEU A 1 337 ? 10.063 22.552 1.912 1.00 70.44 337 LEU A N 1
ATOM 2566 C CA . LEU A 1 337 ? 9.836 21.382 2.765 1.00 70.44 337 LEU A CA 1
ATOM 2567 C C . LEU A 1 337 ? 9.063 21.756 4.041 1.00 70.44 337 LEU A C 1
ATOM 2569 O O . LEU A 1 337 ? 8.053 21.125 4.351 1.00 70.44 337 LEU A O 1
ATOM 2573 N N . ALA A 1 338 ? 9.470 22.821 4.739 1.00 78.06 338 ALA A N 1
ATOM 2574 C CA . ALA A 1 338 ? 8.753 23.343 5.903 1.00 78.06 338 ALA A CA 1
ATOM 2575 C C . ALA A 1 338 ? 7.339 23.831 5.541 1.00 78.06 338 ALA A C 1
ATOM 2577 O O . ALA A 1 338 ? 6.401 23.570 6.288 1.00 78.06 338 ALA A O 1
ATOM 2578 N N . PHE A 1 339 ? 7.150 24.457 4.375 1.00 79.31 339 PHE A N 1
ATOM 2579 C CA . PHE A 1 339 ? 5.830 24.829 3.859 1.00 79.31 339 PHE A CA 1
ATOM 2580 C C . PHE A 1 339 ? 4.970 23.606 3.516 1.00 79.31 339 PHE A C 1
ATOM 2582 O O . PHE A 1 339 ? 3.768 23.644 3.755 1.00 79.31 339 PHE A O 1
ATOM 2589 N N . SER A 1 340 ? 5.547 22.518 3.000 1.00 71.44 340 SER A N 1
ATOM 2590 C CA . SER A 1 340 ? 4.817 21.269 2.721 1.00 71.44 340 SER A CA 1
ATOM 2591 C C . SER A 1 340 ? 4.409 20.553 4.013 1.00 71.44 340 SER A C 1
ATOM 2593 O O . SER A 1 340 ? 3.259 20.135 4.146 1.00 71.44 340 SER A O 1
ATOM 2595 N N . LEU A 1 341 ? 5.298 20.504 5.011 1.00 76.44 341 LEU A N 1
ATOM 2596 C CA . LEU A 1 341 ? 4.985 20.000 6.353 1.00 76.44 341 LEU A CA 1
ATOM 2597 C C . LEU A 1 341 ? 3.939 20.876 7.061 1.00 76.44 341 LEU A C 1
ATOM 2599 O O . LEU A 1 341 ? 2.995 20.346 7.644 1.00 76.44 341 LEU A O 1
ATOM 2603 N N . TRP A 1 342 ? 4.043 22.204 6.952 1.00 83.50 342 TRP A N 1
ATOM 2604 C CA . TRP A 1 342 ? 3.053 23.149 7.477 1.00 83.50 342 TRP A CA 1
ATOM 2605 C C . TRP A 1 342 ? 1.693 22.998 6.790 1.00 83.50 342 TRP A C 1
ATOM 2607 O O . TRP A 1 342 ? 0.673 22.956 7.469 1.00 83.50 342 TRP A O 1
ATOM 2617 N N . LYS A 1 343 ? 1.658 22.840 5.460 1.00 81.44 343 LYS A N 1
ATOM 2618 C CA . LYS A 1 343 ? 0.438 22.512 4.704 1.00 81.44 343 LYS A CA 1
ATOM 2619 C C . LYS A 1 343 ? -0.177 21.192 5.171 1.00 81.44 343 LYS A C 1
ATOM 2621 O O . LYS A 1 343 ? -1.391 21.128 5.343 1.00 81.44 343 LYS A O 1
ATOM 2626 N N . GLY A 1 344 ? 0.639 20.163 5.406 1.00 77.88 344 GLY A N 1
ATOM 2627 C CA . GLY A 1 344 ? 0.193 18.883 5.962 1.00 77.88 344 GLY A CA 1
ATOM 2628 C C . GLY A 1 344 ? -0.418 19.048 7.354 1.00 77.88 344 GLY A C 1
ATOM 2629 O O . GLY A 1 344 ? -1.548 18.624 7.588 1.00 77.88 344 GLY A O 1
ATOM 2630 N N . ALA A 1 345 ? 0.274 19.749 8.254 1.00 82.25 345 ALA A N 1
ATOM 2631 C CA . ALA A 1 345 ? -0.225 20.073 9.589 1.00 82.25 345 ALA A CA 1
ATOM 2632 C C . ALA A 1 345 ? -1.508 20.924 9.548 1.00 82.25 345 ALA A C 1
ATOM 2634 O O . ALA A 1 345 ? -2.422 20.682 10.334 1.00 82.25 345 ALA A O 1
ATOM 2635 N N . LEU A 1 346 ? -1.620 21.872 8.614 1.00 88.62 346 LEU A N 1
ATOM 2636 C CA . LEU A 1 346 ? -2.810 22.695 8.382 1.00 88.62 346 LEU A CA 1
ATOM 2637 C C . LEU A 1 346 ? -3.991 21.866 7.854 1.00 88.62 346 LEU A C 1
ATOM 2639 O O . LEU A 1 346 ? -5.116 22.073 8.298 1.00 88.62 346 LEU A O 1
ATOM 2643 N N . LEU A 1 347 ? -3.753 20.903 6.958 1.00 84.94 347 LEU A N 1
ATOM 2644 C CA . LEU A 1 347 ? -4.785 19.982 6.474 1.00 84.94 347 LEU A CA 1
ATOM 2645 C C . LEU A 1 347 ? -5.254 19.031 7.589 1.00 84.94 347 LEU A C 1
ATOM 2647 O O . LEU A 1 347 ? -6.456 18.828 7.742 1.00 84.94 347 LEU A O 1
ATOM 2651 N N . VAL A 1 348 ? -4.336 18.493 8.400 1.00 83.81 348 VAL A N 1
ATOM 2652 C CA . VAL A 1 348 ? -4.673 17.637 9.553 1.00 83.81 348 VAL A CA 1
ATOM 2653 C C . VAL A 1 348 ? -5.449 18.429 10.606 1.00 83.81 348 VAL A C 1
ATOM 2655 O O . VAL A 1 348 ? -6.552 18.038 10.981 1.00 83.81 348 VAL A O 1
ATOM 2658 N N . THR A 1 349 ? -4.912 19.559 11.074 1.00 86.94 349 THR A N 1
ATOM 2659 C CA . THR A 1 349 ? -5.550 20.369 12.126 1.00 86.94 349 THR A CA 1
ATOM 2660 C C . THR A 1 349 ? -6.844 21.010 11.639 1.00 86.94 349 THR A C 1
ATOM 2662 O O . THR A 1 349 ? -7.856 20.905 12.327 1.00 86.94 349 THR A O 1
ATOM 2665 N N . GLY A 1 350 ? -6.855 21.601 10.442 1.00 88.81 350 GLY A N 1
ATOM 2666 C CA . GLY A 1 350 ? -8.041 22.183 9.817 1.00 88.81 350 GLY A CA 1
ATOM 2667 C C . GLY A 1 350 ? -9.113 21.139 9.512 1.00 88.81 350 GLY A C 1
ATOM 2668 O O . GLY A 1 350 ? -10.275 21.358 9.843 1.00 88.81 350 GLY A O 1
ATOM 2669 N N . GLY A 1 351 ? -8.737 19.976 8.972 1.00 87.19 351 GLY A N 1
ATOM 2670 C CA . GLY A 1 351 ? -9.652 18.862 8.715 1.00 87.19 351 GLY A CA 1
ATOM 2671 C C . GLY A 1 351 ? -10.261 18.290 9.996 1.00 87.19 351 GLY A C 1
ATOM 2672 O O . GLY A 1 351 ? -11.474 18.102 10.066 1.00 87.19 351 GLY A O 1
ATOM 2673 N N . PHE A 1 352 ? -9.460 18.089 11.047 1.00 87.00 352 PHE A N 1
ATOM 2674 C CA . PHE A 1 352 ? -9.943 17.567 12.332 1.00 87.00 352 PHE A CA 1
ATOM 2675 C C . PHE A 1 352 ? -10.756 18.607 13.127 1.00 87.00 352 PHE A C 1
ATOM 2677 O O . PHE A 1 352 ? -11.748 18.266 13.773 1.00 87.00 352 PHE A O 1
ATOM 2684 N N . PHE A 1 353 ? -10.398 19.893 13.039 1.00 91.06 353 PHE A N 1
ATOM 2685 C CA . PHE A 1 353 ? -11.186 21.000 13.587 1.00 91.06 353 PHE A CA 1
ATOM 2686 C C . PHE A 1 353 ? -12.525 21.114 12.854 1.00 91.06 353 PHE A C 1
ATOM 2688 O O . PHE A 1 353 ? -13.577 21.084 13.488 1.00 91.06 353 PHE A O 1
ATOM 2695 N N . MET A 1 354 ? -12.517 21.151 11.520 1.00 89.12 354 MET A N 1
ATOM 2696 C CA . MET A 1 354 ? -13.736 21.208 10.716 1.00 89.12 354 MET A CA 1
ATOM 2697 C C . MET A 1 354 ? -14.610 19.967 10.937 1.00 89.12 354 MET A C 1
ATOM 2699 O O . MET A 1 354 ? -15.818 20.119 11.095 1.00 89.12 354 MET A O 1
ATOM 2703 N N . ALA A 1 355 ? -14.029 18.771 11.092 1.00 87.75 355 ALA A N 1
ATOM 2704 C CA . ALA A 1 355 ? -14.767 17.584 11.519 1.00 87.75 355 ALA A CA 1
ATOM 2705 C C . ALA A 1 355 ? -15.452 17.786 12.877 1.00 87.75 355 ALA A C 1
ATOM 2707 O O . ALA A 1 355 ? -16.655 17.556 12.994 1.00 87.75 355 ALA A O 1
ATOM 2708 N N . LYS A 1 356 ? -14.729 18.288 13.886 1.00 87.81 356 LYS A N 1
ATOM 2709 C CA . LYS A 1 356 ? -15.253 18.523 15.242 1.00 87.81 356 LYS A CA 1
ATOM 2710 C C . LYS A 1 356 ? -16.490 19.437 15.284 1.00 87.81 356 LYS A C 1
ATOM 2712 O O . LYS A 1 356 ? -17.291 19.287 16.204 1.00 87.81 356 LYS A O 1
ATOM 2717 N N . TYR A 1 357 ? -16.676 20.337 14.314 1.00 88.62 357 TYR A N 1
ATOM 2718 C CA . TYR A 1 357 ? -17.865 21.205 14.229 1.00 88.62 357 TYR A CA 1
ATOM 2719 C C . TYR A 1 357 ? -18.900 20.744 13.189 1.00 88.62 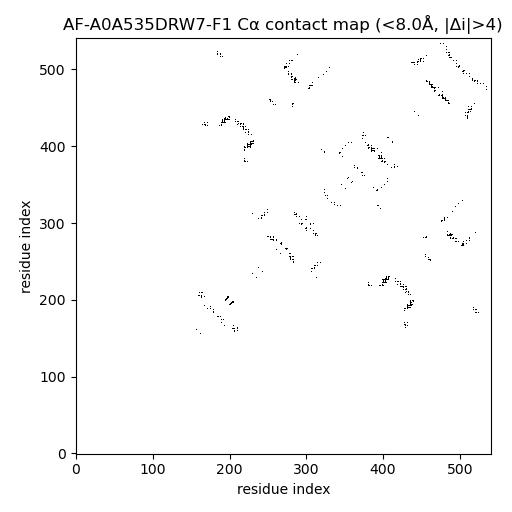357 TYR A C 1
ATOM 2721 O O . TYR A 1 357 ? -20.098 20.766 13.476 1.00 88.62 357 TYR A O 1
ATOM 2729 N N . VAL A 1 358 ? -18.471 20.294 12.005 1.00 89.00 358 VAL A N 1
ATOM 2730 C CA . VAL A 1 358 ? -19.367 19.952 10.885 1.00 89.00 358 VAL A CA 1
ATOM 2731 C C . VAL A 1 358 ? -19.976 18.559 11.041 1.00 89.00 358 VAL A C 1
ATOM 2733 O O . VAL A 1 358 ? -21.190 18.416 10.895 1.00 89.00 358 VAL A O 1
ATOM 2736 N N . LEU A 1 359 ? -19.188 17.532 11.382 1.00 86.25 359 LEU A N 1
ATOM 2737 C CA . LEU A 1 359 ? -19.689 16.151 11.450 1.00 86.25 359 LEU A CA 1
ATOM 2738 C C . LEU A 1 359 ? -20.787 15.942 12.510 1.00 86.25 359 LEU A C 1
ATOM 2740 O O . LEU A 1 359 ? -21.771 15.274 12.186 1.00 86.25 359 LEU A O 1
ATOM 2744 N N . PRO A 1 360 ? -20.729 16.528 13.728 1.00 86.50 360 PRO A N 1
ATOM 2745 C CA . PRO A 1 360 ? -21.830 16.418 14.681 1.00 86.50 360 PRO A CA 1
ATOM 2746 C C . PRO A 1 360 ? -23.136 17.014 14.149 1.00 86.50 360 PRO A C 1
ATOM 2748 O O . PRO A 1 360 ? -24.198 16.450 14.392 1.00 86.50 360 PRO A O 1
ATOM 2751 N N . PHE A 1 361 ? -23.078 18.138 13.428 1.00 87.25 361 PHE A N 1
ATOM 2752 C CA . PHE A 1 361 ? -24.262 18.785 12.858 1.00 87.25 361 PHE A CA 1
ATOM 2753 C C . PHE A 1 361 ? -24.826 17.991 11.669 1.00 87.25 361 PHE A C 1
ATOM 2755 O O . PHE A 1 361 ? -26.031 17.720 11.611 1.00 87.25 361 PHE A O 1
ATOM 2762 N N . LEU A 1 362 ? -23.938 17.556 10.769 1.00 86.94 362 LEU A N 1
ATOM 2763 C CA . LEU A 1 362 ? -24.269 16.757 9.594 1.00 86.94 362 LEU A CA 1
ATOM 2764 C C . LEU A 1 362 ? -24.919 15.434 10.014 1.00 86.94 362 LEU A C 1
ATOM 2766 O O . LEU A 1 362 ? -26.081 15.194 9.690 1.00 86.94 362 LEU A O 1
ATOM 2770 N N . PHE A 1 363 ? -24.246 14.619 10.832 1.00 84.94 363 PHE A N 1
ATOM 2771 C CA . PHE A 1 363 ? -24.799 13.326 11.237 1.00 84.94 363 PHE A CA 1
ATOM 2772 C C . PHE A 1 363 ? -26.032 13.439 12.138 1.00 84.94 363 PHE A C 1
ATOM 2774 O O . PHE A 1 363 ? -26.939 12.631 11.971 1.00 84.94 363 PHE A O 1
ATOM 2781 N N . ARG A 1 364 ? -26.173 14.449 13.012 1.00 85.00 364 ARG A N 1
ATOM 2782 C CA . ARG A 1 364 ? -27.442 14.651 13.756 1.00 85.00 364 ARG A CA 1
ATOM 2783 C C . ARG A 1 364 ? -28.642 14.883 12.834 1.00 85.00 364 ARG A C 1
ATOM 2785 O O . ARG A 1 364 ? -29.737 14.420 13.142 1.00 85.00 364 ARG A O 1
ATOM 2792 N N . SER A 1 365 ? -28.434 15.570 11.713 1.00 84.12 365 SER A N 1
ATOM 2793 C CA . SER A 1 365 ? -29.476 15.832 10.710 1.00 84.12 365 SER A CA 1
ATOM 2794 C C . SER A 1 365 ? -29.793 14.600 9.849 1.00 84.12 365 SER A C 1
ATOM 2796 O O . SER A 1 365 ? -30.903 14.459 9.342 1.00 84.12 365 SER A O 1
ATOM 2798 N N . VAL A 1 366 ? -28.816 13.702 9.697 1.00 87.56 366 VAL A N 1
ATOM 2799 C CA . VAL A 1 366 ? -28.779 12.640 8.678 1.00 87.56 366 VAL A CA 1
ATOM 2800 C C . VAL A 1 366 ? -29.005 11.228 9.254 1.00 87.56 366 VAL A C 1
ATOM 2802 O O . VAL A 1 366 ? -29.513 10.356 8.551 1.00 87.56 366 VAL A O 1
ATOM 2805 N N . ALA A 1 367 ? -28.712 10.997 10.539 1.00 81.94 367 ALA A N 1
ATOM 2806 C CA . ALA A 1 367 ? -28.684 9.680 11.198 1.00 81.94 367 ALA A CA 1
ATOM 2807 C C . ALA A 1 367 ? -29.987 8.859 11.140 1.00 81.94 367 ALA A C 1
ATOM 2809 O O . ALA A 1 367 ? -29.962 7.655 11.373 1.00 81.94 367 ALA A O 1
ATOM 2810 N N . LYS A 1 368 ? -31.128 9.474 10.808 1.00 84.56 368 LYS A N 1
ATOM 2811 C CA . LYS A 1 368 ? -32.402 8.758 10.616 1.00 84.56 368 LYS A CA 1
ATOM 2812 C C . LYS A 1 368 ? -32.446 7.912 9.334 1.00 84.56 368 LYS A C 1
ATOM 2814 O O . LYS A 1 368 ? -33.375 7.126 9.178 1.00 84.56 368 LYS A O 1
ATOM 2819 N N . ALA A 1 369 ? -31.490 8.080 8.416 1.00 87.31 369 ALA A N 1
ATOM 2820 C CA . ALA A 1 369 ? -31.455 7.395 7.126 1.00 87.31 369 ALA A CA 1
ATOM 2821 C C . ALA A 1 369 ? -30.042 6.845 6.826 1.00 87.31 369 ALA A C 1
ATOM 2823 O O . ALA A 1 369 ? -29.173 7.604 6.391 1.00 87.31 369 ALA A O 1
ATOM 2824 N N . PRO A 1 370 ? -29.792 5.530 6.996 1.00 83.81 370 PRO A N 1
ATOM 2825 C CA . PRO A 1 370 ? -28.464 4.935 6.811 1.00 83.81 370 PRO A CA 1
ATOM 2826 C C . PRO A 1 370 ? -27.844 5.086 5.412 1.00 83.81 370 PRO A C 1
ATOM 2828 O O . PRO A 1 370 ? -26.628 4.974 5.278 1.00 83.81 370 PRO A O 1
ATOM 2831 N N . GLU A 1 371 ? -28.625 5.313 4.349 1.00 87.62 371 GLU A N 1
ATOM 2832 C CA . GLU A 1 371 ? -28.066 5.647 3.019 1.00 87.62 371 GLU A CA 1
ATOM 2833 C C . GLU A 1 371 ? -27.521 7.077 2.985 1.00 87.62 371 GLU A C 1
ATOM 2835 O O . GLU A 1 371 ? -26.474 7.361 2.409 1.00 87.62 371 GLU A O 1
ATOM 2840 N N . LEU A 1 372 ? -28.216 7.982 3.669 1.00 90.06 372 LEU A N 1
ATOM 2841 C CA . LEU A 1 372 ? -27.874 9.393 3.757 1.00 90.06 372 LEU A CA 1
ATOM 2842 C C . LEU A 1 372 ? -26.606 9.591 4.611 1.00 90.06 372 LEU A C 1
ATOM 2844 O O . LEU A 1 372 ? -25.783 10.455 4.303 1.00 90.06 372 LEU A O 1
ATOM 2848 N N . VAL A 1 373 ? -26.413 8.740 5.631 1.00 90.56 373 VAL A N 1
ATOM 2849 C CA . VAL A 1 373 ? -25.181 8.630 6.439 1.00 90.56 373 VAL A CA 1
ATOM 2850 C C . VAL A 1 373 ? -23.986 8.248 5.559 1.00 90.56 373 VAL A C 1
ATOM 2852 O O . VAL A 1 373 ? -22.969 8.939 5.592 1.00 90.56 373 VAL A O 1
ATOM 2855 N N . LEU A 1 374 ? -24.124 7.214 4.719 1.00 91.06 374 LEU A N 1
ATOM 2856 C CA . LEU A 1 374 ? -23.085 6.800 3.768 1.00 91.06 374 LEU A CA 1
ATOM 2857 C C . LEU A 1 374 ? -22.741 7.920 2.775 1.00 91.06 374 LEU A C 1
ATOM 2859 O O . LEU A 1 374 ? -21.570 8.260 2.620 1.00 91.06 374 LEU A O 1
ATOM 2863 N N . VAL A 1 375 ? -23.747 8.525 2.132 1.00 92.81 375 VAL A N 1
ATOM 2864 C CA . VAL A 1 375 ? -23.535 9.619 1.165 1.00 92.81 375 VAL A CA 1
ATOM 2865 C C . VAL A 1 375 ? -22.833 10.812 1.822 1.00 92.81 375 VAL A C 1
ATOM 2867 O O . VAL A 1 375 ? -21.917 11.380 1.233 1.00 92.81 375 VAL A O 1
ATOM 2870 N N . SER A 1 376 ? -23.194 11.151 3.062 1.00 92.62 376 SER A N 1
ATOM 2871 C CA . SER A 1 376 ? -22.545 12.226 3.829 1.00 92.62 376 SER A CA 1
ATOM 2872 C C . SER A 1 376 ? -21.082 11.913 4.163 1.00 92.62 376 SER A C 1
ATOM 2874 O O . SER A 1 376 ? -20.228 12.795 4.091 1.00 92.62 376 SER A O 1
ATOM 2876 N N . ALA A 1 377 ? -20.774 10.657 4.491 1.00 93.62 377 ALA A N 1
ATOM 2877 C CA . ALA A 1 377 ? -19.416 10.206 4.776 1.00 93.62 377 ALA A CA 1
ATOM 2878 C C . ALA A 1 377 ? -18.523 10.183 3.521 1.00 93.62 377 ALA A C 1
ATOM 2880 O O . ALA A 1 377 ? -17.381 10.638 3.568 1.00 93.62 377 ALA A O 1
ATOM 2881 N N . LEU A 1 378 ? -19.054 9.731 2.380 1.00 94.12 378 LEU A N 1
ATOM 2882 C CA . LEU A 1 378 ? -18.351 9.778 1.093 1.00 94.12 378 LEU A CA 1
ATOM 2883 C C . LEU A 1 378 ? -18.163 11.221 0.600 1.00 94.12 378 LEU A C 1
ATOM 2885 O O . LEU A 1 378 ? -17.091 11.565 0.108 1.00 94.12 378 LEU A O 1
ATOM 2889 N N . ALA A 1 379 ? -19.154 12.096 0.794 1.00 94.56 379 ALA A N 1
ATOM 2890 C CA . ALA A 1 379 ? -19.006 13.523 0.514 1.00 94.56 379 ALA A CA 1
ATOM 2891 C C . ALA A 1 379 ? -17.895 14.161 1.368 1.00 94.56 379 ALA A C 1
ATOM 2893 O O . ALA A 1 379 ? -17.112 14.951 0.846 1.00 94.56 379 ALA A O 1
ATOM 2894 N N . TRP A 1 380 ? -17.771 13.782 2.647 1.00 94.94 380 TRP A N 1
ATOM 2895 C CA . TRP A 1 380 ? -16.676 14.226 3.518 1.00 94.94 380 TRP A CA 1
ATOM 2896 C C . TRP A 1 380 ? -15.299 13.728 3.048 1.00 94.94 380 TRP A C 1
ATOM 2898 O O . TRP A 1 380 ? -14.349 14.510 3.002 1.00 94.94 380 TRP A O 1
ATOM 2908 N N . CYS A 1 381 ? -15.210 12.460 2.628 1.00 94.75 381 CYS A N 1
ATOM 2909 C CA . CYS A 1 381 ? -14.016 11.878 2.009 1.00 94.75 381 CYS A CA 1
ATOM 2910 C C . CYS A 1 381 ? -13.550 12.690 0.790 1.00 94.75 381 CYS A C 1
ATOM 2912 O O . CYS A 1 381 ? -12.439 13.224 0.788 1.00 94.75 381 CYS A O 1
ATOM 2914 N N . PHE A 1 382 ? -14.413 12.844 -0.220 1.00 95.00 382 PHE A N 1
ATOM 2915 C CA . PHE A 1 382 ? -14.057 13.555 -1.449 1.00 95.00 382 PHE A CA 1
ATOM 2916 C C . PHE A 1 382 ? -13.831 15.058 -1.223 1.00 95.00 382 PHE A C 1
ATOM 2918 O O . PHE A 1 382 ? -12.984 15.650 -1.892 1.00 95.00 382 PHE A O 1
ATOM 2925 N N . PHE A 1 383 ? -14.518 15.675 -0.255 1.00 95.00 383 PHE A N 1
ATOM 2926 C CA . PHE A 1 383 ? -14.286 17.069 0.129 1.00 95.00 383 PHE A CA 1
ATOM 2927 C C . PHE A 1 383 ? -12.864 17.289 0.663 1.00 95.00 383 PHE A C 1
ATOM 2929 O O . PHE A 1 383 ? -12.161 18.167 0.162 1.00 95.00 383 PHE A O 1
ATOM 2936 N N . LEU A 1 384 ? -12.401 16.478 1.623 1.00 94.06 384 LEU A N 1
ATOM 2937 C CA . LEU A 1 384 ? -11.043 16.618 2.165 1.00 94.06 384 LEU A CA 1
ATOM 2938 C C . LEU A 1 384 ? -9.954 16.143 1.192 1.00 94.06 384 LEU A C 1
ATOM 2940 O O . LEU A 1 384 ? -8.894 16.765 1.140 1.00 94.06 384 LEU A O 1
ATOM 2944 N N . ALA A 1 385 ? -10.210 15.115 0.377 1.00 92.00 385 ALA A N 1
ATOM 2945 C CA . ALA A 1 385 ? -9.308 14.714 -0.709 1.00 92.00 385 ALA A CA 1
ATOM 2946 C C . ALA A 1 385 ? -9.119 15.845 -1.744 1.00 92.00 385 ALA A C 1
ATOM 2948 O O . ALA A 1 385 ? -7.996 16.142 -2.157 1.00 92.00 385 ALA A O 1
ATOM 2949 N N . SER A 1 386 ? -10.203 16.539 -2.106 1.00 92.44 386 SER A N 1
ATOM 2950 C CA . SER A 1 386 ? -10.159 17.720 -2.978 1.00 92.44 386 SER A CA 1
ATOM 2951 C C . SER A 1 386 ? -9.444 18.903 -2.310 1.00 92.44 386 SER A C 1
ATOM 2953 O O . SER A 1 386 ? -8.562 19.513 -2.916 1.00 92.44 386 SER A O 1
ATOM 2955 N N . ALA A 1 387 ? -9.729 19.181 -1.032 1.00 91.62 387 ALA A N 1
ATOM 2956 C CA . ALA A 1 387 ? -9.050 20.233 -0.270 1.00 91.62 387 ALA A CA 1
ATOM 2957 C C . ALA A 1 387 ? -7.530 19.998 -0.170 1.00 91.62 387 ALA A C 1
ATOM 2959 O O . ALA A 1 387 ? -6.753 20.939 -0.337 1.00 91.62 387 ALA A O 1
ATOM 2960 N N . ALA A 1 388 ? -7.095 18.747 0.022 1.00 87.62 388 ALA A N 1
ATOM 2961 C CA . ALA A 1 388 ? -5.685 18.367 -0.043 1.00 87.62 388 ALA A CA 1
ATOM 2962 C C . ALA A 1 388 ? -5.079 18.701 -1.417 1.00 87.62 388 ALA A C 1
ATOM 2964 O O . ALA A 1 388 ? -4.065 19.402 -1.486 1.00 87.62 388 ALA A O 1
ATOM 2965 N N . SER A 1 389 ? -5.755 18.304 -2.503 1.00 86.56 389 SER A N 1
ATOM 2966 C CA . SER A 1 389 ? -5.328 18.591 -3.880 1.00 86.56 389 SER A CA 1
ATOM 2967 C C . SER A 1 389 ? -5.177 20.094 -4.154 1.00 86.56 389 SER A C 1
ATOM 2969 O O . SER A 1 389 ? -4.224 20.490 -4.820 1.00 86.56 389 SER A O 1
ATOM 2971 N N . VAL A 1 390 ? -6.077 20.936 -3.629 1.00 87.38 390 VAL A N 1
ATOM 2972 C CA . VAL A 1 390 ? -6.030 22.408 -3.777 1.00 87.38 390 VAL A CA 1
ATOM 2973 C C . VAL A 1 390 ? -4.879 23.032 -2.980 1.00 87.38 390 VAL A C 1
ATOM 2975 O O . VAL A 1 390 ? -4.251 23.985 -3.437 1.00 87.38 390 VAL A O 1
ATOM 2978 N N . ILE A 1 391 ? -4.557 22.483 -1.807 1.00 82.06 391 ILE A N 1
ATOM 2979 C CA . ILE A 1 391 ? -3.425 22.934 -0.980 1.00 82.06 391 ILE A CA 1
ATOM 2980 C C . ILE A 1 391 ? -2.072 22.494 -1.588 1.00 82.06 391 ILE A C 1
ATOM 2982 O O . ILE A 1 391 ? -1.024 23.053 -1.245 1.00 82.06 391 ILE A O 1
ATOM 2986 N N . GLY A 1 392 ? -2.074 21.555 -2.539 1.00 74.31 392 GLY A N 1
ATOM 2987 C CA . GLY A 1 392 ? -0.873 20.978 -3.150 1.00 74.31 392 GLY A CA 1
ATOM 2988 C C . GLY A 1 392 ? -0.334 19.780 -2.368 1.00 74.31 392 GLY A C 1
ATOM 2989 O O . GLY A 1 392 ? 0.876 19.644 -2.209 1.00 74.31 392 GLY A O 1
ATOM 2990 N N . LEU A 1 393 ? -1.238 18.956 -1.839 1.00 76.38 393 LEU A N 1
ATOM 2991 C CA . LEU A 1 393 ? -0.971 17.681 -1.177 1.00 76.38 393 LEU A CA 1
ATOM 2992 C C . LEU A 1 393 ? -1.698 16.551 -1.921 1.00 76.38 393 LEU A C 1
ATOM 2994 O O . LEU A 1 393 ? -2.669 16.788 -2.640 1.00 76.38 393 LEU A O 1
ATOM 2998 N N . SER A 1 394 ? -1.248 15.315 -1.707 1.00 77.38 394 SER A N 1
ATOM 2999 C CA . SER A 1 394 ? -1.882 14.114 -2.261 1.00 77.38 394 SER A CA 1
ATOM 3000 C C . SER A 1 394 ? -3.350 13.990 -1.821 1.00 77.38 394 SER A C 1
ATOM 3002 O O . SER A 1 394 ? -3.679 14.214 -0.651 1.00 77.38 394 SER A O 1
ATOM 3004 N N . ARG A 1 395 ? -4.241 13.593 -2.736 1.00 85.62 395 ARG A N 1
ATOM 3005 C CA . ARG A 1 395 ? -5.681 13.378 -2.465 1.00 85.62 395 ARG A CA 1
ATOM 3006 C C . ARG A 1 395 ? -5.884 12.255 -1.444 1.00 85.62 395 ARG A C 1
ATOM 3008 O O . ARG A 1 395 ? -6.737 12.343 -0.564 1.00 85.62 395 ARG A O 1
ATOM 3015 N N . GLU A 1 396 ? -4.993 11.275 -1.514 1.00 81.62 396 GLU A N 1
ATOM 3016 C CA . GLU A 1 396 ? -4.731 10.172 -0.593 1.00 81.62 396 GLU A CA 1
ATOM 3017 C C . GLU A 1 396 ? -4.646 10.624 0.874 1.00 81.62 396 GLU A C 1
ATOM 3019 O O . GLU A 1 396 ? -5.309 10.062 1.747 1.00 81.62 396 GLU A O 1
ATOM 3024 N N . MET A 1 397 ? -3.872 11.682 1.144 1.00 76.44 397 MET A N 1
ATOM 3025 C CA . MET A 1 397 ? -3.695 12.249 2.485 1.00 76.44 397 MET A CA 1
ATOM 3026 C C . MET A 1 397 ? -5.008 12.854 3.001 1.00 76.44 397 MET A C 1
ATOM 3028 O O . MET A 1 397 ? -5.404 12.607 4.139 1.00 76.44 397 MET A O 1
ATOM 3032 N N . GLY A 1 398 ? -5.724 13.602 2.155 1.00 87.31 398 GLY A N 1
ATOM 3033 C CA . GLY A 1 398 ? -7.040 14.146 2.504 1.00 87.31 398 GLY A CA 1
ATOM 3034 C C . GLY A 1 398 ? -8.081 13.057 2.781 1.00 87.31 398 GLY A C 1
ATOM 3035 O O . GLY A 1 398 ? -8.859 13.179 3.729 1.00 87.31 398 GLY A O 1
ATOM 3036 N N . ALA A 1 399 ? -8.053 11.965 2.014 1.00 89.25 399 ALA A N 1
ATOM 3037 C CA . ALA A 1 399 ? -8.933 10.815 2.197 1.00 89.25 399 ALA A CA 1
ATOM 3038 C C . ALA A 1 399 ? -8.675 10.075 3.522 1.00 89.25 399 ALA A C 1
ATOM 3040 O O . ALA A 1 399 ? -9.625 9.779 4.253 1.00 89.25 399 ALA A O 1
ATOM 3041 N N . LEU A 1 400 ? -7.404 9.841 3.878 1.00 83.50 400 LEU A N 1
ATOM 3042 C CA . LEU A 1 400 ? -7.039 9.235 5.162 1.00 83.50 400 LEU A CA 1
ATOM 3043 C C . LEU A 1 400 ? -7.453 10.125 6.345 1.00 83.50 400 LEU A C 1
ATOM 3045 O O . LEU A 1 400 ? -8.068 9.636 7.295 1.00 83.50 400 LEU A O 1
ATOM 3049 N N . ILE A 1 401 ? -7.183 11.436 6.276 1.00 85.62 401 ILE A N 1
ATOM 3050 C CA . ILE A 1 401 ? -7.600 12.403 7.309 1.00 85.62 401 ILE A CA 1
ATOM 3051 C C . ILE A 1 401 ? -9.127 12.405 7.464 1.00 85.62 401 ILE A C 1
ATOM 3053 O O . ILE A 1 401 ? -9.623 12.431 8.592 1.00 85.62 401 ILE A O 1
ATOM 3057 N N . ALA A 1 402 ? -9.883 12.314 6.364 1.00 92.06 402 ALA A N 1
ATOM 3058 C CA . ALA A 1 402 ? -11.337 12.184 6.423 1.00 92.06 402 ALA A CA 1
ATOM 3059 C C . ALA A 1 402 ? -11.769 10.928 7.189 1.00 92.06 402 ALA A C 1
ATOM 3061 O O . ALA A 1 402 ? -12.627 11.028 8.070 1.00 92.06 402 ALA A O 1
ATOM 3062 N N . GLY A 1 403 ? -11.138 9.782 6.916 1.00 90.44 403 GLY A N 1
ATOM 3063 C CA . GLY A 1 403 ? -11.402 8.523 7.613 1.00 90.44 403 GLY A CA 1
ATOM 3064 C C . GLY A 1 403 ? -11.112 8.616 9.112 1.00 90.44 403 GLY A C 1
ATOM 3065 O O . GLY A 1 403 ? -12.007 8.384 9.921 1.00 90.44 403 GLY A O 1
ATOM 3066 N N . VAL A 1 404 ? -9.906 9.059 9.487 1.00 85.31 404 VAL A N 1
ATOM 3067 C CA . VAL A 1 404 ? -9.475 9.197 10.896 1.00 85.31 404 VAL A CA 1
ATOM 3068 C C . VAL A 1 404 ? -10.311 10.235 11.654 1.00 85.31 404 VAL A C 1
ATOM 3070 O O . VAL A 1 404 ? -10.589 10.078 12.842 1.00 85.31 404 VAL A O 1
ATOM 3073 N N . SER A 1 405 ? -10.770 11.295 10.982 1.00 89.44 405 SER A N 1
ATOM 3074 C CA . SER A 1 405 ? -11.696 12.255 11.595 1.00 89.44 405 SER A CA 1
ATOM 3075 C C . SER A 1 405 ? -13.067 11.633 11.900 1.00 89.44 405 SER A C 1
ATOM 3077 O O . SER A 1 405 ? -13.691 11.971 12.908 1.00 89.44 405 SER A O 1
ATOM 3079 N N . LEU A 1 406 ? -13.510 10.684 11.067 1.00 90.88 406 LEU A N 1
ATOM 3080 C CA . LEU A 1 406 ? -14.801 10.012 11.175 1.00 90.88 406 LEU A CA 1
ATOM 3081 C C . LEU A 1 406 ? -14.766 8.772 12.086 1.00 90.88 406 LEU A C 1
ATOM 3083 O O . LEU A 1 406 ? -15.786 8.463 12.702 1.00 90.88 406 LEU A O 1
ATOM 3087 N N . SER A 1 407 ? -13.614 8.109 12.254 1.00 87.00 407 SER A N 1
ATOM 3088 C CA . SER A 1 407 ? -13.467 6.913 13.106 1.00 87.00 407 SER A CA 1
ATOM 3089 C C . SER A 1 407 ? -13.835 7.157 14.576 1.00 87.00 407 SER A C 1
ATOM 3091 O O . SER A 1 407 ? -14.173 6.220 15.297 1.00 87.00 407 SER A O 1
ATOM 3093 N N . THR A 1 408 ? -13.836 8.419 15.016 1.00 84.00 408 THR A N 1
ATOM 3094 C CA . THR A 1 408 ? -14.220 8.834 16.376 1.00 84.00 408 THR A CA 1
ATOM 3095 C C . THR A 1 408 ? -15.735 8.951 16.612 1.00 84.00 408 THR A C 1
ATOM 3097 O O . THR A 1 408 ? -16.156 9.110 17.761 1.00 84.00 408 THR A O 1
ATOM 3100 N N . PHE A 1 409 ? -16.565 8.867 15.565 1.00 85.88 409 PHE A N 1
ATOM 3101 C CA . PHE A 1 409 ? -18.024 9.016 15.642 1.00 85.88 409 PHE A CA 1
ATOM 3102 C C . PHE A 1 409 ? -18.747 7.660 15.736 1.00 85.88 409 PHE A C 1
ATOM 3104 O O . PHE A 1 409 ? -18.310 6.695 15.117 1.00 85.88 409 PHE A O 1
ATOM 3111 N N . PRO A 1 410 ? -19.908 7.574 16.419 1.00 83.81 410 PRO A N 1
ATOM 3112 C CA . PRO A 1 410 ? -20.623 6.306 16.630 1.00 83.81 410 PRO A CA 1
ATOM 3113 C C . PRO A 1 410 ? -21.205 5.672 15.354 1.00 83.81 410 PRO A C 1
ATOM 3115 O O . PRO A 1 410 ? -21.602 4.516 15.385 1.00 83.81 410 PRO A O 1
ATOM 3118 N N . TYR A 1 411 ? -21.257 6.413 14.242 1.00 83.38 411 TYR A N 1
ATOM 3119 C CA . TYR A 1 411 ? -21.727 5.931 12.935 1.00 83.38 411 TYR A CA 1
ATOM 3120 C C . TYR A 1 411 ? -20.595 5.344 12.068 1.00 83.38 411 TYR A C 1
ATOM 3122 O O . TYR A 1 411 ? -20.829 4.978 10.916 1.00 83.38 411 TYR A O 1
ATOM 3130 N N . ASN A 1 412 ? -19.363 5.274 12.588 1.00 85.75 412 ASN A N 1
ATOM 3131 C CA . ASN A 1 412 ? -18.197 4.747 11.872 1.00 85.75 412 ASN A CA 1
ATOM 3132 C C . ASN A 1 412 ? -18.420 3.310 11.358 1.00 85.75 412 ASN A C 1
ATOM 3134 O O . ASN A 1 412 ? -18.091 3.030 10.208 1.00 85.75 412 ASN A O 1
ATOM 3138 N N . LEU A 1 413 ? -19.042 2.435 12.157 1.00 85.06 413 LEU A N 1
ATOM 3139 C CA . LEU A 1 413 ? -19.339 1.047 11.787 1.00 85.06 413 LEU A CA 1
ATOM 3140 C C . LEU A 1 413 ? -20.359 0.947 10.641 1.00 85.06 413 LEU A C 1
ATOM 3142 O O . LEU A 1 413 ? -20.139 0.175 9.710 1.00 85.06 413 LEU A O 1
ATOM 3146 N N . ASP A 1 414 ? -21.427 1.753 10.666 1.00 87.06 414 ASP A N 1
ATOM 3147 C CA . ASP A 1 414 ? -22.449 1.784 9.605 1.00 87.06 414 ASP A CA 1
ATOM 3148 C C . ASP A 1 414 ? -21.862 2.271 8.272 1.00 87.06 414 ASP A C 1
ATOM 3150 O O . ASP A 1 414 ? -22.155 1.721 7.206 1.00 87.06 414 ASP A O 1
ATOM 3154 N N . VAL A 1 415 ? -21.012 3.303 8.334 1.00 90.88 415 VAL A N 1
ATOM 3155 C CA . VAL A 1 415 ? -20.284 3.822 7.170 1.00 90.88 415 VAL A CA 1
ATOM 3156 C C . VAL A 1 415 ? -19.326 2.762 6.638 1.00 90.88 415 VAL A C 1
ATOM 3158 O O . VAL A 1 415 ? -19.374 2.458 5.449 1.00 90.88 415 VAL A O 1
ATOM 3161 N N . MET A 1 416 ? -18.495 2.174 7.502 1.00 86.75 416 MET A N 1
ATOM 3162 C CA . MET A 1 416 ? -17.503 1.160 7.141 1.00 86.75 416 MET A CA 1
ATOM 3163 C C . MET A 1 416 ? -18.164 -0.057 6.482 1.00 86.75 416 MET A C 1
ATOM 3165 O O . MET A 1 416 ? -17.812 -0.397 5.355 1.00 86.75 416 MET A O 1
ATOM 3169 N N . ALA A 1 417 ? -19.172 -0.660 7.120 1.00 86.69 417 ALA A N 1
ATOM 3170 C CA . ALA A 1 417 ? -19.847 -1.862 6.622 1.00 86.69 417 ALA A CA 1
ATOM 3171 C C . ALA A 1 417 ? -20.457 -1.681 5.219 1.00 86.69 417 ALA A C 1
ATOM 3173 O O . ALA A 1 417 ? -20.499 -2.626 4.432 1.00 86.69 417 ALA A O 1
ATOM 3174 N N . LYS A 1 418 ? -20.906 -0.466 4.884 1.00 89.38 418 LYS A N 1
ATOM 3175 C CA . LYS A 1 418 ? -21.452 -0.137 3.561 1.00 89.38 418 LYS A CA 1
ATOM 3176 C C . LYS A 1 418 ? -20.388 0.270 2.547 1.00 89.38 418 LYS A C 1
ATOM 3178 O O . LYS A 1 418 ? -20.428 -0.166 1.398 1.00 89.38 418 LYS A O 1
ATOM 3183 N N . ALA A 1 419 ? -19.448 1.118 2.955 1.00 89.75 419 ALA A N 1
ATOM 3184 C CA . ALA A 1 419 ? -18.414 1.646 2.078 1.00 89.75 419 ALA A CA 1
ATOM 3185 C C . ALA A 1 419 ? -17.345 0.598 1.727 1.00 89.75 419 ALA A C 1
ATOM 3187 O O . ALA A 1 419 ? -16.754 0.712 0.658 1.00 89.75 419 ALA A O 1
ATOM 3188 N N . VAL A 1 420 ? -17.163 -0.459 2.532 1.00 86.31 420 VAL A N 1
ATOM 3189 C CA . VAL A 1 420 ? -16.347 -1.644 2.190 1.00 86.31 420 VAL A CA 1
ATOM 3190 C C . VAL A 1 420 ? -16.754 -2.245 0.839 1.00 86.31 420 VAL A C 1
ATOM 3192 O O . VAL A 1 420 ? -15.892 -2.471 -0.003 1.00 86.31 420 VAL A O 1
ATOM 3195 N N . SER A 1 421 ? -18.050 -2.413 0.562 1.00 88.12 421 SER A N 1
ATOM 3196 C CA . SER A 1 421 ? -18.519 -2.959 -0.724 1.00 88.12 421 SER A CA 1
ATOM 3197 C C . SER A 1 421 ? -18.184 -2.055 -1.919 1.00 88.12 421 SER A C 1
ATOM 3199 O O . SER A 1 421 ? -17.940 -2.541 -3.022 1.00 88.12 421 SER A O 1
ATOM 3201 N N . ILE A 1 422 ? -18.157 -0.735 -1.705 1.00 90.56 422 ILE A N 1
ATOM 3202 C CA . ILE A 1 422 ? -17.803 0.253 -2.734 1.00 90.56 422 ILE A CA 1
ATOM 3203 C C . ILE A 1 422 ? -16.279 0.272 -2.925 1.00 90.56 422 ILE A C 1
ATOM 3205 O O . ILE A 1 422 ? -15.800 0.193 -4.056 1.00 90.56 422 ILE A O 1
ATOM 3209 N N . ARG A 1 423 ? -15.519 0.300 -1.821 1.00 86.81 423 ARG A N 1
ATOM 3210 C CA . ARG A 1 423 ? -14.057 0.162 -1.786 1.00 86.81 423 ARG A CA 1
ATOM 3211 C C . ARG A 1 423 ? -13.620 -1.065 -2.575 1.00 86.81 423 ARG A C 1
ATOM 3213 O O . ARG A 1 423 ? -12.834 -0.918 -3.499 1.00 86.81 423 ARG A O 1
ATOM 3220 N N . ASP A 1 424 ? -14.142 -2.246 -2.262 1.00 85.88 424 ASP A N 1
ATOM 3221 C CA . ASP A 1 424 ? -13.674 -3.509 -2.844 1.00 85.88 424 ASP A CA 1
ATOM 3222 C C . ASP A 1 424 ? -13.906 -3.574 -4.370 1.00 85.88 424 ASP A C 1
ATOM 3224 O O . ASP A 1 424 ? -13.072 -4.117 -5.102 1.00 85.88 424 ASP A O 1
ATOM 3228 N N . PHE A 1 425 ? -14.971 -2.938 -4.879 1.00 90.56 425 PHE A N 1
ATOM 3229 C CA . PHE A 1 425 ? -15.195 -2.759 -6.319 1.00 90.56 425 PHE A CA 1
ATOM 3230 C C . PHE A 1 425 ? -14.124 -1.868 -6.971 1.00 90.56 425 PHE A C 1
ATOM 3232 O O . PHE A 1 425 ? -13.472 -2.284 -7.932 1.00 90.56 425 PHE A O 1
ATOM 3239 N N . PHE A 1 426 ? -13.888 -0.659 -6.449 1.00 89.75 426 PHE A N 1
ATOM 3240 C CA . PHE A 1 426 ? -12.886 0.236 -7.040 1.00 89.75 426 PHE A CA 1
ATOM 3241 C C . PHE A 1 426 ? -11.439 -0.235 -6.785 1.00 89.75 426 PHE A C 1
ATOM 3243 O O . PHE A 1 426 ? -10.577 -0.012 -7.629 1.00 89.75 426 PHE A O 1
ATOM 3250 N N . VAL A 1 427 ? -11.165 -0.947 -5.688 1.00 83.44 427 VAL A N 1
ATOM 3251 C CA . VAL A 1 427 ? -9.869 -1.595 -5.407 1.00 83.44 427 VAL A CA 1
ATOM 3252 C C . VAL A 1 427 ? -9.596 -2.735 -6.394 1.00 83.44 427 VAL A C 1
ATOM 3254 O O . VAL A 1 427 ? -8.461 -2.905 -6.838 1.00 83.44 427 VAL A O 1
ATOM 3257 N N . THR A 1 428 ? -10.631 -3.468 -6.819 1.00 89.50 428 THR A N 1
ATOM 3258 C CA . THR A 1 428 ? -10.512 -4.433 -7.926 1.00 89.50 428 THR A CA 1
ATOM 3259 C C . THR A 1 428 ? -10.059 -3.728 -9.209 1.00 89.50 428 THR A C 1
ATOM 3261 O O . THR A 1 428 ? -9.093 -4.157 -9.840 1.00 89.50 428 THR A O 1
ATOM 3264 N N . LEU A 1 429 ? -10.686 -2.598 -9.559 1.00 90.62 429 LEU A N 1
ATOM 3265 C CA . LEU A 1 429 ? -10.283 -1.784 -10.714 1.00 90.62 429 LEU A CA 1
ATOM 3266 C C . LEU A 1 429 ? -8.880 -1.173 -10.559 1.00 90.62 429 LEU A C 1
ATOM 3268 O O . LEU A 1 429 ? -8.147 -1.114 -11.542 1.00 90.62 429 LEU A O 1
ATOM 3272 N N . PHE A 1 430 ? -8.473 -0.792 -9.346 1.00 86.25 430 PHE A N 1
ATOM 3273 C CA . PHE A 1 430 ? -7.125 -0.306 -9.039 1.00 86.25 430 PHE A CA 1
ATOM 3274 C C . PHE A 1 430 ? -6.049 -1.360 -9.322 1.00 86.25 430 PHE A C 1
ATOM 3276 O O . PHE A 1 430 ? -5.118 -1.086 -10.078 1.00 86.25 430 PHE A O 1
ATOM 3283 N N . PHE A 1 431 ? -6.195 -2.590 -8.822 1.00 85.69 431 PHE A N 1
ATOM 3284 C CA . PHE A 1 431 ? -5.218 -3.649 -9.109 1.00 85.69 431 PHE A CA 1
ATOM 3285 C C . PHE A 1 431 ? -5.183 -4.055 -10.589 1.00 85.69 431 PHE A C 1
ATOM 3287 O O . PHE A 1 431 ? -4.102 -4.323 -11.115 1.00 85.69 431 PHE A O 1
ATOM 3294 N N . VAL A 1 432 ? -6.326 -4.034 -11.286 1.00 91.25 432 VAL A N 1
ATOM 3295 C CA . VAL A 1 432 ? -6.366 -4.224 -12.747 1.00 91.25 432 VAL A CA 1
ATOM 3296 C C . VAL A 1 432 ? -5.637 -3.080 -13.468 1.00 91.25 432 VAL A C 1
ATOM 3298 O O . VAL A 1 432 ? -4.835 -3.338 -14.363 1.00 91.25 432 VAL A O 1
ATOM 3301 N N . ALA A 1 433 ? -5.842 -1.824 -13.057 1.00 88.31 433 ALA A N 1
ATOM 3302 C CA . ALA A 1 433 ? -5.159 -0.664 -13.631 1.00 88.31 433 ALA A CA 1
ATOM 3303 C C . ALA A 1 433 ? -3.637 -0.722 -13.444 1.00 88.31 433 ALA A C 1
ATOM 3305 O O . ALA A 1 433 ? -2.901 -0.434 -14.385 1.00 88.31 433 ALA A O 1
ATOM 3306 N N . LEU A 1 434 ? -3.165 -1.135 -12.264 1.00 82.25 434 LEU A N 1
ATOM 3307 C CA . LEU A 1 434 ? -1.740 -1.353 -11.998 1.00 82.25 434 LEU A CA 1
ATOM 3308 C C . LEU A 1 434 ? -1.174 -2.506 -12.836 1.00 82.25 434 LEU A C 1
ATOM 3310 O O . LEU A 1 434 ? -0.096 -2.370 -13.408 1.00 82.25 434 LEU A O 1
ATOM 3314 N N . GLY A 1 435 ? -1.914 -3.609 -12.976 1.00 86.69 435 GLY A N 1
ATOM 3315 C CA . GLY A 1 435 ? -1.510 -4.722 -13.835 1.00 86.69 435 GLY A CA 1
ATOM 3316 C C . GLY A 1 435 ? -1.342 -4.321 -15.306 1.00 86.69 435 GLY A C 1
ATOM 3317 O O . GLY A 1 435 ? -0.435 -4.815 -15.967 1.00 86.69 435 GLY A O 1
ATOM 3318 N N . MET A 1 436 ? -2.145 -3.373 -15.808 1.00 87.50 436 MET A N 1
ATOM 3319 C CA . MET A 1 436 ? -1.984 -2.819 -17.164 1.00 87.50 436 MET A CA 1
ATOM 3320 C C . MET A 1 436 ? -0.746 -1.919 -17.331 1.00 87.50 436 MET A C 1
ATOM 3322 O O . MET A 1 436 ? -0.323 -1.695 -18.464 1.00 87.50 436 MET A O 1
ATOM 3326 N N . GLN A 1 437 ? -0.161 -1.398 -16.244 1.00 82.56 437 GLN A N 1
ATOM 3327 C CA . GLN A 1 437 ? 1.077 -0.604 -16.303 1.00 82.56 437 GLN A CA 1
ATOM 3328 C C . GLN A 1 437 ? 2.339 -1.471 -16.418 1.00 82.56 437 GLN A C 1
ATOM 3330 O O . GLN A 1 437 ? 3.393 -0.960 -16.805 1.00 82.56 437 GLN A O 1
ATOM 3335 N N . ILE A 1 438 ? 2.247 -2.768 -16.100 1.00 82.62 438 ILE A N 1
ATOM 3336 C CA . ILE A 1 438 ? 3.352 -3.719 -16.250 1.00 82.62 438 ILE A CA 1
ATOM 3337 C C . ILE A 1 438 ? 3.704 -3.818 -17.737 1.00 82.62 438 ILE A C 1
ATOM 3339 O O . ILE A 1 438 ? 2.896 -4.240 -18.563 1.00 82.62 438 ILE A O 1
ATOM 3343 N N . ARG A 1 439 ? 4.933 -3.425 -18.074 1.00 82.12 439 ARG A N 1
ATOM 3344 C CA . ARG A 1 439 ? 5.521 -3.597 -19.410 1.00 82.12 439 ARG A CA 1
ATOM 3345 C C . ARG A 1 439 ? 6.171 -4.978 -19.510 1.00 82.12 439 ARG A C 1
ATOM 3347 O O . ARG A 1 439 ? 6.383 -5.631 -18.493 1.00 82.12 439 ARG A O 1
ATOM 3354 N N . ILE A 1 440 ? 6.526 -5.407 -20.723 1.00 81.50 440 ILE A N 1
ATOM 3355 C CA . ILE A 1 440 ? 7.386 -6.586 -20.916 1.00 81.50 440 ILE A CA 1
ATOM 3356 C C . ILE A 1 440 ? 8.705 -6.314 -20.168 1.00 81.50 440 ILE A C 1
ATOM 3358 O O . ILE A 1 440 ? 9.402 -5.367 -20.540 1.00 81.50 440 ILE A O 1
ATOM 3362 N N . PRO A 1 441 ? 9.040 -7.066 -19.103 1.00 82.06 441 PRO A N 1
ATOM 3363 C CA . PRO A 1 441 ? 10.217 -6.772 -18.301 1.00 82.06 441 PRO A CA 1
ATOM 3364 C C . PRO A 1 441 ? 11.483 -7.245 -19.021 1.00 82.06 441 PRO A C 1
ATOM 3366 O O . PRO A 1 441 ? 11.494 -8.297 -19.663 1.00 82.06 441 PRO A O 1
ATOM 3369 N N . THR A 1 442 ? 12.573 -6.491 -18.884 1.00 87.69 442 THR A N 1
ATOM 3370 C CA . THR A 1 442 ? 13.910 -6.991 -19.230 1.00 87.69 442 THR A CA 1
ATOM 3371 C C . THR A 1 442 ? 14.345 -8.054 -18.218 1.00 87.69 442 THR A C 1
ATOM 3373 O O . THR A 1 442 ? 13.827 -8.114 -17.102 1.00 87.69 442 THR A O 1
ATOM 3376 N N . LEU A 1 443 ? 15.321 -8.890 -18.588 1.00 89.62 443 LEU A N 1
ATOM 3377 C CA . LEU A 1 443 ? 15.877 -9.907 -17.688 1.00 89.62 443 LEU A CA 1
ATOM 3378 C C . LEU A 1 443 ? 16.403 -9.273 -16.382 1.00 89.62 443 LEU A C 1
ATOM 3380 O O . LEU A 1 443 ? 16.046 -9.719 -15.298 1.00 89.62 443 LEU A O 1
ATOM 3384 N N . GLU A 1 444 ? 17.121 -8.154 -16.499 1.00 88.75 444 GLU A N 1
ATOM 3385 C CA . GLU A 1 444 ? 17.599 -7.315 -15.389 1.00 88.75 444 GLU A CA 1
ATOM 3386 C C . GLU A 1 444 ? 16.463 -6.856 -14.449 1.00 88.75 444 GLU A C 1
ATOM 3388 O O . GLU A 1 444 ? 16.579 -6.959 -13.229 1.00 88.75 444 GLU A O 1
ATOM 3393 N N . VAL A 1 445 ? 15.318 -6.416 -14.991 1.00 90.06 445 VAL A N 1
ATOM 3394 C CA . VAL A 1 445 ? 14.136 -6.037 -14.190 1.00 90.06 445 VAL A CA 1
ATOM 3395 C C . VAL A 1 445 ? 13.570 -7.228 -13.411 1.00 90.06 445 VAL A C 1
ATOM 3397 O O . VAL A 1 445 ? 13.137 -7.059 -12.269 1.00 90.06 445 VAL A O 1
ATOM 3400 N N . VAL A 1 446 ? 13.588 -8.435 -13.988 1.00 92.19 446 VAL A N 1
ATOM 3401 C CA . VAL A 1 446 ? 13.154 -9.661 -13.295 1.00 92.19 446 VAL A CA 1
ATOM 3402 C C . VAL A 1 446 ? 14.150 -10.055 -12.199 1.00 92.19 446 VAL A C 1
ATOM 3404 O O . VAL A 1 446 ? 13.728 -10.373 -11.086 1.00 92.19 446 VAL A O 1
ATOM 3407 N N . GLU A 1 447 ? 15.454 -9.985 -12.469 1.00 92.88 447 GLU A N 1
ATOM 3408 C CA . GLU A 1 447 ? 16.509 -10.276 -11.489 1.00 92.88 447 GLU A CA 1
ATOM 3409 C C . GLU A 1 447 ? 16.454 -9.316 -10.292 1.00 92.88 447 GLU A C 1
ATOM 3411 O O . GLU A 1 447 ? 16.431 -9.767 -9.143 1.00 92.88 447 GLU A O 1
ATOM 3416 N N . ILE A 1 448 ? 16.323 -8.006 -10.534 1.00 93.12 448 ILE A N 1
ATOM 3417 C CA . ILE A 1 448 ? 16.186 -7.009 -9.462 1.00 93.12 448 ILE A CA 1
ATOM 3418 C C . ILE A 1 448 ? 14.869 -7.207 -8.690 1.00 93.12 448 ILE A C 1
ATOM 3420 O O . ILE A 1 448 ? 14.869 -7.068 -7.467 1.00 93.12 448 ILE A O 1
ATOM 3424 N N . ALA A 1 449 ? 13.762 -7.592 -9.338 1.00 93.94 449 ALA A N 1
ATOM 3425 C CA . ALA A 1 449 ? 12.503 -7.897 -8.644 1.00 93.94 449 ALA A CA 1
ATOM 3426 C C . ALA A 1 449 ? 12.579 -9.170 -7.773 1.00 93.94 449 ALA A C 1
ATOM 3428 O O . ALA A 1 449 ? 11.996 -9.214 -6.685 1.00 93.94 449 ALA A O 1
ATOM 3429 N N . LEU A 1 450 ? 13.324 -10.195 -8.195 1.00 94.88 450 LEU A N 1
ATOM 3430 C CA . LEU A 1 450 ? 13.584 -11.398 -7.390 1.00 94.88 450 LEU A CA 1
ATOM 3431 C C . LEU A 1 450 ? 14.516 -11.096 -6.204 1.00 94.88 450 LEU A C 1
ATOM 3433 O O . LEU A 1 450 ? 14.248 -11.523 -5.073 1.00 94.88 450 LEU A O 1
ATOM 3437 N N . ALA A 1 451 ? 15.563 -10.302 -6.430 1.00 95.06 451 ALA A N 1
ATOM 3438 C CA . ALA A 1 451 ? 16.454 -9.824 -5.377 1.00 95.06 451 ALA A CA 1
ATOM 3439 C C . ALA A 1 451 ? 15.700 -8.947 -4.358 1.00 95.06 451 ALA A C 1
ATOM 3441 O O . ALA A 1 451 ? 15.810 -9.169 -3.152 1.00 95.06 451 ALA A O 1
ATOM 3442 N N . ALA A 1 452 ? 14.854 -8.024 -4.827 1.00 95.56 452 ALA A N 1
ATOM 3443 C CA . ALA A 1 452 ? 13.969 -7.212 -3.994 1.00 95.56 452 ALA A CA 1
ATOM 3444 C C . ALA A 1 452 ? 12.967 -8.060 -3.196 1.00 95.56 452 ALA A C 1
ATOM 3446 O O . ALA A 1 452 ? 12.767 -7.809 -2.009 1.00 95.56 452 ALA A O 1
ATOM 3447 N N . SER A 1 453 ? 12.381 -9.098 -3.804 1.00 95.56 453 SER A N 1
ATOM 3448 C CA . SER A 1 453 ? 11.451 -10.013 -3.120 1.00 95.56 453 SER A CA 1
ATOM 3449 C C . SER A 1 453 ? 12.140 -10.751 -1.972 1.00 95.56 453 SER A C 1
ATOM 3451 O O . SER A 1 453 ? 11.602 -10.843 -0.868 1.00 95.56 453 SER A O 1
ATOM 3453 N N . THR A 1 454 ? 13.370 -11.208 -2.212 1.00 94.88 454 THR A N 1
ATOM 3454 C CA . THR A 1 454 ? 14.218 -11.853 -1.201 1.00 94.88 454 THR A CA 1
ATOM 3455 C C . THR A 1 454 ? 14.578 -10.868 -0.083 1.00 94.88 454 THR A C 1
ATOM 3457 O O . THR A 1 454 ? 14.442 -11.188 1.098 1.00 94.88 454 THR A O 1
ATOM 3460 N N . PHE A 1 455 ? 14.955 -9.636 -0.439 1.00 95.88 455 PHE A N 1
ATOM 3461 C CA . PHE A 1 455 ? 15.244 -8.564 0.513 1.00 95.88 455 PHE A CA 1
ATOM 3462 C C . PHE A 1 455 ? 14.036 -8.193 1.384 1.00 95.88 455 PHE A C 1
ATOM 3464 O O . PHE A 1 455 ? 14.202 -7.994 2.585 1.00 95.88 455 PHE A O 1
ATOM 3471 N N . VAL A 1 456 ? 12.820 -8.121 0.838 1.00 95.81 456 VAL A N 1
ATOM 3472 C CA . VAL A 1 456 ? 11.605 -7.824 1.623 1.00 95.81 456 VAL A CA 1
ATOM 3473 C C . VAL A 1 456 ? 11.378 -8.892 2.693 1.00 95.81 456 VAL A C 1
ATOM 3475 O O . VAL A 1 456 ? 11.184 -8.552 3.859 1.00 95.81 456 VAL A O 1
ATOM 3478 N N . ILE A 1 457 ? 11.487 -10.172 2.329 1.00 93.75 457 ILE A N 1
ATOM 3479 C CA . ILE A 1 457 ? 11.302 -11.293 3.262 1.00 93.75 457 ILE A CA 1
ATOM 3480 C C . ILE A 1 457 ? 12.385 -11.283 4.356 1.00 93.75 457 ILE A C 1
ATOM 3482 O O . ILE A 1 457 ? 12.068 -11.382 5.541 1.00 93.75 457 ILE A O 1
ATOM 3486 N N . VAL A 1 458 ? 13.660 -11.112 3.984 1.00 93.81 458 VAL A N 1
ATOM 3487 C CA . VAL A 1 458 ? 14.785 -11.121 4.939 1.00 93.81 458 VAL A CA 1
ATOM 3488 C C . VAL A 1 458 ? 14.806 -9.865 5.818 1.00 93.81 458 VAL A C 1
ATOM 3490 O O . VAL A 1 458 ? 14.980 -9.964 7.032 1.00 93.81 458 VAL A O 1
ATOM 3493 N N . SER A 1 459 ? 14.595 -8.674 5.251 1.00 94.25 459 SER A N 1
ATOM 3494 C CA . SER A 1 459 ? 14.687 -7.403 5.989 1.00 94.25 459 SER A CA 1
ATOM 3495 C C . SER A 1 459 ? 13.619 -7.256 7.073 1.00 94.25 459 SER A C 1
ATOM 3497 O O . SER A 1 459 ? 13.857 -6.564 8.064 1.00 94.25 459 SER A O 1
ATOM 3499 N N . ARG A 1 460 ? 12.470 -7.934 6.957 1.00 94.19 460 ARG A N 1
ATOM 3500 C CA . ARG A 1 460 ? 11.416 -7.932 7.988 1.00 94.19 460 ARG A CA 1
ATOM 3501 C C . ARG A 1 460 ? 11.780 -8.734 9.237 1.00 94.19 460 ARG A C 1
ATOM 3503 O O . ARG A 1 460 ? 11.207 -8.476 10.294 1.00 94.19 460 ARG A O 1
ATOM 3510 N N . LEU A 1 461 ? 12.818 -9.575 9.189 1.00 92.81 461 LEU A N 1
ATOM 3511 C CA . LEU A 1 461 ? 13.421 -10.158 10.395 1.00 92.81 461 LEU A CA 1
ATOM 3512 C C . LEU A 1 461 ? 14.027 -9.093 11.334 1.00 92.81 461 LEU A C 1
ATOM 3514 O O . LEU A 1 461 ? 14.210 -9.376 12.515 1.00 92.81 461 LEU A O 1
ATOM 3518 N N . SER A 1 462 ? 14.244 -7.852 10.872 1.00 92.81 462 SER A N 1
ATOM 3519 C CA . SER A 1 462 ? 14.609 -6.706 11.731 1.00 92.81 462 SER A CA 1
ATOM 3520 C C . SER A 1 462 ? 13.577 -6.381 12.823 1.00 92.81 462 SER A C 1
ATOM 3522 O O . SER A 1 462 ? 13.929 -5.774 13.833 1.00 92.81 462 SER A O 1
ATOM 3524 N N . VAL A 1 463 ? 12.328 -6.839 12.680 1.00 93.31 463 VAL A N 1
ATOM 3525 C CA . VAL A 1 463 ? 11.281 -6.738 13.713 1.00 93.31 463 VAL A CA 1
ATOM 3526 C C . VAL A 1 463 ? 11.580 -7.629 14.927 1.00 93.31 463 VAL A C 1
ATOM 3528 O O . VAL A 1 463 ? 11.250 -7.262 16.057 1.00 93.31 463 VAL A O 1
ATOM 3531 N N . VAL A 1 464 ? 12.244 -8.774 14.721 1.00 93.44 464 VAL A N 1
ATOM 3532 C CA . VAL A 1 464 ? 12.527 -9.761 15.775 1.00 93.44 464 VAL A CA 1
ATOM 3533 C C . VAL A 1 464 ? 13.372 -9.181 16.920 1.00 93.44 464 VAL A C 1
ATOM 3535 O O . VAL A 1 464 ? 12.916 -9.281 18.060 1.00 93.44 464 VAL A O 1
ATOM 3538 N N . PRO A 1 465 ? 14.548 -8.549 16.698 1.00 93.00 465 PRO A N 1
ATOM 3539 C CA . PRO A 1 465 ? 15.328 -7.977 17.795 1.00 93.00 465 PRO A CA 1
ATOM 3540 C C . PRO A 1 465 ? 14.584 -6.855 18.529 1.00 93.00 465 PRO A C 1
ATOM 3542 O O . PRO A 1 465 ? 14.675 -6.790 19.752 1.00 93.00 465 PRO A O 1
ATOM 3545 N N . ILE A 1 466 ? 13.804 -6.014 17.834 1.00 92.69 466 ILE A N 1
ATOM 3546 C CA . ILE A 1 466 ? 13.061 -4.906 18.464 1.00 92.69 466 ILE A CA 1
ATOM 3547 C C . ILE A 1 466 ? 12.053 -5.455 19.487 1.00 92.69 466 ILE A C 1
ATOM 3549 O O . ILE A 1 466 ? 12.056 -5.046 20.650 1.00 92.69 466 ILE A O 1
ATOM 3553 N N . LEU A 1 467 ? 11.232 -6.431 19.088 1.00 91.69 467 LEU A N 1
ATOM 3554 C CA . LEU A 1 467 ? 10.251 -7.062 19.979 1.00 91.69 467 LEU A CA 1
ATOM 3555 C C . LEU A 1 467 ? 10.907 -7.948 21.055 1.00 91.69 467 LEU A C 1
ATOM 3557 O O . LEU A 1 467 ? 10.388 -8.046 22.172 1.00 91.69 467 LEU A O 1
ATOM 3561 N N . TYR A 1 468 ? 12.071 -8.536 20.766 1.00 91.00 468 TYR A N 1
ATOM 3562 C CA . TYR A 1 468 ? 12.834 -9.325 21.733 1.00 91.00 468 TYR A CA 1
ATOM 3563 C C . TYR A 1 468 ? 13.436 -8.459 22.852 1.00 91.00 468 TYR A C 1
ATOM 3565 O O . TYR A 1 468 ? 13.274 -8.795 24.027 1.00 91.00 468 TYR A O 1
ATOM 3573 N N . PHE A 1 469 ? 14.039 -7.306 22.530 1.00 92.06 469 PHE A N 1
ATOM 3574 C CA . PHE A 1 469 ? 14.525 -6.347 23.536 1.00 92.06 469 PHE A CA 1
ATOM 3575 C C . PHE A 1 469 ? 13.395 -5.807 24.425 1.00 92.06 469 PHE A C 1
ATOM 3577 O O . PHE A 1 469 ? 13.601 -5.575 25.617 1.00 92.06 469 PHE A O 1
ATOM 3584 N N . LEU A 1 470 ? 12.180 -5.689 23.881 1.00 90.06 470 LEU A N 1
ATOM 3585 C CA . LEU A 1 470 ? 10.969 -5.340 24.632 1.00 90.06 470 LEU A CA 1
ATOM 3586 C C . LEU A 1 470 ? 10.344 -6.522 25.400 1.00 90.06 470 LEU A C 1
ATOM 3588 O O . LEU A 1 470 ? 9.239 -6.401 25.923 1.00 90.06 470 LEU A O 1
ATOM 3592 N N . LYS A 1 471 ? 11.062 -7.649 25.516 1.00 88.00 471 LYS A N 1
ATOM 3593 C CA . LYS A 1 471 ? 10.703 -8.839 26.309 1.00 88.00 471 LYS A CA 1
ATOM 3594 C C . LYS A 1 471 ? 9.389 -9.515 25.895 1.00 88.00 471 LYS A C 1
ATOM 3596 O O . LYS A 1 471 ? 8.807 -10.258 26.681 1.00 88.00 471 LYS A O 1
ATOM 3601 N N . MET A 1 472 ? 8.963 -9.347 24.640 1.00 85.94 472 MET A N 1
ATOM 3602 C CA . MET A 1 472 ? 7.764 -10.012 24.102 1.00 85.94 472 MET A CA 1
ATOM 3603 C C . MET A 1 472 ? 7.962 -11.529 23.907 1.00 85.94 472 MET A C 1
ATOM 3605 O O . MET A 1 472 ? 6.995 -12.275 23.756 1.00 85.94 472 MET A O 1
ATOM 3609 N N . GLY A 1 473 ? 9.215 -11.998 23.920 1.00 85.81 473 GLY A N 1
ATOM 3610 C CA . GLY A 1 473 ? 9.592 -13.402 23.750 1.00 85.81 473 GLY A CA 1
ATOM 3611 C C . GLY A 1 473 ? 9.632 -13.845 22.284 1.00 85.81 473 GLY A C 1
ATOM 3612 O O . GLY A 1 473 ? 8.991 -13.252 21.412 1.00 85.81 473 GLY A O 1
ATOM 3613 N N . HIS A 1 474 ? 10.397 -14.904 21.994 1.00 84.94 474 HIS A N 1
ATOM 3614 C CA . HIS A 1 474 ? 10.695 -15.337 20.619 1.00 84.94 474 HIS A CA 1
ATOM 3615 C C . HIS A 1 474 ? 9.436 -15.546 19.763 1.00 84.94 474 HIS A C 1
ATOM 3617 O O . HIS A 1 474 ? 9.379 -15.070 18.630 1.00 84.94 474 HIS A O 1
ATOM 3623 N N . ARG A 1 475 ? 8.387 -16.181 20.311 1.00 81.56 475 ARG A N 1
ATOM 3624 C CA . ARG A 1 475 ? 7.160 -16.463 19.548 1.00 81.56 475 ARG A CA 1
ATOM 3625 C C . ARG A 1 475 ? 6.401 -15.203 19.126 1.00 81.56 475 ARG A C 1
ATOM 3627 O O . ARG A 1 475 ? 6.002 -15.111 17.967 1.00 81.56 475 ARG A O 1
ATOM 3634 N N . ALA A 1 476 ? 6.240 -14.228 20.024 1.00 85.00 476 ALA A N 1
ATOM 3635 C CA . ALA A 1 476 ? 5.571 -12.966 19.702 1.00 85.00 476 ALA A CA 1
ATOM 3636 C C . ALA A 1 476 ? 6.470 -11.971 18.951 1.00 85.00 476 ALA A C 1
ATOM 3638 O O . ALA A 1 476 ? 5.957 -11.010 18.391 1.00 85.00 476 ALA A O 1
ATOM 3639 N N . SER A 1 477 ? 7.781 -12.223 18.894 1.00 89.12 477 SER A N 1
ATOM 3640 C CA . SER A 1 477 ? 8.727 -11.454 18.076 1.00 89.12 477 SER A CA 1
ATOM 3641 C C . SER A 1 477 ? 8.781 -11.957 16.627 1.00 89.12 477 SER A C 1
ATOM 3643 O O . SER A 1 477 ? 8.888 -11.159 15.700 1.00 89.12 477 SER A O 1
ATOM 3645 N N . LEU A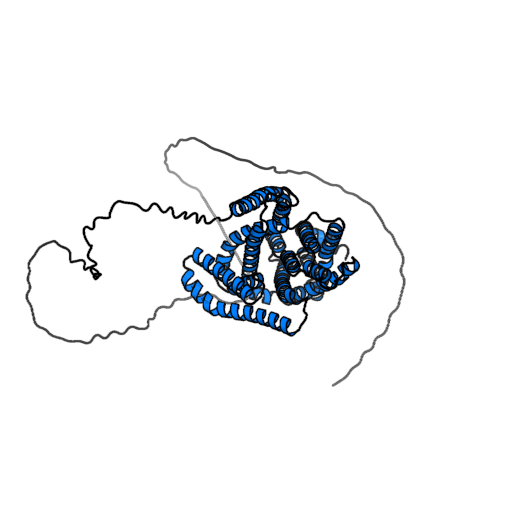 1 478 ? 8.669 -13.277 16.418 1.00 90.06 478 LEU A N 1
ATOM 3646 C CA . LEU A 1 478 ? 8.801 -13.899 15.096 1.00 90.06 478 LEU A CA 1
ATOM 3647 C C . LEU A 1 478 ? 7.512 -13.867 14.257 1.00 90.06 478 LEU A C 1
ATOM 3649 O O . LEU A 1 478 ? 7.597 -13.652 13.050 1.00 90.06 478 LEU A O 1
ATOM 3653 N N . LEU A 1 479 ? 6.324 -14.045 14.855 1.00 90.56 479 LEU A N 1
ATOM 3654 C CA . LEU A 1 479 ? 5.068 -13.994 14.085 1.00 90.56 479 LEU A CA 1
ATOM 3655 C C . LEU A 1 479 ? 4.864 -12.646 13.362 1.00 90.56 479 LEU A C 1
ATOM 3657 O O . LEU A 1 479 ? 4.578 -12.681 12.169 1.00 90.56 479 LEU A O 1
ATOM 3661 N N . PRO A 1 480 ? 5.060 -11.470 13.996 1.00 91.94 480 PRO A N 1
ATOM 3662 C CA . PRO A 1 480 ? 4.930 -10.191 13.300 1.00 91.94 480 PRO A CA 1
ATOM 3663 C C . PRO A 1 480 ? 5.966 -10.016 12.184 1.00 91.94 480 PRO A C 1
ATOM 3665 O O . PRO A 1 480 ? 5.627 -9.497 11.128 1.00 91.94 480 PRO A O 1
ATOM 3668 N N . ALA A 1 481 ? 7.199 -10.507 12.362 1.00 93.12 481 ALA A N 1
ATOM 3669 C CA . ALA A 1 481 ? 8.215 -10.487 11.307 1.00 93.12 481 ALA A CA 1
ATOM 3670 C C . ALA A 1 481 ? 7.797 -11.310 10.071 1.00 93.12 481 ALA A C 1
ATOM 3672 O O . ALA A 1 481 ? 7.988 -10.856 8.946 1.00 93.12 481 ALA A O 1
ATOM 3673 N N . ILE A 1 482 ? 7.178 -12.482 10.277 1.00 91.62 482 ILE A N 1
ATOM 3674 C CA . ILE A 1 482 ? 6.613 -13.313 9.197 1.00 91.62 482 ILE A CA 1
ATOM 3675 C C . ILE A 1 482 ? 5.394 -12.632 8.558 1.00 91.62 482 ILE A C 1
ATOM 3677 O O . ILE A 1 482 ? 5.290 -12.593 7.337 1.00 91.62 482 ILE A O 1
ATOM 3681 N N . ASN A 1 483 ? 4.484 -12.076 9.360 1.00 91.94 483 ASN A N 1
ATOM 3682 C CA . ASN A 1 483 ? 3.267 -11.441 8.851 1.00 91.94 483 ASN A CA 1
ATOM 3683 C C . ASN A 1 483 ? 3.565 -10.188 8.012 1.00 91.94 483 ASN A C 1
ATOM 3685 O O . ASN A 1 483 ? 2.866 -9.912 7.044 1.00 91.94 483 ASN A O 1
ATOM 3689 N N . LEU A 1 484 ? 4.606 -9.429 8.362 1.00 93.00 484 LEU A N 1
ATOM 3690 C CA . LEU A 1 484 ? 5.002 -8.208 7.655 1.00 93.00 484 LEU A CA 1
ATOM 3691 C C . LEU A 1 484 ? 5.879 -8.479 6.411 1.00 93.00 484 LEU A C 1
ATOM 3693 O O . LEU A 1 484 ? 6.310 -7.521 5.772 1.00 93.00 484 LEU A O 1
ATOM 3697 N N . ALA A 1 485 ? 6.146 -9.743 6.051 1.00 92.69 485 ALA A N 1
ATOM 3698 C CA . ALA A 1 485 ? 7.077 -10.181 4.995 1.00 92.69 485 ALA A CA 1
ATOM 3699 C C . ALA A 1 485 ? 6.596 -9.949 3.540 1.00 92.69 485 ALA A C 1
ATOM 3701 O O . ALA A 1 485 ? 6.837 -10.773 2.655 1.00 92.69 485 ALA A O 1
ATOM 3702 N N . GLN A 1 486 ? 5.930 -8.823 3.274 1.00 92.12 486 GLN A N 1
ATOM 3703 C CA . GLN A 1 486 ? 5.441 -8.433 1.949 1.00 92.12 486 GLN A CA 1
ATOM 3704 C C . GLN A 1 486 ? 5.554 -6.927 1.698 1.00 92.12 486 GLN A C 1
ATOM 3706 O O . GLN A 1 486 ? 5.723 -6.146 2.633 1.00 92.12 486 GLN A O 1
ATOM 3711 N N . VAL A 1 487 ? 5.453 -6.531 0.428 1.00 93.38 487 VAL A N 1
ATOM 3712 C CA . VAL A 1 487 ? 5.381 -5.124 -0.013 1.00 93.38 487 VAL A CA 1
ATOM 3713 C C . VAL A 1 487 ? 3.958 -4.575 0.179 1.00 93.38 487 VAL A C 1
ATOM 3715 O O . VAL A 1 487 ? 3.000 -5.342 0.277 1.00 93.38 487 VAL A O 1
ATOM 3718 N N . SER A 1 488 ? 3.811 -3.251 0.255 1.00 88.75 488 SER A N 1
ATOM 3719 C CA . SER A 1 488 ? 2.520 -2.565 0.378 1.00 88.75 488 SER A CA 1
ATOM 3720 C C . SER A 1 488 ? 1.896 -2.169 -0.960 1.00 88.75 488 SER A C 1
ATOM 3722 O O . SER A 1 488 ? 2.603 -1.885 -1.927 1.00 88.75 488 SER A O 1
ATOM 3724 N N . GLU A 1 489 ? 0.569 -2.035 -0.997 1.00 81.81 489 GLU A N 1
ATOM 3725 C CA . GLU A 1 489 ? -0.143 -1.338 -2.075 1.00 81.81 489 GLU A CA 1
ATOM 3726 C C . GLU A 1 489 ? 0.368 0.104 -2.222 1.00 81.81 489 GLU A C 1
ATOM 3728 O O . GLU A 1 489 ? 0.602 0.580 -3.335 1.00 81.81 489 GLU A O 1
ATOM 3733 N N . PHE A 1 490 ? 0.620 0.772 -1.088 1.00 81.00 490 PHE A N 1
ATOM 3734 C CA . PHE A 1 490 ? 1.186 2.121 -1.024 1.00 81.00 490 PHE A CA 1
ATOM 3735 C C . PHE A 1 490 ? 2.530 2.235 -1.752 1.00 81.00 490 PHE A C 1
ATOM 3737 O O . PHE A 1 490 ? 2.820 3.272 -2.344 1.00 81.00 490 PHE A O 1
ATOM 3744 N N . SER A 1 491 ? 3.346 1.180 -1.749 1.00 90.44 491 SER A N 1
ATOM 3745 C CA . SER A 1 491 ? 4.641 1.170 -2.432 1.00 90.44 491 SER A CA 1
ATOM 3746 C C . SER A 1 491 ? 4.479 1.370 -3.941 1.00 90.44 491 SER A C 1
ATOM 3748 O O . SER A 1 491 ? 5.258 2.093 -4.560 1.00 90.44 491 SER A O 1
ATOM 3750 N N . ILE A 1 492 ? 3.431 0.788 -4.535 1.00 86.00 492 ILE A N 1
ATOM 3751 C CA . ILE A 1 492 ? 3.121 0.966 -5.958 1.00 86.00 492 ILE A CA 1
ATOM 3752 C C . ILE A 1 492 ? 2.643 2.401 -6.227 1.00 86.00 492 ILE A C 1
ATOM 3754 O O . ILE A 1 492 ? 3.042 2.998 -7.224 1.00 86.00 492 ILE A O 1
ATOM 3758 N N . VAL A 1 493 ? 1.842 2.980 -5.325 1.00 79.38 493 VAL A N 1
ATOM 3759 C CA . VAL A 1 493 ? 1.376 4.378 -5.412 1.00 79.38 493 VAL A CA 1
ATOM 3760 C C . VAL A 1 493 ? 2.556 5.352 -5.385 1.00 79.38 493 VAL A C 1
ATOM 3762 O O . VAL A 1 493 ? 2.683 6.188 -6.280 1.00 79.38 493 VAL A O 1
ATOM 3765 N N . ILE A 1 494 ? 3.454 5.201 -4.406 1.00 87.06 494 ILE A N 1
ATOM 3766 C CA . ILE A 1 494 ? 4.674 6.009 -4.265 1.00 87.06 494 ILE A CA 1
ATOM 3767 C C . ILE A 1 494 ? 5.511 5.917 -5.547 1.00 87.06 494 ILE A C 1
ATOM 3769 O O . ILE A 1 494 ? 5.891 6.948 -6.104 1.00 87.06 494 ILE A O 1
ATOM 3773 N N . ALA A 1 495 ? 5.740 4.709 -6.074 1.00 90.06 495 ALA A N 1
ATOM 3774 C CA . ALA A 1 495 ? 6.465 4.521 -7.329 1.00 90.06 495 ALA A CA 1
ATOM 3775 C C . ALA A 1 495 ? 5.752 5.182 -8.530 1.00 90.06 495 ALA A C 1
ATOM 3777 O O . ALA A 1 495 ? 6.382 5.921 -9.287 1.00 90.06 495 ALA A O 1
ATOM 3778 N N . SER A 1 496 ? 4.438 4.992 -8.682 1.00 83.19 496 SER A N 1
ATOM 3779 C CA . SER A 1 496 ? 3.652 5.584 -9.776 1.00 83.19 496 SER A CA 1
ATOM 3780 C C . SER A 1 496 ? 3.720 7.116 -9.774 1.00 83.19 496 SER A C 1
ATOM 3782 O O . SER A 1 496 ? 3.917 7.720 -10.826 1.00 83.19 496 SER A O 1
ATOM 3784 N N . ILE A 1 497 ? 3.627 7.750 -8.602 1.00 81.50 497 ILE A N 1
ATOM 3785 C CA . ILE A 1 497 ? 3.754 9.210 -8.454 1.00 81.50 497 ILE A CA 1
ATOM 3786 C C . ILE A 1 497 ? 5.197 9.671 -8.742 1.00 81.50 497 ILE A C 1
ATOM 3788 O O . ILE A 1 497 ? 5.414 10.735 -9.324 1.00 81.50 497 ILE A O 1
ATOM 3792 N N . GLY A 1 498 ? 6.201 8.849 -8.421 1.00 86.56 498 GLY A N 1
ATOM 3793 C CA . GLY A 1 498 ? 7.606 9.139 -8.722 1.00 86.56 498 GLY A CA 1
ATOM 3794 C C . GLY A 1 498 ? 7.916 9.164 -10.216 1.00 86.56 498 GLY A C 1
ATOM 3795 O O . GLY A 1 498 ? 8.715 9.988 -10.665 1.00 86.56 498 GLY A O 1
ATOM 3796 N N . LEU A 1 499 ? 7.245 8.307 -10.990 1.00 87.06 499 LEU A N 1
ATOM 3797 C CA . LEU A 1 499 ? 7.307 8.310 -12.451 1.00 87.06 499 LEU A CA 1
ATOM 3798 C C . LEU A 1 499 ? 6.699 9.604 -13.027 1.00 87.06 499 LEU A C 1
ATOM 3800 O O . LEU A 1 499 ? 7.285 10.211 -13.927 1.00 87.06 499 LEU A O 1
ATOM 3804 N N . THR A 1 500 ? 5.573 10.066 -12.468 1.00 82.88 500 THR A N 1
ATOM 3805 C CA . THR A 1 500 ? 4.923 11.339 -12.834 1.00 82.88 500 THR A CA 1
ATOM 3806 C C . THR A 1 500 ? 5.795 12.559 -12.520 1.00 82.88 500 THR A C 1
ATOM 3808 O O . THR A 1 500 ? 5.817 13.501 -13.305 1.00 82.88 500 THR A O 1
ATOM 3811 N N . TYR A 1 501 ? 6.566 12.539 -11.428 1.00 83.44 501 TYR A N 1
ATOM 3812 C CA . TYR A 1 501 ? 7.566 13.577 -11.130 1.00 83.44 501 TYR A CA 1
ATOM 3813 C C . TYR A 1 501 ? 8.900 13.404 -11.882 1.00 83.44 501 TYR A C 1
ATOM 3815 O O . TYR A 1 501 ? 9.843 14.148 -11.614 1.00 83.44 501 TYR A O 1
ATOM 3823 N N . HIS A 1 502 ? 9.001 12.426 -12.791 1.00 85.12 502 HIS A N 1
ATOM 3824 C CA . HIS A 1 502 ? 10.223 12.058 -13.521 1.00 85.12 502 HIS A CA 1
ATOM 3825 C C . HIS A 1 502 ? 11.434 11.751 -12.617 1.00 85.12 502 HIS A C 1
ATOM 3827 O O . HIS A 1 502 ? 12.582 11.842 -13.046 1.00 85.12 502 HIS A O 1
ATOM 3833 N N . GLN A 1 503 ? 11.180 11.354 -11.366 1.00 86.69 503 GLN A N 1
ATOM 3834 C CA . GLN A 1 503 ? 12.211 11.013 -10.384 1.00 86.69 503 GLN A CA 1
ATOM 3835 C C . GLN A 1 503 ? 12.677 9.553 -10.499 1.00 86.69 503 GLN A C 1
ATOM 3837 O O . GLN A 1 503 ? 13.704 9.212 -9.918 1.00 86.69 503 GLN A O 1
ATOM 3842 N N . ILE A 1 504 ? 11.945 8.689 -11.215 1.00 89.94 504 ILE A N 1
ATOM 3843 C CA . ILE A 1 504 ? 12.307 7.286 -11.487 1.00 89.94 504 ILE A CA 1
ATOM 3844 C C . ILE A 1 504 ? 11.863 6.852 -12.893 1.00 89.94 504 ILE A C 1
ATOM 3846 O O . ILE A 1 504 ? 10.961 7.447 -13.481 1.00 89.94 504 ILE A O 1
ATOM 3850 N N . ASN A 1 505 ? 12.451 5.764 -13.398 1.00 89.38 505 ASN A N 1
ATOM 3851 C CA . ASN A 1 505 ? 12.040 5.117 -14.650 1.00 89.38 505 ASN A CA 1
ATOM 3852 C C . ASN A 1 505 ? 10.813 4.202 -14.453 1.00 89.38 505 ASN A C 1
ATOM 3854 O O . ASN A 1 505 ? 10.542 3.728 -13.347 1.00 89.38 505 ASN A O 1
ATOM 3858 N N . SER A 1 506 ? 10.137 3.845 -15.556 1.00 87.81 506 SER A N 1
ATOM 3859 C CA . SER A 1 506 ? 9.061 2.827 -15.594 1.00 87.81 506 SER A CA 1
ATOM 3860 C C . SER A 1 506 ? 9.467 1.473 -15.016 1.00 87.81 506 SER A C 1
ATOM 3862 O O . SER A 1 506 ? 8.636 0.686 -14.560 1.00 87.81 506 SER A O 1
ATOM 3864 N N . ASP A 1 507 ? 10.761 1.202 -15.050 1.00 90.12 507 ASP A N 1
ATOM 3865 C CA . ASP A 1 507 ? 11.351 -0.087 -14.732 1.00 90.12 507 ASP A CA 1
ATOM 3866 C C . ASP A 1 507 ? 11.349 -0.283 -13.211 1.00 90.12 507 ASP A C 1
ATOM 3868 O O . ASP A 1 507 ? 11.046 -1.367 -12.729 1.00 90.12 507 ASP A O 1
ATOM 3872 N N . VAL A 1 508 ? 11.518 0.806 -12.447 1.00 91.94 508 VAL A N 1
ATOM 3873 C CA . VAL A 1 508 ? 11.362 0.827 -10.984 1.00 91.94 508 VAL A CA 1
ATOM 3874 C C . VAL A 1 508 ? 9.911 0.549 -10.586 1.00 91.94 508 VAL A C 1
ATOM 3876 O O . VAL A 1 508 ? 9.670 -0.249 -9.684 1.00 91.94 508 VAL A O 1
ATOM 3879 N N . VAL A 1 509 ? 8.934 1.137 -11.288 1.00 90.44 509 VAL A N 1
ATOM 3880 C CA . VAL A 1 509 ? 7.504 0.838 -11.068 1.00 90.44 509 VAL A CA 1
ATOM 3881 C C . VAL A 1 509 ? 7.221 -0.641 -11.358 1.00 90.44 509 VAL A C 1
ATOM 3883 O O . VAL A 1 509 ? 6.576 -1.318 -10.559 1.00 90.44 509 VAL A O 1
ATOM 3886 N N . THR A 1 510 ? 7.781 -1.175 -12.448 1.00 90.94 510 THR A N 1
ATOM 3887 C CA . THR A 1 510 ? 7.651 -2.593 -12.824 1.00 90.94 510 THR A CA 1
ATOM 3888 C C . THR A 1 510 ? 8.283 -3.518 -11.773 1.00 90.94 510 THR A C 1
ATOM 3890 O O . THR A 1 510 ? 7.646 -4.489 -11.366 1.00 90.94 510 THR A O 1
ATOM 3893 N N . ILE A 1 511 ? 9.475 -3.187 -11.256 1.00 93.69 511 ILE A N 1
ATOM 3894 C CA . ILE A 1 511 ? 10.134 -3.902 -10.147 1.00 93.69 511 ILE A CA 1
ATOM 3895 C C . ILE A 1 511 ? 9.239 -3.913 -8.903 1.00 93.69 511 ILE A C 1
ATOM 3897 O O . ILE A 1 511 ? 9.037 -4.975 -8.315 1.00 93.69 511 ILE A O 1
ATOM 3901 N N . VAL A 1 512 ? 8.674 -2.769 -8.499 1.00 94.00 512 VAL A N 1
ATOM 3902 C CA . VAL A 1 512 ? 7.822 -2.681 -7.299 1.00 94.00 512 VAL A CA 1
ATOM 3903 C C . VAL A 1 512 ? 6.543 -3.508 -7.456 1.00 94.00 512 VAL A C 1
ATOM 3905 O O . VAL A 1 512 ? 6.208 -4.263 -6.543 1.00 94.00 512 VAL A O 1
ATOM 3908 N N . ILE A 1 513 ? 5.868 -3.451 -8.611 1.00 89.88 513 ILE A N 1
ATOM 3909 C CA . ILE A 1 513 ? 4.650 -4.245 -8.859 1.00 89.88 513 ILE A CA 1
ATOM 3910 C C . ILE A 1 513 ? 4.965 -5.752 -8.907 1.00 89.88 513 ILE A C 1
ATOM 3912 O O . ILE A 1 513 ? 4.248 -6.547 -8.297 1.00 89.88 513 ILE A O 1
ATOM 3916 N N . MET A 1 514 ? 6.058 -6.158 -9.565 1.00 90.69 514 MET A N 1
ATOM 3917 C CA . MET A 1 514 ? 6.501 -7.560 -9.587 1.00 90.69 514 MET A CA 1
ATOM 3918 C C . MET A 1 514 ? 6.866 -8.060 -8.184 1.00 90.69 514 MET A C 1
ATOM 3920 O O . MET A 1 514 ? 6.444 -9.144 -7.786 1.00 90.69 514 MET A O 1
ATOM 3924 N N . THR A 1 515 ? 7.579 -7.249 -7.399 1.00 94.38 515 THR A N 1
ATOM 3925 C CA . THR A 1 515 ? 7.941 -7.582 -6.011 1.00 94.38 515 THR A CA 1
ATOM 3926 C C . THR A 1 515 ? 6.697 -7.694 -5.127 1.00 94.38 515 THR A C 1
ATOM 3928 O O . THR A 1 515 ? 6.597 -8.616 -4.317 1.00 94.38 515 THR A O 1
ATOM 3931 N N . PHE A 1 516 ? 5.705 -6.818 -5.306 1.00 91.06 516 PHE A N 1
ATOM 3932 C CA . PHE A 1 516 ? 4.409 -6.916 -4.631 1.00 91.06 516 PHE A CA 1
ATOM 3933 C C . PHE A 1 516 ? 3.659 -8.203 -4.995 1.00 91.06 516 PHE A C 1
ATOM 3935 O O . PHE A 1 516 ? 3.173 -8.892 -4.099 1.00 91.06 516 PHE A O 1
ATOM 3942 N N . ALA A 1 517 ? 3.609 -8.577 -6.275 1.00 87.69 517 ALA A N 1
ATOM 3943 C CA . ALA A 1 517 ? 2.955 -9.808 -6.715 1.00 87.69 517 ALA A CA 1
ATOM 3944 C C . ALA A 1 517 ? 3.636 -11.065 -6.138 1.00 87.69 517 ALA A C 1
ATOM 3946 O O . ALA A 1 517 ? 2.963 -11.920 -5.558 1.00 87.69 517 ALA A O 1
ATOM 3947 N N . ILE A 1 518 ? 4.968 -11.151 -6.240 1.00 90.62 518 ILE A N 1
ATOM 3948 C CA . ILE A 1 518 ? 5.762 -12.282 -5.733 1.00 90.62 518 ILE A CA 1
ATOM 3949 C C . ILE A 1 518 ? 5.637 -12.382 -4.208 1.00 90.62 518 ILE A C 1
ATOM 3951 O O . ILE A 1 518 ? 5.267 -13.435 -3.683 1.00 90.62 518 ILE A O 1
ATOM 3955 N N . THR A 1 519 ? 5.902 -11.289 -3.485 1.00 92.12 519 THR A N 1
ATOM 3956 C CA . THR A 1 519 ? 5.887 -11.314 -2.014 1.00 92.12 519 THR A CA 1
ATOM 3957 C C . THR A 1 519 ? 4.488 -11.541 -1.452 1.00 92.12 519 THR A C 1
ATOM 3959 O O . THR A 1 519 ? 4.371 -12.280 -0.484 1.00 92.12 519 THR A O 1
ATOM 3962 N N . SER A 1 520 ? 3.421 -11.040 -2.087 1.00 85.88 520 SER A N 1
ATOM 3963 C CA . SER A 1 520 ? 2.036 -11.322 -1.667 1.00 85.88 520 SER A CA 1
ATOM 3964 C C . SER A 1 520 ? 1.690 -12.818 -1.732 1.00 85.88 520 SER A C 1
ATOM 3966 O O . SER A 1 520 ? 1.000 -13.337 -0.851 1.00 85.88 520 SER A O 1
ATOM 3968 N N . VAL A 1 521 ? 2.186 -13.540 -2.746 1.00 85.56 521 VAL A N 1
ATOM 3969 C CA . VAL A 1 521 ? 2.000 -15.000 -2.868 1.00 85.56 521 VAL A CA 1
ATOM 3970 C C . VAL A 1 521 ? 2.830 -15.745 -1.826 1.00 85.56 521 VAL A C 1
ATOM 3972 O O . VAL A 1 521 ? 2.292 -16.579 -1.097 1.00 85.56 521 VAL A O 1
ATOM 3975 N N . VAL A 1 522 ? 4.124 -15.430 -1.716 1.00 88.06 522 VAL A N 1
ATOM 3976 C CA . VAL A 1 522 ? 5.032 -16.094 -0.765 1.00 88.06 522 VAL A CA 1
ATOM 3977 C C . VAL A 1 522 ? 4.582 -15.856 0.683 1.00 88.06 522 VAL A C 1
ATOM 3979 O O . VAL A 1 522 ? 4.442 -16.816 1.441 1.0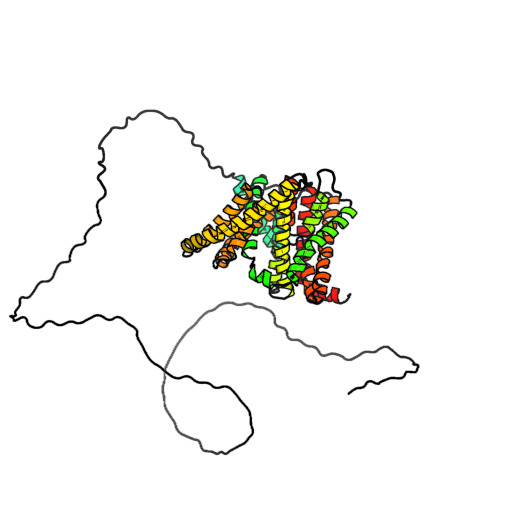0 88.06 522 VAL A O 1
ATOM 3982 N N . SER A 1 523 ? 4.242 -14.615 1.032 1.00 85.06 523 SER A N 1
ATOM 3983 C CA . SER A 1 523 ? 3.646 -14.222 2.315 1.00 85.06 523 SER A CA 1
ATOM 3984 C C . SER A 1 523 ? 2.353 -14.984 2.605 1.00 85.06 523 SER A C 1
ATOM 3986 O O . SER A 1 523 ? 2.209 -15.547 3.687 1.00 85.06 523 SER A O 1
ATOM 3988 N N . THR A 1 524 ? 1.451 -15.132 1.628 1.00 82.31 524 THR A N 1
ATOM 3989 C CA . THR A 1 524 ? 0.223 -15.929 1.807 1.00 82.31 524 THR A CA 1
ATOM 3990 C C . THR A 1 524 ? 0.525 -17.372 2.220 1.00 82.31 524 THR A C 1
ATOM 3992 O O . THR A 1 524 ? -0.141 -17.907 3.110 1.00 82.31 524 THR A O 1
ATOM 3995 N N . TYR A 1 525 ? 1.541 -18.015 1.639 1.00 84.31 525 TYR A N 1
ATOM 3996 C CA . TYR A 1 525 ? 1.947 -19.364 2.049 1.00 84.31 525 TYR A CA 1
ATOM 3997 C C . TYR A 1 525 ? 2.710 -19.390 3.384 1.00 84.31 525 TYR A C 1
ATOM 3999 O O . TYR A 1 525 ? 2.489 -20.309 4.180 1.00 84.31 525 TYR A O 1
ATOM 4007 N N . MET A 1 526 ? 3.554 -18.390 3.659 1.00 82.38 526 MET A N 1
ATOM 4008 C CA . MET A 1 526 ? 4.289 -18.248 4.923 1.00 82.38 526 MET A CA 1
ATOM 4009 C C . MET A 1 526 ? 3.354 -18.005 6.112 1.00 82.38 526 MET A C 1
ATOM 4011 O O . MET A 1 526 ? 3.467 -18.704 7.116 1.00 82.38 526 MET A O 1
ATOM 4015 N N . ILE A 1 527 ? 2.399 -17.080 5.989 1.00 80.12 527 ILE A N 1
ATOM 4016 C CA . ILE A 1 527 ? 1.393 -16.771 7.014 1.00 80.12 527 ILE A CA 1
ATOM 4017 C C . ILE A 1 527 ? 0.485 -17.983 7.234 1.00 80.12 527 ILE A C 1
ATOM 4019 O O . ILE A 1 527 ? 0.300 -18.400 8.377 1.00 80.12 527 ILE A O 1
ATOM 4023 N N . ASN A 1 528 ? -0.027 -18.622 6.174 1.00 75.94 528 ASN A N 1
ATOM 4024 C CA . ASN A 1 528 ? -0.821 -19.850 6.324 1.00 75.94 528 ASN A CA 1
ATOM 4025 C C . ASN A 1 528 ? -0.041 -20.980 7.019 1.00 75.94 528 ASN A C 1
ATOM 4027 O O . ASN A 1 528 ? -0.616 -21.725 7.812 1.00 75.94 528 ASN A O 1
ATOM 4031 N N . SER A 1 529 ? 1.270 -21.067 6.785 1.00 76.00 529 SER A N 1
ATOM 4032 C CA . SER A 1 529 ? 2.162 -22.054 7.408 1.00 76.00 529 SER A CA 1
ATOM 4033 C C . SER A 1 529 ? 2.847 -21.551 8.690 1.00 76.00 529 SER A C 1
ATOM 4035 O O . SER A 1 529 ? 3.773 -22.213 9.164 1.00 76.00 529 SER A O 1
ATOM 4037 N N . SER A 1 530 ? 2.422 -20.410 9.252 1.00 66.75 530 SER A N 1
ATOM 4038 C CA . SER A 1 530 ? 3.189 -19.618 10.233 1.00 66.75 530 SER A CA 1
ATOM 4039 C C . SER A 1 530 ? 3.734 -20.429 11.407 1.00 66.75 530 SER A C 1
ATOM 4041 O O . SER A 1 530 ? 4.913 -20.319 11.733 1.00 66.75 530 SER A O 1
ATOM 4043 N N . HIS A 1 531 ? 2.907 -21.294 11.997 1.00 63.84 531 HIS A N 1
ATOM 4044 C CA . HIS A 1 531 ? 3.282 -22.147 13.130 1.00 63.84 531 HIS A CA 1
ATOM 4045 C C . HIS A 1 531 ? 4.399 -23.147 12.782 1.00 63.84 531 HIS A C 1
ATOM 4047 O O . HIS A 1 531 ? 5.326 -23.310 13.567 1.00 63.84 531 HIS A O 1
ATOM 4053 N N . ARG A 1 532 ? 4.395 -23.731 11.573 1.00 63.09 532 ARG A N 1
ATOM 4054 C CA . ARG A 1 532 ? 5.469 -24.634 11.104 1.00 63.09 532 ARG A CA 1
ATOM 4055 C C . ARG A 1 532 ? 6.752 -23.884 10.757 1.00 63.09 532 ARG A C 1
ATOM 4057 O O . ARG A 1 532 ? 7.841 -24.362 11.055 1.00 63.09 532 ARG A O 1
ATOM 4064 N N . VAL A 1 533 ? 6.633 -22.708 10.134 1.00 65.88 533 VAL A N 1
ATOM 4065 C CA . VAL A 1 533 ? 7.791 -21.840 9.842 1.00 65.88 533 VAL A CA 1
ATOM 4066 C C . VAL A 1 533 ? 8.447 -21.395 11.151 1.00 65.88 533 VAL A C 1
ATOM 4068 O O . VAL A 1 533 ? 9.670 -21.425 11.267 1.00 65.88 533 VAL A O 1
ATOM 4071 N N . GLN A 1 534 ? 7.636 -21.061 12.160 1.00 61.69 534 GLN A N 1
ATOM 4072 C CA . GLN A 1 534 ? 8.096 -20.786 13.517 1.00 61.69 534 GLN A CA 1
ATOM 4073 C C . GLN A 1 534 ? 8.809 -21.987 14.142 1.00 61.69 534 GLN A C 1
ATOM 4075 O O . GLN A 1 534 ? 9.909 -21.795 14.648 1.00 61.69 534 GLN A O 1
ATOM 4080 N N . GLU A 1 535 ? 8.220 -23.187 14.117 1.00 62.81 535 GLU A N 1
ATOM 4081 C CA . GLU A 1 535 ? 8.843 -24.395 14.680 1.00 62.81 535 GLU A CA 1
ATOM 4082 C C . GLU A 1 535 ? 10.240 -24.624 14.091 1.00 62.81 535 GLU A C 1
ATOM 4084 O O . GLU A 1 535 ? 11.200 -24.741 14.853 1.00 62.81 535 GLU A O 1
ATOM 4089 N N . VAL A 1 536 ? 10.372 -24.572 12.759 1.00 70.25 536 VAL A N 1
ATOM 4090 C CA . VAL A 1 536 ? 11.658 -24.730 12.056 1.00 70.25 536 VAL A CA 1
ATOM 4091 C C . VAL A 1 536 ? 12.665 -23.644 12.446 1.00 70.25 536 VAL A C 1
ATOM 4093 O O . VAL A 1 536 ? 13.797 -23.978 12.788 1.00 70.25 536 VAL A O 1
ATOM 4096 N N . LEU A 1 537 ? 12.279 -22.360 12.459 1.00 65.56 537 LEU A N 1
ATOM 4097 C CA . LEU A 1 537 ? 13.200 -21.285 12.863 1.00 65.56 537 LEU A CA 1
ATOM 4098 C C . LEU A 1 537 ? 13.594 -21.371 14.345 1.00 65.56 537 LEU A C 1
ATOM 4100 O O . LEU A 1 537 ? 14.733 -21.072 14.683 1.00 65.56 537 LEU A O 1
ATOM 4104 N N . SER A 1 538 ? 12.685 -21.809 15.222 1.00 61.72 538 SER A N 1
ATOM 4105 C CA . SER A 1 538 ? 12.954 -22.008 16.655 1.00 61.72 538 SER A CA 1
ATOM 4106 C C . SER A 1 538 ? 13.705 -23.302 16.989 1.00 61.72 538 SER A C 1
ATOM 4108 O O . SER A 1 538 ? 14.032 -23.523 18.148 1.00 61.72 538 SER A O 1
ATOM 4110 N N . GLY A 1 539 ? 13.956 -24.162 15.996 1.00 51.84 539 GLY A N 1
ATOM 4111 C CA . GLY A 1 539 ? 14.830 -25.333 16.115 1.00 51.84 539 GLY A CA 1
ATOM 4112 C C . GLY A 1 539 ? 16.261 -25.092 15.615 1.00 51.84 539 GLY A C 1
ATOM 4113 O O . GLY A 1 539 ? 17.090 -25.991 15.724 1.00 51.84 539 GLY A O 1
ATOM 4114 N N . GLY A 1 540 ? 16.542 -23.910 15.051 1.00 49.75 540 GLY A N 1
ATOM 4115 C CA . GLY A 1 540 ? 17.864 -23.491 14.564 1.00 49.75 540 GLY A CA 1
ATOM 4116 C C . GLY A 1 540 ? 18.420 -22.232 15.245 1.00 49.75 540 GLY A C 1
ATOM 4117 O O . GLY A 1 540 ? 19.405 -21.679 14.757 1.00 49.75 540 GLY A O 1
ATOM 4118 N N . LEU A 1 541 ? 17.775 -21.781 16.328 1.00 47.09 541 LEU A N 1
ATOM 4119 C CA . LEU A 1 541 ? 18.112 -20.625 17.170 1.00 47.09 541 LEU A CA 1
ATOM 4120 C C . LEU A 1 541 ? 18.211 -21.064 18.636 1.00 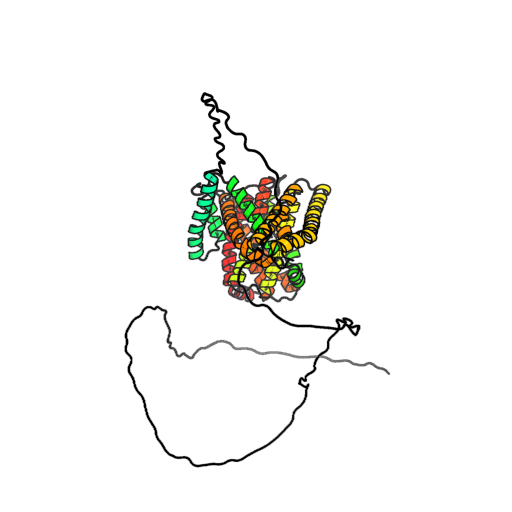47.09 541 LEU A C 1
ATOM 4122 O O . LEU A 1 541 ? 19.145 -20.579 19.308 1.00 47.09 541 LEU A O 1
#

Secondary structure (DSSP, 8-state):
-----------------------------------------------------------------------------------------------------------------------------PPPPPP--PPP--PPP-----------------HHHHHHHHHHHHHHHHHHHHHHHTT--HHHHHHHHHHHHSTTTT-----HHHHHHHHHHHHHHHHHHHHHH--HHHHHHTHHHHHHHHHHHHHHHHHHHHHHHHHTT---BTTB-HHHHHHHHHH---HHHHHHHHHHTT-TTSHHHHHHHHHHHHHHHHHHHHHHHGGGTTS--HHHHHHHHHHHHHHHHHHHHHHHHHHHHHHHHHTT-HHHHHHHHHHHHHHHHHHHHHHTS-HHHHHHHHHHHHTTSTTHHHHHHHHHHHHHHHHHHHHHHHHHH-----HHHHHHHHHHHHHHHHHGGGHHHHHHHTT-HHHHHHHHHHHT-S--HHHHHHHHHHHHTTSS-HHHHHHHHHHHHHHHHHHHHHHHTHHHHHHHHTT--

Mean predicted aligned error: 17.68 Å

Radius of gyration: 39.32 Å; Cα contacts (8 Å, |Δi|>4): 563; chains: 1; bounding box: 127×89×111 Å

Sequence (541 aa):
MDLDAGDQPARCGEKQHRFSSAHDRARVRSHHQCGVVWRPSPCRPDDHPLRHRSCSVGDIHASPRAADSGQRCHHFALLSWLSKPAHRAEHEVQGDGQVAERRSGRGGWQPGLRPARREPHRRLAPPSLPDRRRPRGGRCPSRALGRRISGNGNVTVPSDLLSSIGICVGAAAVLAVVGWRLRQPLILAYLVTGVVIGPVGFNWVKNQESIQTVAEIGLILLLFIIGLEIDLKKLSSAGLPVLLTGALQVPICIALGLGFFYLLGVRNSGGNYALLYLAACMSLSSTLVVVKLLNDKFELDTLPGRITLGVLVIQDIWAVGMLAVQPNLTNPNLLPLAFSLWKGALLVTGGFFMAKYVLPFLFRSVAKAPELVLVSALAWCFFLASAASVIGLSREMGALIAGVSLSTFPYNLDVMAKAVSIRDFFVTLFFVALGMQIRIPTLEVVEIALAASTFVIVSRLSVVPILYFLKMGHRASLLPAINLAQVSEFSIVIASIGLTYHQINSDVVTIVIMTFAITSVVSTYMINSSHRVQEVLSGGL